Protein AF-A0A356CS24-F1 (afdb_monomer_lite)

Radius of gyration: 29.71 Å; chains: 1; bounding box: 96×59×77 Å

pLDDT: mean 89.14, std 9.79, range [39.75, 98.56]

Foldseek 3Di:
DPAQLQAHPPVVVNLVVVQVVLVPDDALCLQVLVVLLLQLLLCCCVVFVADPQLEWEEEEEDLSNLLRPCRNVVSVQVRHPAAEYEDQHPSSLVSNCVSCVVVVHDYHYDHDDLLDDPAAFQAGLEYEYAAPLQSHNCSLSSLLSVLRNHHAQRKYKHKFFAPQADQCPLVVQQVCLVVCVDVNHRTDHDHPVGVCCSNVLSQKDFLDKFASFADHVVLVVVSSVCVVPPVVVSVVSVVVSVVRSVVSVDRVRRNRHRMIITMIGHHNDTLVNLVVCCVVANPFEKEFELVLLLVLLVVLCVLQVPFPQAEAEEAACQFPLQLVSLLSCVVSPHAYEAADPVSVVSNVVSPDALLSYEYHYQDQDLVNLLVSVVSLHNEYEDWALVSLVSNLVSQVPPPAAHEYEFEEQQQPPDDPCVVVVNGSVSGTAYPVVCRSVVSVVVQLPRPHYAYAEYEYEQAAQDLAQVSLLSLLVVRLVVQLVCCVPPVRAHQEYESEEHHHDQQKDFDGVVLVVVVVVCLVVLHFDDDHGPSVRDSSVNSVVSSVSNCVSCVVSVHDRHYYYYHYHLSSFQQRMKTKWFFADWDDDPRFTETETADFCLQVVCCVVGVMDGDKAWSDSAPAWDFYWYAYPAPDPPRTPGHGHTYGDDDGGTMMMTGRHRTPRLSSRDDRVHWRHWYWYDDPPDIDTSGHTDDPCNVCVPDDD

Structure (mmCIF, N/CA/C/O backbone):
data_AF-A0A356CS24-F1
#
_entry.id   AF-A0A356CS24-F1
#
loop_
_atom_site.group_PDB
_atom_site.id
_atom_site.type_symbol
_atom_site.label_atom_id
_atom_site.label_alt_id
_atom_site.label_comp_id
_atom_site.label_asym_id
_atom_site.label_entity_id
_atom_site.label_seq_id
_atom_site.pdbx_PDB_ins_code
_atom_site.Cartn_x
_atom_site.Cartn_y
_atom_site.Cartn_z
_atom_site.occupancy
_atom_site.B_iso_or_equiv
_atom_site.auth_seq_id
_atom_site.auth_comp_id
_atom_site.auth_asym_id
_atom_site.auth_atom_id
_atom_site.pdbx_PDB_model_num
ATOM 1 N N . MET A 1 1 ? 41.169 0.346 -38.052 1.00 41.56 1 MET A N 1
ATOM 2 C CA . MET A 1 1 ? 40.228 0.398 -36.917 1.00 41.56 1 MET A CA 1
ATOM 3 C C . MET A 1 1 ? 39.740 -1.013 -36.689 1.00 41.56 1 MET A C 1
ATOM 5 O O . MET A 1 1 ? 39.103 -1.573 -37.572 1.00 41.56 1 MET A O 1
ATOM 9 N N . SER A 1 2 ? 40.169 -1.610 -35.580 1.00 64.12 2 SER A N 1
ATOM 10 C CA . SER A 1 2 ? 39.623 -2.860 -35.063 1.00 64.12 2 SER A CA 1
ATOM 11 C C . SER A 1 2 ? 38.129 -2.680 -34.798 1.00 64.12 2 SER A C 1
ATOM 13 O O . SER A 1 2 ? 37.687 -1.587 -34.451 1.00 64.12 2 SER A O 1
ATOM 15 N N . PHE A 1 3 ? 37.359 -3.740 -35.000 1.00 67.75 3 PHE A N 1
ATOM 16 C CA . PHE A 1 3 ? 35.972 -3.833 -34.558 1.00 67.75 3 PHE A CA 1
ATOM 17 C C . PHE A 1 3 ? 35.838 -3.371 -33.088 1.00 67.75 3 PHE A C 1
ATOM 19 O O . PHE A 1 3 ? 36.638 -3.790 -32.255 1.00 67.75 3 PHE A O 1
ATOM 26 N N . ASP A 1 4 ? 34.881 -2.482 -32.791 1.00 70.19 4 ASP A N 1
ATOM 27 C CA . ASP A 1 4 ? 34.559 -2.038 -31.424 1.00 70.19 4 ASP A CA 1
ATOM 28 C C . ASP A 1 4 ? 33.578 -3.056 -30.814 1.00 70.19 4 ASP A C 1
ATOM 30 O O . ASP A 1 4 ? 32.435 -3.115 -31.268 1.00 70.19 4 ASP A O 1
ATOM 34 N N . PRO A 1 5 ? 33.978 -3.873 -29.827 1.00 68.56 5 PRO A N 1
ATOM 35 C CA . PRO A 1 5 ? 33.124 -4.932 -29.293 1.00 68.56 5 PRO A CA 1
ATOM 36 C C . PRO A 1 5 ? 31.946 -4.416 -28.455 1.00 68.56 5 PRO A C 1
ATOM 38 O O . PRO A 1 5 ? 30.993 -5.164 -28.254 1.00 68.56 5 PRO A O 1
ATOM 41 N N . LEU A 1 6 ? 31.967 -3.153 -28.007 1.00 65.00 6 LEU A N 1
ATOM 42 C CA . LEU A 1 6 ? 30.877 -2.550 -27.227 1.00 65.00 6 LEU A CA 1
ATOM 43 C C . LEU A 1 6 ? 29.863 -1.808 -28.104 1.00 65.00 6 LEU A C 1
ATOM 45 O O . LEU A 1 6 ? 28.724 -1.607 -27.691 1.00 65.00 6 LEU A O 1
ATOM 49 N N . ARG A 1 7 ? 30.273 -1.341 -29.291 1.00 67.06 7 ARG A N 1
ATOM 50 C CA . ARG A 1 7 ? 29.435 -0.494 -30.170 1.00 67.06 7 ARG A CA 1
ATOM 51 C C . ARG A 1 7 ? 29.238 -1.046 -31.576 1.00 67.06 7 ARG A C 1
ATOM 53 O O . ARG A 1 7 ? 28.419 -0.526 -32.329 1.00 67.06 7 ARG A O 1
ATOM 60 N N . GLY A 1 8 ? 30.012 -2.054 -31.955 1.00 69.00 8 GLY A N 1
ATOM 61 C CA . GLY A 1 8 ? 29.934 -2.709 -33.248 1.00 69.00 8 GLY A CA 1
ATOM 62 C C . GLY A 1 8 ? 28.673 -3.558 -33.371 1.00 69.00 8 GLY A C 1
ATOM 63 O O . GLY A 1 8 ? 28.285 -4.275 -32.450 1.00 69.00 8 GLY A O 1
ATOM 64 N N . THR A 1 9 ? 28.047 -3.502 -34.544 1.00 69.75 9 THR A N 1
ATOM 65 C CA . THR A 1 9 ? 26.798 -4.219 -34.843 1.00 69.75 9 THR A CA 1
ATOM 66 C C . THR A 1 9 ? 27.017 -5.652 -35.338 1.00 69.75 9 THR A C 1
ATOM 68 O O . THR A 1 9 ? 26.055 -6.400 -35.470 1.00 69.75 9 THR A O 1
ATOM 71 N N . ASN A 1 10 ? 28.263 -6.061 -35.614 1.00 79.81 10 ASN A N 1
ATOM 72 C CA . ASN A 1 10 ? 28.583 -7.428 -36.035 1.00 79.81 10 ASN A CA 1
ATOM 73 C C . ASN A 1 10 ? 28.641 -8.365 -34.816 1.00 79.81 10 ASN A C 1
ATOM 75 O O . ASN A 1 10 ? 29.612 -8.353 -34.062 1.00 79.81 10 ASN A O 1
ATOM 79 N N . GLU A 1 11 ? 27.589 -9.160 -34.635 1.00 74.75 11 GLU A N 1
ATOM 80 C CA . GLU A 1 11 ? 27.419 -10.033 -33.468 1.00 74.75 11 GLU A CA 1
ATOM 81 C C . GLU A 1 11 ? 28.446 -11.168 -33.430 1.00 74.75 11 GLU A C 1
ATOM 83 O O . GLU A 1 11 ? 29.061 -11.401 -32.397 1.00 74.75 11 GLU A O 1
ATOM 88 N N . GLU A 1 12 ? 28.742 -11.785 -34.576 1.00 77.69 12 GLU A N 1
ATOM 89 C CA . GLU A 1 12 ? 29.703 -12.890 -34.663 1.00 77.69 12 GLU A CA 1
ATOM 90 C C . GLU A 1 12 ? 31.120 -12.459 -34.245 1.00 77.69 12 GLU A C 1
ATOM 92 O O . GLU A 1 12 ? 31.837 -13.193 -33.563 1.00 77.69 12 GLU A O 1
ATOM 97 N N . LEU A 1 13 ? 31.542 -11.250 -34.634 1.00 79.31 13 LEU A N 1
ATOM 98 C CA . LEU A 1 13 ? 32.833 -10.695 -34.218 1.00 79.31 13 LEU A CA 1
ATOM 99 C C . LEU A 1 13 ? 32.864 -10.337 -32.728 1.00 79.31 13 LEU A C 1
ATOM 101 O O . LEU A 1 13 ? 33.928 -10.422 -32.111 1.00 79.31 13 LEU A O 1
ATOM 105 N N . ARG A 1 14 ? 31.723 -9.950 -32.150 1.00 78.12 14 ARG A N 1
ATOM 106 C CA . ARG A 1 14 ? 31.590 -9.640 -30.722 1.00 78.12 14 ARG A CA 1
ATOM 107 C C . ARG A 1 14 ? 31.681 -10.892 -29.870 1.00 78.12 14 ARG A C 1
ATOM 109 O O . ARG A 1 14 ? 32.455 -10.907 -28.917 1.00 78.12 14 ARG A O 1
ATOM 116 N N . ASP A 1 15 ? 30.965 -11.939 -30.249 1.00 74.25 15 ASP A N 1
ATOM 117 C CA . ASP A 1 15 ? 30.982 -13.215 -29.534 1.00 74.25 15 ASP A CA 1
ATOM 118 C C . ASP A 1 15 ? 32.402 -13.798 -29.546 1.00 74.25 15 ASP A C 1
ATOM 120 O O . ASP A 1 15 ? 32.976 -14.095 -28.498 1.00 74.25 15 ASP A O 1
ATOM 124 N N . LYS A 1 16 ? 33.047 -13.797 -30.724 1.00 79.62 16 LYS A N 1
ATOM 125 C CA . LYS A 1 16 ? 34.459 -14.188 -30.876 1.00 79.62 16 LYS A CA 1
ATOM 126 C C . LYS A 1 16 ? 35.419 -13.331 -30.046 1.00 79.62 16 LYS A C 1
ATOM 128 O O . LYS A 1 16 ? 36.440 -13.840 -29.582 1.00 79.62 16 LYS A O 1
ATOM 133 N N . PHE A 1 17 ? 35.146 -12.034 -29.884 1.00 82.25 17 PHE A N 1
ATOM 134 C CA . PHE A 1 17 ? 35.960 -11.158 -29.040 1.00 82.25 17 PHE A CA 1
ATOM 135 C C . PHE A 1 17 ? 35.857 -11.560 -27.566 1.00 82.25 17 PHE A C 1
ATOM 137 O O . PHE A 1 17 ? 36.895 -11.727 -26.926 1.00 82.25 17 PHE A O 1
ATOM 144 N N . TRP A 1 18 ? 34.642 -11.749 -27.043 1.00 77.19 18 TRP A N 1
ATOM 145 C CA . TRP A 1 18 ? 34.430 -12.099 -25.636 1.00 77.19 18 TRP A CA 1
ATOM 146 C C . TRP A 1 18 ? 34.968 -13.487 -25.288 1.00 77.19 18 TRP A C 1
ATOM 148 O O . TRP A 1 18 ? 35.606 -13.635 -24.244 1.00 77.19 18 TRP A O 1
ATOM 158 N N . ASP A 1 19 ? 34.829 -14.461 -26.191 1.00 78.06 19 ASP A N 1
ATOM 159 C CA . ASP A 1 19 ? 35.455 -15.779 -26.043 1.00 78.06 19 ASP A CA 1
ATOM 160 C C . ASP A 1 19 ? 36.986 -15.670 -25.965 1.00 78.06 19 ASP A C 1
ATOM 162 O O . ASP A 1 19 ? 37.618 -16.215 -25.064 1.00 78.06 19 ASP A O 1
ATOM 166 N N . LYS A 1 20 ? 37.610 -14.886 -26.851 1.00 81.06 20 LYS A N 1
ATOM 167 C CA . LYS A 1 20 ? 39.065 -14.669 -26.819 1.00 81.06 20 LYS A CA 1
ATOM 168 C C . LYS A 1 20 ? 39.523 -13.898 -25.576 1.00 81.06 20 LYS A C 1
ATOM 170 O O . LYS A 1 20 ? 40.627 -14.123 -25.075 1.00 81.06 20 LYS A O 1
ATOM 175 N N . TYR A 1 21 ? 38.720 -12.944 -25.112 1.00 77.38 21 TYR A N 1
ATOM 176 C CA . TYR A 1 21 ? 39.032 -12.134 -23.938 1.00 77.38 21 TYR A CA 1
ATOM 177 C C . TYR A 1 21 ? 38.981 -12.982 -22.655 1.00 77.38 21 TYR A C 1
ATOM 179 O O . TYR A 1 21 ? 39.869 -12.868 -21.807 1.00 77.38 21 TYR A O 1
ATOM 187 N N . SER A 1 22 ? 38.011 -13.897 -22.546 1.00 74.88 22 SER A N 1
ATOM 188 C CA . SER A 1 22 ? 37.846 -14.803 -21.397 1.00 74.88 22 SER A CA 1
ATOM 189 C C . SER A 1 22 ? 38.979 -15.826 -21.245 1.00 74.88 22 SER A C 1
ATOM 191 O O . SER A 1 22 ? 39.294 -16.250 -20.130 1.00 74.88 22 SER A O 1
ATOM 193 N N . GLU A 1 23 ? 39.646 -16.206 -22.337 1.00 75.00 23 GLU A N 1
ATOM 194 C CA . GLU A 1 23 ? 40.820 -17.087 -22.301 1.00 75.00 23 GLU A CA 1
ATOM 195 C C . GLU A 1 23 ? 42.050 -16.428 -21.665 1.00 75.00 23 GLU A C 1
ATOM 197 O O . GLU A 1 23 ? 42.857 -17.108 -21.030 1.00 75.00 23 GLU A O 1
ATOM 202 N N . LYS A 1 24 ? 42.206 -15.110 -21.828 1.00 72.62 24 LYS A N 1
ATOM 203 C CA . LYS A 1 24 ? 43.410 -14.372 -21.410 1.00 72.62 24 LYS A CA 1
ATOM 204 C C . LYS A 1 24 ? 43.295 -13.718 -20.036 1.00 72.62 24 LYS A C 1
ATOM 206 O O . LYS A 1 24 ? 44.290 -13.196 -19.531 1.00 72.62 24 LYS A O 1
ATOM 211 N N . PHE A 1 25 ? 42.104 -13.697 -19.445 1.00 69.75 25 PHE A N 1
ATOM 212 C CA . PHE A 1 25 ? 41.864 -12.947 -18.221 1.00 69.75 25 PHE A CA 1
ATOM 213 C C . PHE A 1 25 ? 42.467 -13.629 -16.984 1.00 69.75 25 PHE A C 1
ATOM 215 O O . PHE A 1 25 ? 42.289 -14.823 -16.744 1.00 69.75 25 PHE A O 1
ATOM 222 N N . ILE A 1 26 ? 43.169 -12.847 -16.159 1.00 69.00 26 ILE A N 1
ATOM 223 C CA . ILE A 1 26 ? 43.765 -13.310 -14.901 1.00 69.00 26 ILE A CA 1
ATOM 224 C C . ILE A 1 26 ? 42.815 -12.972 -13.751 1.00 69.00 26 ILE A C 1
ATOM 226 O O . ILE A 1 26 ? 42.497 -11.807 -13.514 1.00 69.00 26 ILE A O 1
ATOM 230 N N . SER A 1 27 ? 42.402 -13.995 -12.995 1.00 69.19 27 SER A N 1
ATOM 231 C CA . SER A 1 27 ? 41.484 -13.838 -11.861 1.00 69.19 27 SER A CA 1
ATOM 232 C C . SER A 1 27 ? 41.991 -12.826 -10.827 1.00 69.19 27 SER A C 1
ATOM 234 O O . SER A 1 27 ? 43.083 -12.955 -10.275 1.00 69.19 27 SER A O 1
ATOM 236 N N . ILE A 1 28 ? 41.133 -11.862 -10.501 1.00 70.94 28 ILE A N 1
ATOM 237 C CA . ILE A 1 28 ? 41.323 -10.834 -9.463 1.00 70.94 28 ILE A CA 1
ATOM 238 C C . ILE A 1 28 ? 40.589 -11.177 -8.156 1.00 70.94 28 ILE A C 1
ATOM 240 O O . ILE A 1 28 ? 40.417 -10.323 -7.284 1.00 70.94 28 ILE A O 1
ATOM 244 N N . ALA A 1 29 ? 40.157 -12.433 -8.000 1.00 68.88 29 ALA A N 1
ATOM 245 C CA . ALA A 1 29 ? 39.369 -12.907 -6.857 1.00 68.88 29 ALA A CA 1
ATOM 246 C C . ALA A 1 29 ? 40.059 -12.696 -5.498 1.00 68.88 29 ALA A C 1
ATOM 248 O O . ALA A 1 29 ? 39.401 -12.539 -4.468 1.00 68.88 29 ALA A O 1
ATOM 249 N N . ARG A 1 30 ? 41.396 -12.718 -5.494 1.00 75.38 30 ARG A N 1
ATOM 250 C CA . ARG A 1 30 ? 42.227 -12.615 -4.286 1.00 75.38 30 ARG A CA 1
ATOM 251 C C . ARG A 1 30 ? 42.482 -11.175 -3.836 1.00 75.38 30 ARG A C 1
ATOM 253 O O . ARG A 1 30 ? 43.016 -10.989 -2.749 1.00 75.38 30 ARG A O 1
ATOM 260 N N . ALA A 1 31 ? 42.104 -10.181 -4.638 1.00 85.88 31 ALA A N 1
ATOM 261 C CA . ALA A 1 31 ? 42.263 -8.778 -4.282 1.00 85.88 31 ALA A CA 1
ATOM 262 C C . ALA A 1 31 ? 41.260 -8.397 -3.164 1.00 85.88 31 ALA A C 1
ATOM 264 O O . ALA A 1 31 ? 40.052 -8.599 -3.344 1.00 85.88 31 ALA A O 1
ATOM 265 N N . PRO A 1 32 ? 41.701 -7.847 -2.017 1.00 87.75 32 PRO A N 1
ATOM 266 C CA . PRO A 1 32 ? 40.823 -7.374 -0.947 1.00 87.75 32 PRO A CA 1
ATOM 267 C C . PRO A 1 32 ? 39.733 -6.407 -1.428 1.00 87.75 32 PRO A C 1
ATOM 269 O O . PRO A 1 32 ? 38.589 -6.496 -0.991 1.00 87.75 32 PRO A O 1
ATOM 272 N N . SER A 1 33 ? 40.038 -5.537 -2.391 1.00 89.06 33 SER A N 1
ATOM 273 C CA . SER A 1 33 ? 39.061 -4.625 -2.996 1.00 89.06 33 SER A CA 1
ATOM 274 C C . SER A 1 33 ? 37.951 -5.345 -3.777 1.00 89.06 33 SER A C 1
ATOM 276 O O . SER A 1 33 ? 36.816 -4.859 -3.843 1.00 89.06 33 SER A O 1
ATOM 278 N N . SER A 1 34 ? 38.233 -6.516 -4.359 1.00 87.06 34 SER A N 1
ATOM 279 C CA . SER A 1 34 ? 37.221 -7.371 -4.994 1.00 87.06 34 SER A CA 1
ATOM 280 C C . SER A 1 34 ? 36.271 -7.965 -3.948 1.00 87.06 34 SER A C 1
ATOM 282 O O . SER A 1 34 ? 35.067 -8.039 -4.193 1.00 87.06 34 SER A O 1
ATOM 284 N N . GLN A 1 35 ? 36.771 -8.274 -2.746 1.00 86.88 35 GLN A N 1
ATOM 285 C CA . GLN A 1 35 ? 35.944 -8.733 -1.624 1.00 86.88 35 GLN A CA 1
ATOM 286 C C . GLN A 1 35 ? 34.980 -7.644 -1.128 1.00 86.88 35 GLN A C 1
ATOM 288 O O . GLN A 1 35 ? 33.847 -7.955 -0.762 1.00 86.88 35 GLN A O 1
ATOM 293 N N . SER A 1 36 ? 35.374 -6.366 -1.159 1.00 89.12 36 SER A N 1
ATOM 294 C CA . SER A 1 36 ? 34.472 -5.243 -0.849 1.00 89.12 36 SER A CA 1
ATOM 295 C C . SER A 1 36 ? 33.296 -5.142 -1.828 1.00 89.12 36 SER A C 1
ATOM 297 O O . SER A 1 36 ? 32.151 -5.003 -1.395 1.00 89.12 36 SER A O 1
ATOM 299 N N . LEU A 1 37 ? 33.545 -5.278 -3.140 1.00 88.25 37 LEU A N 1
ATOM 300 C CA . LEU A 1 37 ? 32.476 -5.322 -4.152 1.00 88.25 37 LEU A CA 1
ATOM 301 C C . LEU A 1 37 ? 31.535 -6.506 -3.905 1.00 88.25 37 LEU A C 1
ATOM 303 O O . LEU A 1 37 ? 30.319 -6.330 -3.887 1.00 88.25 37 LEU A O 1
ATOM 307 N N . LEU A 1 38 ? 32.090 -7.692 -3.652 1.00 86.62 38 LEU A N 1
ATOM 308 C CA . LEU A 1 38 ? 31.307 -8.886 -3.352 1.00 86.62 38 LEU A CA 1
ATOM 309 C C . LEU A 1 38 ? 30.394 -8.684 -2.133 1.00 86.62 38 LEU A C 1
ATOM 311 O O . LEU A 1 38 ? 29.199 -8.961 -2.217 1.00 86.62 38 LEU A O 1
ATOM 315 N N . LYS A 1 39 ? 30.923 -8.164 -1.016 1.00 88.44 39 LYS A N 1
ATOM 316 C CA . LYS A 1 39 ? 30.118 -7.831 0.175 1.00 88.44 39 LYS A CA 1
ATOM 317 C C . LYS A 1 39 ? 28.981 -6.869 -0.174 1.00 88.44 39 LYS A C 1
ATOM 319 O O . LYS A 1 39 ? 27.864 -7.036 0.311 1.00 88.44 39 LYS A O 1
ATOM 324 N N . GLY A 1 40 ? 29.260 -5.896 -1.038 1.00 90.12 40 GLY A N 1
ATOM 325 C CA . GLY A 1 40 ? 28.281 -4.966 -1.588 1.00 90.12 40 GLY A CA 1
ATOM 326 C C . GLY A 1 40 ? 27.160 -5.640 -2.375 1.00 90.12 40 GLY A C 1
ATOM 327 O O . GLY A 1 40 ? 25.983 -5.408 -2.102 1.00 90.12 40 GLY A O 1
ATOM 328 N N . ASN A 1 41 ? 27.513 -6.519 -3.312 1.00 90.94 41 ASN A N 1
ATOM 329 C CA . ASN A 1 41 ? 26.558 -7.284 -4.117 1.00 90.94 41 ASN A CA 1
ATOM 330 C C . ASN A 1 41 ? 25.691 -8.199 -3.243 1.00 90.94 41 ASN A C 1
ATOM 332 O O . ASN A 1 41 ? 24.469 -8.243 -3.397 1.00 90.94 41 ASN A O 1
ATOM 336 N N . VAL A 1 42 ? 26.310 -8.871 -2.269 1.00 88.94 42 VAL A N 1
ATOM 337 C CA . VAL A 1 42 ? 25.623 -9.704 -1.275 1.00 88.94 42 VAL A CA 1
ATOM 338 C C . VAL A 1 42 ? 24.662 -8.871 -0.425 1.00 88.94 42 VAL A C 1
ATOM 340 O O . VAL A 1 42 ? 23.529 -9.298 -0.198 1.00 88.94 42 VAL A O 1
ATOM 343 N N . ARG A 1 43 ? 25.060 -7.665 0.005 1.00 90.62 43 ARG A N 1
ATOM 344 C CA . ARG A 1 43 ? 24.170 -6.727 0.707 1.00 90.62 43 ARG A CA 1
ATOM 345 C C . ARG A 1 43 ? 22.956 -6.384 -0.149 1.00 90.62 43 ARG A C 1
ATOM 347 O O . ARG A 1 43 ? 21.842 -6.527 0.338 1.00 90.62 43 ARG A O 1
ATOM 354 N N . LEU A 1 44 ? 23.157 -5.984 -1.406 1.00 90.44 44 LEU A N 1
ATOM 355 C CA . LEU A 1 44 ? 22.059 -5.636 -2.313 1.00 90.44 44 LEU A CA 1
ATOM 356 C C . LEU A 1 44 ? 21.086 -6.809 -2.496 1.00 90.44 44 LEU A C 1
ATOM 358 O O . LEU A 1 44 ? 19.874 -6.620 -2.418 1.00 90.44 44 LEU A O 1
ATOM 362 N N . CYS A 1 45 ? 21.601 -8.030 -2.663 1.00 88.75 45 CYS A N 1
ATOM 363 C CA . CYS A 1 45 ? 20.763 -9.225 -2.747 1.00 88.75 45 CYS A CA 1
ATOM 364 C C . CYS A 1 45 ? 19.978 -9.465 -1.449 1.00 88.75 45 CYS A C 1
ATOM 366 O O . CYS A 1 45 ? 18.772 -9.685 -1.497 1.00 88.75 45 CYS A O 1
ATOM 368 N N . ASN A 1 46 ? 20.635 -9.385 -0.288 1.00 86.44 46 ASN A N 1
ATOM 369 C CA . ASN A 1 46 ? 19.996 -9.602 1.013 1.00 86.44 46 ASN A CA 1
ATOM 370 C C . ASN A 1 46 ? 18.932 -8.558 1.348 1.00 86.44 46 ASN A C 1
ATOM 372 O O . ASN A 1 46 ? 17.917 -8.890 1.952 1.00 86.44 46 ASN A O 1
ATOM 376 N N . GLU A 1 47 ? 19.195 -7.304 0.997 1.00 85.94 47 GLU A N 1
ATOM 377 C CA . GLU A 1 47 ? 18.337 -6.175 1.333 1.00 85.94 47 GLU A CA 1
ATOM 378 C C . GLU A 1 47 ? 17.135 -6.085 0.384 1.00 85.94 47 GLU A C 1
ATOM 380 O O . GLU A 1 47 ? 16.029 -5.770 0.823 1.00 85.94 47 GLU A O 1
ATOM 385 N N . PHE A 1 48 ? 17.325 -6.393 -0.907 1.00 88.25 48 PHE A N 1
ATOM 386 C CA . PHE A 1 48 ? 16.323 -6.087 -1.932 1.00 88.25 48 PHE A CA 1
ATOM 387 C C . PHE A 1 48 ? 15.760 -7.283 -2.692 1.00 88.25 48 PHE A C 1
ATOM 389 O O . PHE A 1 48 ? 14.629 -7.188 -3.174 1.00 88.25 48 PHE A O 1
ATOM 396 N N . LEU A 1 49 ? 16.509 -8.380 -2.808 1.00 87.50 49 LEU A N 1
ATOM 397 C CA . LEU A 1 49 ? 16.108 -9.548 -3.601 1.00 87.50 49 LEU A CA 1
ATOM 398 C C . LEU A 1 49 ? 15.796 -10.781 -2.744 1.00 87.50 49 LEU A C 1
ATOM 400 O O . LEU A 1 49 ? 15.307 -11.774 -3.261 1.00 87.50 49 LEU A O 1
ATOM 404 N N . LYS A 1 50 ? 16.026 -10.730 -1.429 1.00 82.12 50 LYS A N 1
ATOM 405 C CA . LYS A 1 50 ? 15.809 -11.876 -0.548 1.00 82.12 50 LYS A CA 1
ATOM 406 C C . LYS A 1 50 ? 14.314 -12.209 -0.415 1.00 82.12 50 LYS A C 1
ATOM 408 O O . LYS A 1 50 ? 13.545 -11.349 0.029 1.00 82.12 50 LYS A O 1
ATOM 413 N N . PRO A 1 51 ? 13.891 -13.445 -0.727 1.00 76.62 51 PRO A N 1
ATOM 414 C CA . PRO A 1 51 ? 12.514 -13.851 -0.527 1.00 76.62 51 PRO A CA 1
ATOM 415 C C . PRO A 1 51 ? 12.247 -14.087 0.975 1.00 76.62 51 PRO A C 1
ATOM 417 O O . PRO A 1 51 ? 13.156 -14.469 1.720 1.00 76.62 51 PRO A O 1
ATOM 420 N N . PRO A 1 52 ? 11.018 -13.829 1.461 1.00 61.53 52 PRO A N 1
ATOM 421 C CA . PRO A 1 52 ? 10.671 -13.966 2.881 1.00 61.53 52 PRO A CA 1
ATOM 422 C C . PRO A 1 52 ? 10.729 -15.421 3.377 1.00 61.53 52 PRO A C 1
ATOM 424 O O . PRO A 1 52 ? 11.063 -15.678 4.531 1.00 61.53 52 PRO A O 1
ATOM 427 N N . HIS A 1 53 ? 10.460 -16.368 2.484 1.00 61.41 53 HIS A N 1
ATOM 428 C CA . HIS A 1 53 ? 10.700 -17.800 2.648 1.00 61.41 53 HIS A CA 1
ATOM 429 C C . HIS A 1 53 ? 11.635 -18.227 1.514 1.00 61.41 53 HIS A C 1
ATOM 431 O O . HIS A 1 53 ? 11.697 -17.513 0.520 1.00 61.41 53 HIS A O 1
ATOM 437 N N . LYS A 1 54 ? 12.354 -19.355 1.609 1.00 62.44 54 LYS A N 1
ATOM 438 C CA . LYS A 1 54 ? 13.345 -19.787 0.592 1.00 62.44 54 LYS A CA 1
ATOM 439 C C . LYS A 1 54 ? 12.744 -20.095 -0.803 1.00 62.44 54 LYS A C 1
ATOM 441 O O . LYS A 1 54 ? 13.399 -20.668 -1.650 1.00 62.44 54 LYS A O 1
ATOM 446 N N . THR A 1 55 ? 11.513 -19.679 -1.062 1.00 71.50 55 THR A N 1
ATOM 447 C CA . THR A 1 55 ? 10.762 -19.902 -2.287 1.00 71.50 55 THR A CA 1
ATOM 448 C C . THR A 1 55 ? 10.945 -18.767 -3.284 1.00 71.50 55 THR A C 1
ATOM 450 O O . THR A 1 55 ? 10.594 -17.622 -2.988 1.00 71.50 55 THR A O 1
ATOM 453 N N . GLY A 1 56 ? 11.445 -19.078 -4.480 1.00 83.25 56 GLY A N 1
ATOM 454 C CA . GLY A 1 56 ? 11.518 -18.127 -5.590 1.00 83.25 56 GLY A CA 1
ATOM 455 C C . GLY A 1 56 ? 12.563 -18.492 -6.640 1.00 83.25 56 GLY A C 1
ATOM 456 O O . GLY A 1 56 ? 13.504 -19.235 -6.359 1.00 83.25 56 GLY A O 1
ATOM 457 N N . ARG A 1 57 ? 12.395 -17.936 -7.843 1.00 92.69 57 ARG A N 1
ATOM 458 C CA . ARG A 1 57 ? 13.335 -18.055 -8.963 1.00 92.69 57 ARG A CA 1
ATOM 459 C C . ARG A 1 57 ? 14.123 -16.769 -9.137 1.00 92.69 57 ARG A C 1
ATOM 461 O O . ARG A 1 57 ? 13.529 -15.695 -9.268 1.00 92.69 57 ARG A O 1
ATOM 468 N N . ILE A 1 58 ? 15.443 -16.882 -9.218 1.00 94.56 58 ILE A N 1
ATOM 469 C CA . ILE A 1 58 ? 16.325 -15.748 -9.503 1.00 94.56 58 ILE A CA 1
ATOM 470 C C . ILE A 1 58 ? 17.145 -15.982 -10.766 1.00 94.56 58 ILE A C 1
ATOM 472 O O . ILE A 1 58 ? 17.674 -17.072 -10.981 1.00 94.56 58 ILE A O 1
ATOM 476 N N . LEU A 1 59 ? 17.273 -14.934 -11.578 1.00 95.62 59 LEU A N 1
ATOM 477 C CA . LEU A 1 59 ? 18.167 -14.897 -12.729 1.00 95.62 59 LEU A CA 1
ATOM 478 C C . LEU A 1 59 ? 19.369 -13.994 -12.443 1.00 95.62 59 LEU A C 1
ATOM 480 O O . LEU A 1 59 ? 19.199 -12.803 -12.177 1.00 95.62 59 LEU A O 1
ATOM 484 N N . LYS A 1 60 ? 20.581 -14.536 -12.553 1.00 94.50 60 LYS A N 1
ATOM 485 C CA . LYS A 1 60 ? 21.809 -13.740 -12.622 1.00 94.50 60 LYS A CA 1
ATOM 486 C C . LYS A 1 60 ? 22.196 -13.507 -14.079 1.00 94.50 60 LYS A C 1
ATOM 488 O O . LYS A 1 60 ? 22.289 -14.458 -14.853 1.00 94.50 60 LYS A O 1
ATOM 493 N N . LEU A 1 61 ? 22.429 -12.251 -14.441 1.00 93.38 61 LEU A N 1
ATOM 494 C CA . LEU A 1 61 ? 23.024 -11.902 -15.729 1.00 93.38 61 LEU A CA 1
ATOM 495 C C . LEU A 1 61 ? 24.535 -11.800 -15.571 1.00 93.38 61 LEU A C 1
ATOM 497 O O . LEU A 1 61 ? 24.984 -11.269 -14.553 1.00 93.38 61 LEU A O 1
ATOM 501 N N . ASP A 1 62 ? 25.257 -12.270 -16.590 1.00 89.38 62 ASP A N 1
ATOM 502 C CA . ASP A 1 62 ? 26.720 -12.287 -16.664 1.00 89.38 62 ASP A CA 1
ATOM 503 C C . ASP A 1 62 ? 27.364 -13.211 -15.617 1.00 89.38 62 ASP A C 1
ATOM 505 O O . ASP A 1 62 ? 27.148 -13.111 -14.404 1.00 89.38 62 ASP A O 1
ATOM 509 N N . LEU A 1 63 ? 28.119 -14.184 -16.116 1.00 88.12 63 LEU A N 1
ATOM 510 C CA . LEU A 1 63 ? 28.794 -15.230 -15.353 1.00 88.12 63 LEU A CA 1
ATOM 511 C C . LEU A 1 63 ? 30.308 -15.003 -15.288 1.00 88.12 63 LEU A C 1
ATOM 513 O O . LEU A 1 63 ? 31.035 -15.894 -14.836 1.00 88.12 63 LEU A O 1
ATOM 517 N N . TRP A 1 64 ? 30.795 -13.831 -15.706 1.00 85.88 64 TRP A N 1
ATOM 518 C CA . TRP A 1 64 ? 32.217 -13.508 -15.707 1.00 85.88 64 TRP A CA 1
ATOM 519 C C . TRP A 1 64 ? 32.868 -13.701 -14.337 1.00 85.88 64 TRP A C 1
ATOM 521 O O . TRP A 1 64 ? 33.904 -14.364 -14.223 1.00 85.88 64 TRP A O 1
ATOM 531 N N . ASP A 1 65 ? 32.246 -13.181 -13.278 1.00 82.62 65 ASP A N 1
ATOM 532 C CA . ASP A 1 65 ? 32.744 -13.335 -11.911 1.00 82.62 65 ASP A CA 1
ATOM 533 C C . ASP A 1 65 ? 32.795 -14.817 -11.510 1.00 82.62 65 ASP A C 1
ATOM 535 O O . ASP A 1 65 ? 33.799 -15.267 -10.962 1.00 82.62 65 ASP A O 1
ATOM 539 N N . GLU A 1 66 ? 31.776 -15.619 -11.831 1.00 86.69 66 GLU A N 1
ATOM 540 C CA . GLU A 1 66 ? 31.702 -17.039 -11.451 1.00 86.69 66 GLU A CA 1
ATOM 541 C C . GLU A 1 66 ? 32.537 -17.989 -12.299 1.00 86.69 66 GLU A C 1
ATOM 543 O O . GLU A 1 66 ? 32.941 -19.042 -11.795 1.00 86.69 66 GLU A O 1
ATOM 548 N N . ALA A 1 67 ? 32.958 -17.572 -13.492 1.00 83.50 67 ALA A N 1
ATOM 549 C CA . ALA A 1 67 ? 34.057 -18.221 -14.200 1.00 83.50 67 ALA A CA 1
ATOM 550 C C . ALA A 1 67 ? 35.395 -18.106 -13.442 1.00 83.50 67 ALA A C 1
ATOM 552 O O . ALA A 1 67 ? 36.307 -18.905 -13.685 1.00 83.50 67 ALA A O 1
ATOM 553 N N . HIS A 1 68 ? 35.507 -17.186 -12.475 1.00 78.81 68 HIS A N 1
ATOM 554 C CA . HIS A 1 68 ? 36.719 -16.937 -11.693 1.00 78.81 68 HIS A CA 1
ATOM 555 C C . HIS A 1 68 ? 36.565 -17.231 -10.184 1.00 78.81 68 HIS A C 1
ATOM 557 O O . HIS A 1 68 ? 37.525 -17.711 -9.573 1.00 78.81 68 HIS A O 1
ATOM 563 N N . HIS A 1 69 ? 35.390 -17.000 -9.584 1.00 78.06 69 HIS A N 1
ATOM 564 C CA . HIS A 1 69 ? 35.045 -17.287 -8.184 1.00 78.06 69 HIS A CA 1
ATOM 565 C C . HIS A 1 69 ? 33.528 -17.450 -7.948 1.00 78.06 69 HIS A C 1
ATOM 567 O O . HIS A 1 69 ? 32.713 -16.683 -8.435 1.00 78.06 69 HIS A O 1
ATOM 573 N N . THR A 1 70 ? 33.092 -18.370 -7.090 1.00 76.88 70 THR A N 1
ATOM 574 C CA . THR A 1 70 ? 31.653 -18.691 -6.959 1.00 76.88 70 THR A CA 1
ATOM 575 C C . THR A 1 70 ? 30.889 -17.851 -5.929 1.00 76.88 70 THR A C 1
ATOM 577 O O . THR A 1 70 ? 29.772 -18.202 -5.564 1.00 76.88 70 THR A O 1
ATOM 580 N N . ALA A 1 71 ? 31.468 -16.773 -5.400 1.00 75.25 71 ALA A N 1
ATOM 581 C CA . ALA A 1 71 ? 30.987 -16.181 -4.152 1.00 75.25 71 ALA A CA 1
ATOM 582 C C . ALA A 1 71 ? 29.600 -15.508 -4.239 1.00 75.25 71 ALA A C 1
ATOM 584 O O . ALA A 1 71 ? 28.781 -15.697 -3.339 1.00 75.25 71 ALA A O 1
ATOM 585 N N . THR A 1 72 ? 29.301 -14.777 -5.319 1.00 78.88 72 THR A N 1
ATOM 586 C CA . THR A 1 72 ? 27.992 -14.121 -5.499 1.00 78.88 72 THR A CA 1
ATOM 587 C C . THR A 1 72 ? 26.882 -15.159 -5.672 1.00 78.88 72 THR A C 1
ATOM 589 O O . THR A 1 72 ? 25.916 -15.156 -4.908 1.00 78.88 72 THR A O 1
ATOM 592 N N . LEU A 1 73 ? 27.038 -16.098 -6.616 1.00 84.19 73 LEU A N 1
ATOM 593 C CA . LEU A 1 73 ? 26.060 -17.172 -6.810 1.00 84.19 73 LEU A CA 1
ATOM 594 C C . LEU A 1 73 ? 25.949 -18.122 -5.618 1.00 84.19 73 LEU A C 1
ATOM 596 O O . LEU A 1 73 ? 24.850 -18.581 -5.335 1.00 84.19 73 LEU A O 1
ATOM 600 N N . SER A 1 74 ? 27.030 -18.377 -4.877 1.00 82.19 74 SER A N 1
ATOM 601 C CA . SER A 1 74 ? 26.965 -19.173 -3.645 1.00 82.19 74 SER A CA 1
ATOM 602 C C . SER A 1 74 ? 26.042 -18.541 -2.611 1.00 82.19 74 SER A C 1
ATOM 604 O O . SER A 1 74 ? 25.310 -19.257 -1.932 1.00 82.19 74 SER A O 1
ATOM 606 N N . HIS A 1 75 ? 26.078 -17.213 -2.476 1.00 80.31 75 HIS A N 1
ATOM 607 C CA . HIS A 1 75 ? 25.193 -16.499 -1.561 1.00 80.31 75 HIS A CA 1
ATOM 608 C C . HIS A 1 75 ? 23.750 -16.490 -2.065 1.00 80.31 75 HIS A C 1
ATOM 610 O O . HIS A 1 75 ? 22.815 -16.706 -1.294 1.00 80.31 75 HIS A O 1
ATOM 616 N N . ILE A 1 76 ? 23.569 -16.263 -3.368 1.00 83.00 76 ILE A N 1
ATOM 617 C CA . ILE A 1 76 ? 22.259 -16.326 -4.016 1.00 83.00 76 ILE A CA 1
ATOM 618 C C . ILE A 1 76 ? 21.647 -17.714 -3.773 1.00 83.00 76 ILE A C 1
ATOM 620 O O . ILE A 1 76 ? 20.631 -17.803 -3.096 1.00 83.00 76 ILE A O 1
ATOM 624 N N . TYR A 1 77 ? 22.318 -18.796 -4.169 1.00 85.12 77 TYR A N 1
ATOM 625 C CA . TYR A 1 77 ? 21.869 -20.190 -4.036 1.00 85.12 77 TYR A CA 1
ATOM 626 C C . TYR A 1 77 ? 21.350 -20.586 -2.646 1.00 85.12 77 TYR A C 1
ATOM 628 O O . TYR A 1 77 ? 20.399 -21.354 -2.521 1.00 85.12 77 TYR A O 1
ATOM 636 N N . GLN A 1 78 ? 21.903 -20.024 -1.570 1.00 81.88 78 GLN A N 1
ATOM 637 C CA . GLN A 1 78 ? 21.437 -20.327 -0.214 1.00 81.88 78 GLN A CA 1
ATOM 638 C C . GLN A 1 78 ? 20.011 -19.838 0.083 1.00 81.88 78 GLN A C 1
ATOM 640 O O . GLN A 1 78 ? 19.385 -20.354 1.010 1.00 81.88 78 GLN A O 1
ATOM 645 N N . ASN A 1 79 ? 19.492 -18.878 -0.686 1.00 82.19 79 ASN A N 1
ATOM 646 C CA . ASN A 1 79 ? 18.249 -18.162 -0.396 1.00 82.19 79 ASN A CA 1
ATOM 647 C C . ASN A 1 79 ? 17.101 -18.439 -1.383 1.00 82.19 79 ASN A C 1
ATOM 649 O O . ASN A 1 79 ? 16.003 -17.945 -1.138 1.00 82.19 79 ASN A O 1
ATOM 653 N N . TYR A 1 80 ? 17.322 -19.212 -2.451 1.00 84.62 80 TYR A N 1
ATOM 654 C CA . TYR A 1 80 ? 16.309 -19.491 -3.482 1.00 84.62 80 TYR A CA 1
ATOM 655 C C . TYR A 1 80 ? 16.193 -20.990 -3.761 1.00 84.62 80 TYR A C 1
ATOM 657 O O . TYR A 1 80 ? 17.133 -21.743 -3.499 1.00 84.62 80 TYR A O 1
ATOM 665 N N . ASP A 1 81 ? 15.049 -21.393 -4.313 1.00 82.31 81 ASP A N 1
ATOM 666 C CA . ASP A 1 81 ? 14.785 -22.771 -4.739 1.00 82.31 81 ASP A CA 1
ATOM 667 C C . ASP A 1 81 ? 15.342 -23.043 -6.143 1.00 82.31 81 ASP A C 1
ATOM 669 O O . ASP A 1 81 ? 15.860 -24.123 -6.405 1.00 82.31 81 ASP A O 1
ATOM 673 N N . GLU A 1 82 ? 15.274 -22.055 -7.043 1.00 90.50 82 GLU A N 1
ATOM 674 C CA . GLU A 1 82 ? 15.789 -22.173 -8.409 1.00 90.50 82 GLU A CA 1
ATOM 675 C C . GLU A 1 82 ? 16.687 -20.978 -8.749 1.00 90.50 82 GLU A C 1
ATOM 677 O O . GLU A 1 82 ? 16.271 -19.813 -8.699 1.00 90.50 82 GLU A O 1
ATOM 682 N N . VAL A 1 83 ? 17.928 -21.269 -9.141 1.00 93.12 83 VAL A N 1
ATOM 683 C CA . VAL A 1 83 ? 18.901 -20.262 -9.573 1.00 93.12 83 VAL A CA 1
ATOM 684 C C . VAL A 1 83 ? 19.241 -20.486 -11.033 1.00 93.12 83 VAL A C 1
ATOM 686 O O . VAL A 1 83 ? 19.727 -21.547 -11.422 1.00 93.12 83 VAL A O 1
ATOM 689 N N . HIS A 1 84 ? 19.001 -19.462 -11.839 1.00 95.25 84 HIS A N 1
ATOM 690 C CA . HIS A 1 84 ? 19.342 -19.433 -13.250 1.00 95.25 84 HIS A CA 1
ATOM 691 C C . HIS A 1 84 ? 20.451 -18.424 -13.489 1.00 95.25 84 HIS A C 1
ATOM 693 O O . HIS A 1 84 ? 20.541 -17.398 -12.810 1.00 95.25 84 HIS A O 1
ATOM 699 N N . ALA A 1 85 ? 21.275 -18.696 -14.491 1.00 94.12 85 ALA A N 1
ATOM 700 C CA . ALA A 1 85 ? 22.271 -17.747 -14.937 1.00 94.12 85 ALA A CA 1
ATOM 701 C C . ALA A 1 85 ? 22.435 -17.788 -16.452 1.00 94.12 85 ALA A C 1
ATOM 703 O O . ALA A 1 85 ? 22.253 -18.834 -17.076 1.00 94.12 85 ALA A O 1
ATOM 704 N N . ILE A 1 86 ? 22.761 -16.642 -17.039 1.00 94.06 86 ILE A N 1
ATOM 705 C CA . ILE A 1 86 ? 22.933 -16.506 -18.483 1.00 94.06 86 ILE A CA 1
ATOM 706 C C . ILE A 1 86 ? 24.164 -15.667 -18.805 1.00 94.06 86 ILE A C 1
ATOM 708 O O . ILE A 1 86 ? 24.413 -14.646 -18.162 1.00 94.06 86 ILE A O 1
ATOM 712 N N . ASP A 1 87 ? 24.909 -16.108 -19.811 1.00 92.25 87 ASP A N 1
ATOM 713 C CA . ASP A 1 87 ? 26.045 -15.387 -20.377 1.00 92.25 87 ASP A CA 1
ATOM 714 C C . ASP A 1 87 ? 26.095 -15.604 -21.892 1.00 92.25 87 ASP A C 1
ATOM 716 O O . ASP A 1 87 ? 25.622 -16.627 -22.394 1.00 92.25 87 ASP A O 1
ATOM 720 N N . ILE A 1 88 ? 26.657 -14.644 -22.620 1.00 88.31 88 ILE A N 1
ATOM 721 C CA . ILE A 1 88 ? 26.790 -14.729 -24.073 1.00 88.31 88 ILE A CA 1
ATOM 722 C C . ILE A 1 88 ? 27.926 -15.677 -24.483 1.00 88.31 88 ILE A C 1
ATOM 724 O O . ILE A 1 88 ? 27.818 -16.329 -25.517 1.00 88.31 88 ILE A O 1
ATOM 728 N N . SER A 1 89 ? 28.986 -15.796 -23.671 1.00 87.00 89 SER A N 1
ATOM 729 C CA . SER A 1 89 ? 30.165 -16.606 -23.990 1.00 87.00 89 SER A CA 1
ATOM 730 C C . SER A 1 89 ? 29.982 -18.070 -23.565 1.00 87.00 89 SER A C 1
ATOM 732 O O . SER A 1 89 ? 29.882 -18.363 -22.365 1.00 87.00 89 SER A O 1
ATOM 734 N N . PRO A 1 90 ? 30.020 -19.034 -24.507 1.00 87.50 90 PRO A N 1
ATOM 735 C CA . PRO A 1 90 ? 29.979 -20.458 -24.180 1.00 87.50 90 PRO A CA 1
ATOM 736 C C . PRO A 1 90 ? 31.103 -20.899 -23.234 1.00 87.50 90 PRO A C 1
ATOM 738 O O . PRO A 1 90 ? 30.889 -21.757 -22.372 1.00 87.50 90 PRO A O 1
ATOM 741 N N . ASP A 1 91 ? 32.300 -20.322 -23.378 1.00 86.19 91 ASP A N 1
ATOM 742 C CA . ASP A 1 91 ? 33.453 -20.666 -22.545 1.00 86.19 91 ASP A CA 1
ATOM 743 C C . ASP A 1 91 ? 33.301 -20.147 -21.105 1.00 86.19 91 ASP A C 1
ATOM 745 O O . ASP A 1 91 ? 33.565 -20.889 -20.152 1.00 86.19 91 ASP A O 1
ATOM 749 N N . VAL A 1 92 ? 32.780 -18.925 -20.927 1.00 88.44 92 VAL A N 1
ATOM 750 C CA . VAL A 1 92 ? 32.465 -18.369 -19.598 1.00 88.44 92 VAL A CA 1
ATOM 751 C C . VAL A 1 92 ? 31.424 -19.235 -18.891 1.00 88.44 92 VAL A C 1
ATOM 753 O O . VAL A 1 92 ? 31.663 -19.651 -17.753 1.00 88.44 92 VAL A O 1
ATOM 756 N N . VAL A 1 93 ? 30.324 -19.599 -19.568 1.00 90.88 93 VAL A N 1
ATOM 757 C CA . VAL A 1 93 ? 29.305 -20.503 -19.000 1.00 90.88 93 VAL A CA 1
ATOM 758 C C . VAL A 1 93 ? 29.937 -21.829 -18.583 1.00 90.88 93 VAL A C 1
ATOM 760 O O . VAL A 1 93 ? 29.747 -22.279 -17.452 1.00 90.88 93 VAL A O 1
ATOM 763 N N . LYS A 1 94 ? 30.737 -22.449 -19.457 1.00 90.06 94 LYS A N 1
ATOM 764 C CA . LYS A 1 94 ? 31.395 -23.731 -19.174 1.00 90.06 94 LYS A CA 1
ATOM 765 C C . LYS A 1 94 ? 32.307 -23.653 -17.946 1.00 90.06 94 LYS A C 1
ATOM 767 O O . LYS A 1 94 ? 32.224 -24.518 -17.069 1.00 90.06 94 LYS A O 1
ATOM 772 N N . LYS A 1 95 ? 33.161 -22.626 -17.857 1.00 89.69 95 LYS A N 1
ATOM 773 C CA . LYS A 1 95 ? 34.071 -22.403 -16.720 1.00 89.69 95 LYS A CA 1
ATOM 774 C C . LYS A 1 95 ? 33.301 -22.138 -15.426 1.00 89.69 95 LYS A C 1
ATOM 776 O O . LYS A 1 95 ? 33.622 -22.740 -14.397 1.00 89.69 95 LYS A O 1
ATOM 781 N N . ALA A 1 96 ? 32.278 -21.285 -15.477 1.00 90.75 96 ALA A N 1
ATOM 782 C CA . ALA A 1 96 ? 31.442 -20.958 -14.327 1.00 90.75 96 ALA A CA 1
ATOM 783 C C . ALA A 1 96 ? 30.712 -22.197 -13.796 1.00 90.75 96 ALA A C 1
ATOM 785 O O . ALA A 1 96 ? 30.830 -22.522 -12.615 1.00 90.75 96 ALA A O 1
ATOM 786 N N . MET A 1 97 ? 30.039 -22.951 -14.672 1.00 92.31 97 MET A N 1
ATOM 787 C CA . MET A 1 97 ? 29.312 -24.165 -14.288 1.00 92.31 97 MET A CA 1
ATOM 788 C C . MET A 1 97 ? 30.240 -25.243 -13.723 1.00 92.31 97 MET A C 1
ATOM 790 O O . MET A 1 97 ? 29.899 -25.887 -12.730 1.00 92.31 97 MET A O 1
ATOM 794 N N . TYR A 1 98 ? 31.443 -25.410 -14.286 1.00 90.88 98 TYR A N 1
ATOM 795 C CA . TYR A 1 98 ? 32.442 -26.320 -13.723 1.00 90.88 98 TYR A CA 1
ATOM 796 C C . TYR A 1 98 ? 32.805 -25.938 -12.281 1.00 90.88 98 TYR A C 1
ATOM 798 O O . TYR A 1 98 ? 32.781 -26.793 -11.397 1.00 90.88 98 TYR A O 1
ATOM 806 N N . ARG A 1 99 ? 33.096 -24.658 -12.015 1.00 89.75 99 ARG A N 1
ATOM 807 C CA . ARG A 1 99 ? 33.450 -24.184 -10.666 1.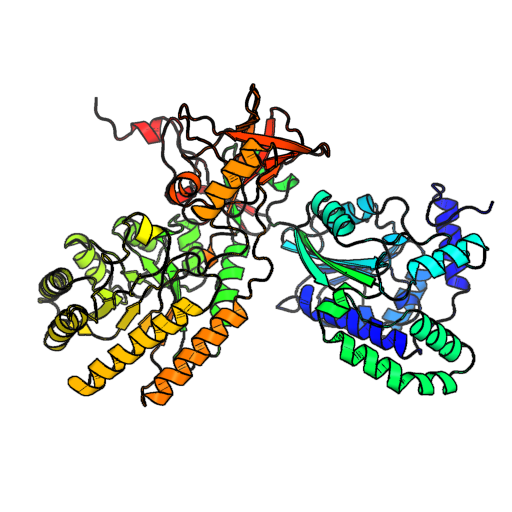00 89.75 99 ARG A CA 1
ATOM 808 C C . ARG A 1 99 ? 32.291 -24.287 -9.680 1.00 89.75 99 ARG A C 1
ATOM 810 O O . ARG A 1 99 ? 32.504 -24.728 -8.556 1.00 89.75 99 ARG A O 1
ATOM 817 N N . LEU A 1 100 ? 31.080 -23.912 -10.090 1.00 90.25 100 LEU A N 1
ATOM 818 C CA . LEU A 1 100 ? 29.881 -24.014 -9.251 1.00 90.25 100 LEU A CA 1
ATOM 819 C C . LEU A 1 100 ? 29.624 -25.467 -8.843 1.00 90.25 100 LEU A C 1
ATOM 821 O O . LEU A 1 100 ? 29.421 -25.737 -7.659 1.00 90.25 100 LEU A O 1
ATOM 825 N N . LYS A 1 101 ? 29.772 -26.409 -9.785 1.00 89.44 101 LYS A N 1
ATOM 826 C CA . LYS A 1 101 ? 29.663 -27.847 -9.516 1.00 89.44 101 LYS A CA 1
ATOM 827 C C . LYS A 1 101 ? 30.705 -28.338 -8.507 1.00 89.44 101 LYS A C 1
ATOM 829 O O . LYS A 1 101 ? 30.358 -29.108 -7.618 1.00 89.44 101 LYS A O 1
ATOM 834 N N . GLN A 1 102 ? 31.957 -27.879 -8.600 1.00 89.25 102 GLN A N 1
ATOM 835 C CA . GLN A 1 102 ? 33.002 -28.208 -7.612 1.00 89.25 102 GLN A CA 1
ATOM 836 C C . GLN A 1 102 ? 32.681 -27.663 -6.211 1.00 89.25 102 GLN A C 1
ATOM 838 O O . GLN A 1 102 ? 33.048 -28.274 -5.213 1.00 89.25 102 GLN A O 1
ATOM 843 N N . SER A 1 103 ? 31.963 -26.541 -6.136 1.00 86.38 103 SER A N 1
ATOM 844 C CA . SER A 1 103 ? 31.510 -25.925 -4.885 1.00 86.38 103 SER A CA 1
ATOM 845 C C . SER A 1 103 ? 30.163 -26.468 -4.374 1.00 86.38 103 SER A C 1
ATOM 847 O O . SER A 1 103 ? 29.640 -25.938 -3.396 1.00 86.38 103 SER A O 1
ATOM 849 N N . GLY A 1 104 ? 29.580 -27.489 -5.018 1.00 87.69 104 GLY A N 1
ATOM 850 C CA . GLY A 1 104 ? 28.286 -28.068 -4.627 1.00 87.69 104 GLY A CA 1
ATOM 851 C C . GLY A 1 104 ? 27.078 -27.153 -4.869 1.00 87.69 104 GLY A C 1
ATOM 852 O O . GLY A 1 104 ? 26.057 -27.296 -4.200 1.00 87.69 104 GLY A O 1
ATOM 853 N N . ILE A 1 105 ? 27.201 -26.191 -5.787 1.00 87.88 105 ILE A N 1
ATOM 854 C CA . ILE A 1 105 ? 26.161 -25.216 -6.122 1.00 87.88 105 ILE A CA 1
ATOM 855 C C . ILE A 1 105 ? 25.503 -25.633 -7.439 1.00 87.88 105 ILE A C 1
ATOM 857 O O . ILE A 1 105 ? 26.175 -25.720 -8.469 1.00 87.88 105 ILE A O 1
ATOM 861 N N . GLU A 1 106 ? 24.193 -25.868 -7.406 1.00 88.94 106 GLU A N 1
ATOM 862 C CA . GLU A 1 106 ? 23.403 -26.238 -8.580 1.00 88.94 106 GLU A CA 1
ATOM 863 C C . GLU A 1 106 ? 22.733 -24.998 -9.186 1.00 88.94 106 GLU A C 1
ATOM 865 O O . GLU A 1 106 ? 21.989 -24.280 -8.517 1.00 88.94 106 GLU A O 1
ATOM 870 N N . VAL A 1 107 ? 23.051 -24.711 -10.450 1.00 90.25 107 VAL A N 1
ATOM 871 C CA . VAL A 1 107 ? 22.571 -23.534 -11.185 1.00 90.25 107 VAL A CA 1
ATOM 872 C C . VAL A 1 107 ? 22.229 -23.943 -12.610 1.00 90.25 107 VAL A C 1
ATOM 874 O O . VAL A 1 107 ? 23.005 -24.631 -13.274 1.00 90.25 107 VAL A O 1
ATOM 877 N N . ASN A 1 108 ? 21.097 -23.450 -13.105 1.00 92.00 108 ASN A N 1
ATOM 878 C CA . ASN A 1 108 ? 20.689 -23.584 -14.497 1.00 92.00 108 ASN A CA 1
ATOM 879 C C . ASN A 1 108 ? 21.424 -22.538 -15.351 1.00 92.00 108 ASN A C 1
ATOM 881 O O . ASN A 1 108 ? 20.933 -21.423 -15.544 1.00 92.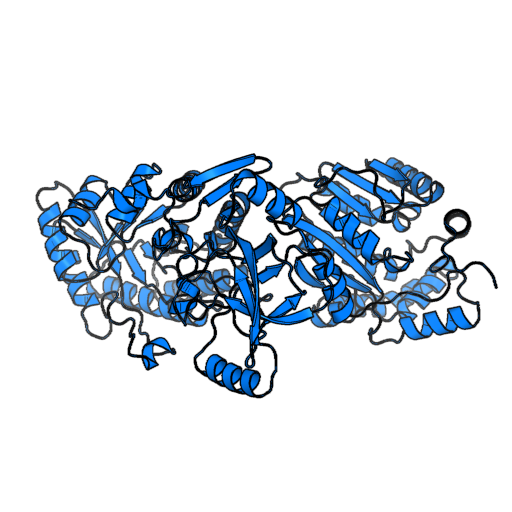00 108 ASN A O 1
ATOM 885 N N . GLY A 1 109 ? 22.632 -22.876 -15.809 1.00 91.81 109 GLY A N 1
ATOM 886 C CA . GLY A 1 109 ? 23.445 -22.031 -16.687 1.00 91.81 109 GLY A CA 1
ATOM 887 C C . GLY A 1 109 ? 23.058 -22.168 -18.159 1.00 91.81 109 GLY A C 1
ATOM 888 O O . GLY A 1 109 ? 23.027 -23.277 -18.689 1.00 91.81 109 GLY A O 1
ATOM 889 N N . VAL A 1 110 ? 22.802 -21.045 -18.827 1.00 93.75 110 VAL A N 1
ATOM 890 C CA . VAL A 1 110 ? 22.403 -20.992 -20.240 1.00 93.75 110 VAL A CA 1
ATOM 891 C C . VAL A 1 110 ? 23.334 -20.068 -21.019 1.00 93.75 110 VAL A C 1
ATOM 893 O O . VAL A 1 110 ? 23.699 -18.998 -20.539 1.00 93.75 110 VAL A O 1
ATOM 896 N N . VAL A 1 111 ? 23.700 -20.473 -22.235 1.00 91.75 111 VAL A N 1
ATOM 897 C CA . VAL A 1 111 ? 24.353 -19.582 -23.202 1.00 91.75 111 VAL A CA 1
ATOM 898 C C . VAL A 1 111 ? 23.269 -18.816 -23.950 1.00 91.75 111 VAL A C 1
ATOM 900 O O . VAL A 1 111 ? 22.384 -19.434 -24.546 1.00 91.75 111 VAL A O 1
ATOM 903 N N . GLY A 1 112 ? 23.315 -17.489 -23.926 1.00 89.25 112 GLY A N 1
ATOM 904 C CA . GLY A 1 112 ? 22.356 -16.678 -24.663 1.00 89.25 112 GLY A CA 1
ATOM 905 C C . GLY A 1 112 ? 22.536 -15.178 -24.480 1.00 89.25 112 GLY A C 1
ATOM 906 O O . GLY A 1 112 ? 23.209 -14.704 -23.568 1.00 89.25 112 GLY A O 1
ATOM 907 N N . ASP A 1 113 ? 21.889 -14.427 -25.363 1.00 88.50 113 ASP A N 1
ATOM 908 C CA . ASP A 1 113 ? 21.908 -12.972 -25.346 1.00 88.50 113 ASP A CA 1
ATOM 909 C C . ASP A 1 113 ? 20.863 -12.424 -24.367 1.00 88.50 113 ASP A C 1
ATOM 911 O O . ASP A 1 113 ? 19.682 -12.763 -24.438 1.00 88.50 113 ASP A O 1
ATOM 915 N N . MET A 1 114 ? 21.262 -11.525 -23.470 1.00 90.25 114 MET A N 1
ATOM 916 C CA . MET A 1 114 ? 20.326 -10.914 -22.525 1.00 90.25 114 MET A CA 1
ATOM 917 C C . MET A 1 114 ? 19.373 -9.888 -23.144 1.00 90.25 114 MET A C 1
ATOM 919 O O . MET A 1 114 ? 18.441 -9.464 -22.471 1.00 90.25 114 MET A O 1
ATOM 923 N N . ARG A 1 115 ? 19.567 -9.495 -24.408 1.00 90.31 115 ARG A N 1
ATOM 924 C CA . ARG A 1 115 ? 18.567 -8.756 -25.198 1.00 90.31 115 ARG A CA 1
ATOM 925 C C . ARG A 1 115 ? 17.418 -9.664 -25.656 1.00 90.31 115 ARG A C 1
ATOM 927 O O . ARG A 1 115 ? 16.368 -9.162 -26.041 1.00 90.31 115 ARG A O 1
ATOM 934 N N . LYS A 1 116 ? 17.618 -10.989 -25.635 1.00 92.38 116 LYS A N 1
ATOM 935 C CA . LYS A 1 116 ? 16.634 -12.004 -26.033 1.00 92.38 116 LYS A CA 1
ATOM 936 C C . LYS A 1 116 ? 16.873 -13.313 -25.277 1.00 92.38 116 LYS A C 1
ATOM 938 O O . LYS A 1 116 ? 17.464 -14.265 -25.789 1.00 92.38 116 LYS A O 1
ATOM 943 N N . MET A 1 117 ? 16.396 -13.355 -24.042 1.00 93.94 117 MET A N 1
ATOM 944 C CA . MET A 1 117 ? 16.584 -14.478 -23.141 1.00 93.94 117 MET A CA 1
ATOM 945 C C . MET A 1 117 ? 15.630 -15.636 -23.486 1.00 93.94 117 MET A C 1
ATOM 947 O O . MET A 1 117 ? 14.445 -15.407 -23.744 1.00 93.94 117 MET A O 1
ATOM 951 N N . PRO A 1 118 ? 16.083 -16.900 -23.408 1.00 94.12 118 PRO A N 1
ATOM 952 C CA . PRO A 1 118 ? 15.276 -18.081 -23.719 1.00 94.12 118 PRO A CA 1
ATOM 953 C C . PRO A 1 118 ? 14.350 -18.481 -22.554 1.00 94.12 118 PRO A C 1
ATOM 955 O O . PRO A 1 118 ? 14.238 -19.654 -22.204 1.00 94.12 118 PRO A O 1
ATOM 958 N N . TYR A 1 119 ? 13.691 -17.501 -21.935 1.00 95.19 119 TYR A N 1
ATOM 959 C CA . TYR A 1 119 ? 12.753 -17.701 -20.832 1.00 95.19 119 TYR A CA 1
ATOM 960 C C . TYR A 1 119 ? 11.368 -17.158 -21.196 1.00 95.19 119 TYR A C 1
ATOM 962 O O . TYR A 1 119 ? 11.287 -16.143 -21.895 1.00 95.19 119 TYR A O 1
ATOM 970 N N . PRO A 1 120 ? 10.275 -17.783 -20.727 1.00 93.12 120 PRO A N 1
ATOM 971 C CA . PRO A 1 120 ? 8.931 -17.235 -20.881 1.00 93.12 120 PRO A CA 1
ATOM 972 C C . PRO A 1 120 ? 8.772 -15.862 -20.218 1.00 93.12 120 PRO A C 1
ATOM 974 O O . PRO A 1 120 ? 9.570 -15.463 -19.366 1.00 93.12 120 PRO A O 1
ATOM 977 N N . ASP A 1 121 ? 7.718 -15.145 -20.600 1.00 90.69 121 ASP A N 1
ATOM 978 C CA . ASP A 1 121 ? 7.286 -13.941 -19.890 1.00 90.69 121 ASP A CA 1
ATOM 979 C C . ASP A 1 121 ? 6.945 -14.299 -18.438 1.00 90.69 121 ASP A C 1
ATOM 981 O O . ASP A 1 121 ? 6.428 -15.385 -18.167 1.00 90.69 121 ASP A O 1
ATOM 985 N N . ASN A 1 122 ? 7.197 -13.382 -17.500 1.00 90.81 122 ASN A N 1
ATOM 986 C CA . ASN A 1 122 ? 6.814 -13.545 -16.094 1.00 90.81 122 ASN A CA 1
ATOM 987 C C . ASN A 1 122 ? 7.354 -14.838 -15.443 1.00 90.81 122 ASN A C 1
ATOM 989 O O . ASN A 1 122 ? 6.656 -15.516 -14.690 1.00 90.81 122 ASN A O 1
ATOM 993 N N . TYR A 1 123 ? 8.604 -15.202 -15.725 1.00 92.75 123 TYR A N 1
ATOM 994 C CA . TYR A 1 123 ? 9.209 -16.434 -15.223 1.00 92.75 123 TYR A CA 1
ATOM 995 C C . TYR A 1 123 ? 9.939 -16.263 -13.879 1.00 92.75 123 TYR A C 1
ATOM 997 O O . TYR A 1 123 ? 9.832 -17.133 -13.009 1.00 92.75 123 TYR A O 1
ATOM 1005 N N . PHE A 1 124 ? 10.644 -15.146 -13.675 1.00 94.56 124 PHE A N 1
ATOM 1006 C CA . PHE A 1 124 ? 11.501 -14.909 -12.507 1.00 94.56 124 PHE A CA 1
ATOM 1007 C C . PHE A 1 124 ? 10.862 -13.997 -11.462 1.00 94.56 124 PHE A C 1
ATOM 1009 O O . PHE A 1 124 ? 10.207 -13.011 -11.792 1.00 94.56 124 PHE A O 1
ATOM 1016 N N . ASP A 1 125 ? 11.107 -14.292 -10.187 1.00 92.12 125 ASP A N 1
ATOM 1017 C CA . ASP A 1 125 ? 10.741 -13.416 -9.071 1.00 92.12 125 ASP A CA 1
ATOM 1018 C C . ASP A 1 125 ? 11.801 -12.320 -8.875 1.00 92.12 125 ASP A C 1
ATOM 1020 O O . ASP A 1 125 ? 11.478 -11.181 -8.524 1.00 92.12 125 ASP A O 1
ATOM 1024 N N . PHE A 1 126 ? 13.069 -12.652 -9.148 1.00 95.00 126 PHE A N 1
ATOM 1025 C CA . PHE A 1 126 ? 14.201 -11.750 -8.961 1.00 95.00 126 PHE A CA 1
ATOM 1026 C C . PHE A 1 126 ? 15.186 -11.781 -10.131 1.00 95.00 126 PHE A C 1
ATOM 1028 O O . PHE A 1 126 ? 15.398 -12.812 -10.768 1.00 95.00 126 PHE A O 1
ATOM 1035 N N . ASN A 1 127 ? 15.843 -10.651 -10.384 1.00 96.19 127 ASN A N 1
ATOM 1036 C CA . ASN A 1 127 ? 16.948 -10.549 -11.333 1.00 96.19 127 ASN A CA 1
ATOM 1037 C C . ASN A 1 127 ? 18.115 -9.764 -10.716 1.00 96.19 127 ASN A C 1
ATOM 1039 O O . ASN A 1 127 ? 17.919 -8.761 -10.028 1.00 96.19 127 ASN A O 1
ATOM 1043 N N . PHE A 1 128 ? 19.339 -10.218 -10.952 1.00 95.12 128 PHE A N 1
ATOM 1044 C CA . PHE A 1 128 ? 20.543 -9.519 -10.527 1.00 95.12 128 PHE A CA 1
ATOM 1045 C C . PHE A 1 128 ? 21.480 -9.322 -11.717 1.00 95.12 128 PHE A C 1
ATOM 1047 O O . PHE A 1 128 ? 21.947 -10.291 -12.314 1.00 95.12 128 PHE A O 1
ATOM 1054 N N . SER A 1 129 ? 21.781 -8.063 -12.023 1.00 94.00 129 SER A N 1
ATOM 1055 C CA . SER A 1 129 ? 22.743 -7.651 -13.041 1.00 94.00 129 SER A CA 1
ATOM 1056 C C . SER A 1 129 ? 23.645 -6.567 -12.469 1.00 94.00 129 SER A C 1
ATOM 1058 O O . SER A 1 129 ? 23.161 -5.593 -11.887 1.00 94.00 129 SER A O 1
ATOM 1060 N N . MET A 1 130 ? 24.958 -6.727 -12.604 1.00 91.56 130 MET A N 1
ATOM 1061 C CA . MET A 1 130 ? 25.926 -5.785 -12.055 1.00 91.56 130 MET A CA 1
ATOM 1062 C C . MET A 1 130 ? 27.113 -5.649 -12.995 1.00 91.56 130 MET A C 1
ATOM 1064 O O . MET A 1 130 ? 27.918 -6.565 -13.085 1.00 91.56 130 MET A O 1
ATOM 1068 N N . GLY A 1 131 ? 27.246 -4.483 -13.625 1.00 84.50 131 GLY A N 1
ATOM 1069 C CA . GLY A 1 131 ? 28.389 -4.191 -14.486 1.00 84.50 131 GLY A CA 1
ATOM 1070 C C . GLY A 1 131 ? 28.347 -4.934 -15.825 1.00 84.50 131 GLY A C 1
ATOM 1071 O O . GLY A 1 131 ? 29.370 -5.397 -16.312 1.00 84.50 131 GLY A O 1
ATOM 1072 N N . THR A 1 132 ? 27.145 -5.107 -16.376 1.00 85.19 132 THR A N 1
ATOM 1073 C CA . THR A 1 132 ? 26.905 -5.919 -17.573 1.00 85.19 132 THR A CA 1
ATOM 1074 C C . THR A 1 132 ? 26.282 -5.116 -18.714 1.00 85.19 132 THR A C 1
ATOM 1076 O O . THR A 1 132 ? 26.712 -5.204 -19.862 1.00 85.19 132 THR A O 1
ATOM 1079 N N . ILE A 1 133 ? 25.243 -4.330 -18.419 1.00 86.69 133 ILE A N 1
ATOM 1080 C CA . ILE A 1 133 ? 24.411 -3.668 -19.435 1.00 86.69 133 ILE A CA 1
ATOM 1081 C C . ILE A 1 133 ? 25.203 -2.609 -20.218 1.00 86.69 133 ILE A C 1
ATOM 1083 O O . ILE A 1 133 ? 24.900 -2.337 -21.377 1.00 86.69 133 ILE A O 1
ATOM 1087 N N . GLU A 1 134 ? 26.246 -2.033 -19.620 1.00 82.62 134 GLU A N 1
ATOM 1088 C CA . GLU A 1 134 ? 27.165 -1.104 -20.283 1.00 82.62 134 GLU A CA 1
ATOM 1089 C C . GLU A 1 134 ? 27.948 -1.722 -21.444 1.00 82.62 134 GLU A C 1
ATOM 1091 O O . GLU A 1 134 ? 28.475 -0.981 -22.277 1.00 82.62 134 GLU A O 1
ATOM 1096 N N . HIS A 1 135 ? 28.038 -3.054 -21.493 1.00 82.00 135 HIS A N 1
ATOM 1097 C CA . HIS A 1 135 ? 28.776 -3.776 -22.520 1.00 82.00 135 HIS A CA 1
ATOM 1098 C C . HIS A 1 135 ? 27.935 -4.096 -23.759 1.00 82.00 135 HIS A C 1
ATOM 1100 O O . HIS A 1 135 ? 28.430 -4.701 -24.709 1.00 82.00 135 HIS A O 1
ATOM 1106 N N . ILE A 1 136 ? 26.674 -3.659 -23.762 1.00 79.06 136 ILE A N 1
ATOM 1107 C CA . ILE A 1 136 ? 25.692 -3.957 -24.798 1.00 79.06 136 ILE A CA 1
ATOM 1108 C C . ILE A 1 136 ? 25.437 -2.695 -25.634 1.00 79.06 136 ILE A C 1
ATOM 1110 O O . ILE A 1 136 ? 25.208 -1.625 -25.057 1.00 79.06 136 ILE A O 1
ATOM 1114 N N . PRO A 1 137 ? 25.416 -2.793 -26.978 1.00 75.31 137 PRO A N 1
ATOM 1115 C CA . PRO A 1 137 ? 25.132 -1.640 -27.830 1.00 75.31 137 PRO A CA 1
ATOM 1116 C C . PRO A 1 137 ? 23.727 -1.052 -27.590 1.00 75.31 137 PRO A C 1
ATOM 1118 O O . PRO A 1 137 ? 23.563 0.171 -27.579 1.00 75.31 137 PRO A O 1
ATOM 1121 N N . GLU A 1 138 ? 22.727 -1.906 -27.331 1.00 85.19 138 GLU A N 1
ATOM 1122 C CA . GLU A 1 138 ? 21.327 -1.549 -27.056 1.00 85.19 138 GLU A CA 1
ATOM 1123 C C . GLU A 1 138 ? 20.920 -1.837 -25.591 1.00 85.19 138 GLU A C 1
ATOM 1125 O O . GLU A 1 138 ? 20.162 -2.771 -25.310 1.00 85.19 138 GLU A O 1
ATOM 1130 N N . PRO A 1 139 ? 21.361 -1.023 -24.613 1.00 87.94 139 PRO A N 1
ATOM 1131 C CA . PRO A 1 139 ? 21.104 -1.282 -23.193 1.00 87.94 139 PRO A CA 1
ATOM 1132 C C . PRO A 1 139 ? 19.611 -1.247 -22.827 1.00 87.94 139 PRO A C 1
ATOM 1134 O O . PRO A 1 139 ? 19.181 -1.930 -21.900 1.00 87.94 139 PRO A O 1
ATOM 1137 N N . ILE A 1 140 ? 18.805 -0.471 -23.561 1.00 89.38 140 ILE A N 1
ATOM 1138 C CA . ILE A 1 140 ? 17.354 -0.380 -23.344 1.00 89.38 140 ILE A CA 1
ATOM 1139 C C . ILE A 1 140 ? 16.671 -1.714 -23.668 1.00 89.38 140 ILE A C 1
ATOM 1141 O O . ILE A 1 140 ? 15.739 -2.098 -22.966 1.00 89.38 140 ILE A O 1
ATOM 1145 N N . ASP A 1 141 ? 17.134 -2.442 -24.684 1.00 89.56 141 ASP A N 1
ATOM 1146 C CA . ASP A 1 141 ? 16.526 -3.720 -25.061 1.00 89.56 141 ASP A CA 1
ATOM 1147 C C . ASP A 1 141 ? 16.831 -4.803 -24.023 1.00 89.56 141 ASP A C 1
ATOM 1149 O O . ASP A 1 141 ? 15.930 -5.542 -23.635 1.00 89.56 141 ASP A O 1
ATOM 1153 N N . ALA A 1 142 ? 18.038 -4.806 -23.448 1.00 92.25 142 ALA A N 1
ATOM 1154 C CA . ALA A 1 142 ? 18.349 -5.642 -22.288 1.00 92.25 142 ALA A CA 1
ATOM 1155 C C . ALA A 1 142 ? 17.467 -5.294 -21.071 1.00 92.25 142 ALA A C 1
ATOM 1157 O O . ALA A 1 142 ? 16.931 -6.186 -20.416 1.00 92.25 142 ALA A O 1
ATOM 1158 N N . MET A 1 143 ? 17.244 -4.004 -20.778 1.00 94.44 143 MET A N 1
ATOM 1159 C CA . MET A 1 143 ? 16.339 -3.589 -19.692 1.00 94.44 143 MET A CA 1
ATOM 1160 C C . MET A 1 143 ? 14.885 -4.029 -19.941 1.00 94.44 143 MET A C 1
ATOM 1162 O O . MET A 1 143 ? 14.215 -4.471 -19.005 1.00 94.44 143 MET A O 1
ATOM 1166 N N . ARG A 1 144 ? 14.391 -3.946 -21.184 1.00 92.31 144 ARG A N 1
ATOM 1167 C CA . ARG A 1 144 ? 13.063 -4.462 -21.570 1.00 92.31 144 ARG A CA 1
ATOM 1168 C C . ARG A 1 144 ? 12.971 -5.970 -21.407 1.00 92.31 144 ARG A C 1
ATOM 1170 O O . ARG A 1 144 ? 11.944 -6.465 -20.954 1.00 92.31 144 ARG A O 1
ATOM 1177 N N . GLU A 1 145 ? 14.035 -6.688 -21.728 1.00 94.94 145 GLU A N 1
ATOM 1178 C CA . GLU A 1 145 ? 14.054 -8.137 -21.594 1.00 94.94 145 GLU A CA 1
ATOM 1179 C C . GLU A 1 145 ? 14.062 -8.573 -20.122 1.00 94.94 145 GLU A C 1
ATOM 1181 O O . GLU A 1 145 ? 13.295 -9.458 -19.746 1.00 94.94 145 GLU A O 1
ATOM 1186 N N . ILE A 1 146 ? 14.804 -7.870 -19.251 1.00 95.56 146 ILE A N 1
ATOM 1187 C CA . ILE A 1 146 ? 14.707 -8.043 -17.789 1.00 95.56 146 ILE A CA 1
ATOM 1188 C C . ILE A 1 146 ? 13.263 -7.810 -17.317 1.00 95.56 146 ILE A C 1
ATOM 1190 O O . ILE A 1 146 ? 12.744 -8.574 -16.504 1.00 95.56 146 ILE A O 1
ATOM 1194 N N . TYR A 1 147 ? 12.592 -6.774 -17.831 1.00 94.06 147 TYR A N 1
ATOM 1195 C CA . TYR A 1 147 ? 11.192 -6.492 -17.501 1.00 94.06 147 TYR A CA 1
ATOM 1196 C C . TYR A 1 147 ? 10.242 -7.608 -17.950 1.00 94.06 147 TYR A C 1
ATOM 1198 O O . TYR A 1 147 ? 9.333 -7.990 -17.210 1.00 94.06 147 TYR A O 1
ATOM 1206 N N . ARG A 1 148 ? 10.442 -8.141 -19.158 1.00 93.06 148 ARG A N 1
ATOM 1207 C CA . ARG A 1 148 ? 9.614 -9.205 -19.734 1.00 93.06 148 ARG A CA 1
ATOM 1208 C C . ARG A 1 148 ? 9.676 -10.479 -18.893 1.00 93.06 148 ARG A C 1
ATOM 1210 O O . ARG A 1 148 ? 8.631 -11.027 -18.543 1.00 93.06 148 ARG A O 1
ATOM 1217 N N . VAL A 1 149 ? 10.882 -10.923 -18.538 1.00 95.19 149 VAL A N 1
ATOM 1218 C CA . VAL A 1 149 ? 11.079 -12.191 -17.818 1.00 95.19 149 VAL A CA 1
ATOM 1219 C C . VAL A 1 149 ? 10.736 -12.105 -16.332 1.00 95.19 149 VAL A C 1
ATOM 1221 O O . VAL A 1 149 ? 10.511 -13.140 -15.710 1.00 95.19 149 VAL A O 1
ATOM 1224 N N . LEU A 1 150 ? 10.686 -10.909 -15.739 1.00 94.06 150 LEU A N 1
ATOM 1225 C CA . LEU A 1 150 ? 10.221 -10.736 -14.363 1.00 94.06 150 LEU A CA 1
ATOM 1226 C C . LEU A 1 150 ? 8.704 -10.888 -14.265 1.00 94.06 150 LEU A C 1
ATOM 1228 O O . LEU A 1 150 ? 7.959 -10.352 -15.085 1.00 94.06 150 LEU A O 1
ATOM 1232 N N . LYS A 1 151 ? 8.242 -11.566 -13.215 1.00 90.00 151 LYS A N 1
ATOM 1233 C CA . LYS A 1 151 ? 6.832 -11.584 -12.812 1.00 90.00 151 LYS A CA 1
ATOM 1234 C C . LYS A 1 151 ? 6.373 -10.198 -12.365 1.00 90.00 151 LYS A C 1
ATOM 1236 O O . LYS A 1 151 ? 7.193 -9.418 -11.869 1.00 90.00 151 LYS A O 1
ATOM 1241 N N . PRO A 1 152 ? 5.070 -9.887 -12.451 1.00 85.50 152 PRO A N 1
ATOM 1242 C CA . PRO A 1 152 ? 4.519 -8.727 -11.767 1.00 85.50 152 PRO A CA 1
ATOM 1243 C C . PRO A 1 152 ? 4.853 -8.773 -10.265 1.00 85.50 152 PRO A C 1
ATOM 1245 O O . PRO A 1 152 ? 4.724 -9.810 -9.615 1.00 85.50 152 PRO A O 1
ATOM 1248 N N . GLY A 1 153 ? 5.363 -7.665 -9.725 1.00 83.50 153 GLY A N 1
ATOM 1249 C CA . GLY A 1 153 ? 5.906 -7.561 -8.364 1.00 83.50 153 GLY A CA 1
ATOM 1250 C C . GLY A 1 153 ? 7.326 -8.104 -8.183 1.00 83.50 153 GLY A C 1
ATOM 1251 O O . GLY A 1 153 ? 7.885 -7.983 -7.090 1.00 83.50 153 GLY A O 1
ATOM 1252 N N . GLY A 1 154 ? 7.912 -8.695 -9.227 1.00 90.19 154 GLY A N 1
ATOM 1253 C CA . GLY A 1 154 ? 9.295 -9.149 -9.243 1.00 90.19 154 GLY A CA 1
ATOM 1254 C C . GLY A 1 154 ? 10.275 -7.978 -9.229 1.00 90.19 154 GLY A C 1
ATOM 1255 O O . GLY A 1 154 ? 9.979 -6.891 -9.738 1.00 90.19 154 GLY A O 1
ATOM 1256 N N . LYS A 1 155 ? 11.451 -8.188 -8.632 1.00 94.12 155 LYS A N 1
ATOM 1257 C CA . LYS A 1 155 ? 12.454 -7.133 -8.418 1.00 94.12 155 LYS A CA 1
ATOM 1258 C C . LYS A 1 155 ? 13.744 -7.402 -9.176 1.00 94.12 155 LYS A C 1
ATOM 1260 O O . LYS A 1 155 ? 14.191 -8.540 -9.250 1.00 94.12 155 LYS A O 1
ATOM 1265 N N . ALA A 1 156 ? 14.389 -6.347 -9.662 1.00 96.62 156 ALA A N 1
ATOM 1266 C CA . ALA A 1 156 ? 15.748 -6.428 -10.182 1.00 96.62 156 ALA A CA 1
ATOM 1267 C C . ALA A 1 156 ? 16.697 -5.465 -9.479 1.00 96.62 156 ALA A C 1
ATOM 1269 O O . ALA A 1 156 ? 16.309 -4.367 -9.077 1.00 96.62 156 ALA A O 1
ATOM 1270 N N . VAL A 1 157 ? 17.962 -5.863 -9.403 1.00 96.50 157 VAL A N 1
ATOM 1271 C CA . VAL A 1 157 ? 19.083 -4.937 -9.231 1.00 96.50 157 VAL A CA 1
ATOM 1272 C C . VAL A 1 157 ? 19.746 -4.775 -10.590 1.00 96.50 157 VAL A C 1
ATOM 1274 O O . VAL A 1 157 ? 20.210 -5.755 -11.166 1.00 96.50 157 VAL A O 1
ATOM 1277 N N . VAL A 1 158 ? 19.784 -3.538 -11.082 1.00 96.00 158 VAL A N 1
ATOM 1278 C CA . VAL A 1 158 ? 20.435 -3.162 -12.338 1.00 96.00 158 VAL A CA 1
ATOM 1279 C C . VAL A 1 158 ? 21.621 -2.259 -12.025 1.00 96.00 158 VAL A C 1
ATOM 1281 O O . VAL A 1 158 ? 21.454 -1.093 -11.651 1.00 96.00 158 VAL A O 1
ATOM 1284 N N . GLY A 1 159 ? 22.821 -2.825 -12.130 1.00 94.56 159 GLY A N 1
ATOM 1285 C CA . GLY A 1 159 ? 24.078 -2.159 -11.834 1.00 94.56 159 GLY A CA 1
ATOM 1286 C C . GLY A 1 159 ? 24.815 -1.690 -13.083 1.00 94.56 159 GLY A C 1
ATOM 1287 O O . GLY A 1 159 ? 24.994 -2.476 -14.008 1.00 94.56 159 GLY A O 1
ATOM 1288 N N . VAL A 1 160 ? 25.260 -0.430 -13.095 1.00 93.25 160 VAL A N 1
ATOM 1289 C CA . VAL A 1 160 ? 25.957 0.195 -14.236 1.00 93.25 160 VAL A CA 1
ATOM 1290 C C . VAL A 1 160 ? 27.057 1.171 -13.779 1.00 93.25 160 VAL A C 1
ATOM 1292 O O . VAL A 1 160 ? 26.972 1.705 -12.669 1.00 93.25 160 VAL A O 1
ATOM 1295 N N . PRO A 1 161 ? 28.069 1.491 -14.607 1.00 91.19 161 PRO A N 1
ATOM 1296 C CA . PRO A 1 161 ? 29.126 2.435 -14.262 1.00 91.19 161 PRO A CA 1
ATOM 1297 C C . PRO A 1 161 ? 28.591 3.848 -14.068 1.00 91.19 161 PRO A C 1
ATOM 1299 O O . PRO A 1 161 ? 27.784 4.348 -14.856 1.00 91.19 161 PRO A O 1
ATOM 1302 N N . ASN A 1 162 ? 29.068 4.524 -13.024 1.00 91.38 162 ASN A N 1
ATOM 1303 C CA . ASN A 1 162 ? 28.655 5.887 -12.721 1.00 91.38 162 ASN A CA 1
ATOM 1304 C C . ASN A 1 162 ? 29.475 6.910 -13.519 1.00 91.38 162 ASN A C 1
ATOM 1306 O O . ASN A 1 162 ? 30.677 7.083 -13.311 1.00 91.38 162 ASN A O 1
ATOM 1310 N N . LYS A 1 163 ? 28.796 7.662 -14.386 1.00 88.88 163 LYS A N 1
ATOM 1311 C CA . LYS A 1 163 ? 29.390 8.753 -15.169 1.00 88.88 163 LYS A CA 1
ATOM 1312 C C . LYS A 1 163 ? 29.895 9.911 -14.303 1.00 88.88 163 LYS A C 1
ATOM 1314 O O . LYS A 1 163 ? 30.829 10.602 -14.700 1.00 88.88 163 LYS A O 1
ATOM 1319 N N . TYR A 1 164 ? 29.253 10.142 -13.160 1.00 87.06 164 TYR A N 1
ATOM 1320 C CA . TYR A 1 164 ? 29.475 11.292 -12.281 1.00 87.06 164 TYR A CA 1
ATOM 1321 C C . TYR A 1 164 ? 30.070 10.888 -10.925 1.00 87.06 164 TYR A C 1
ATOM 1323 O O . TYR A 1 164 ? 29.831 11.560 -9.920 1.00 87.06 164 TYR A O 1
ATOM 1331 N N . GLU A 1 165 ? 30.800 9.773 -10.868 1.00 86.25 165 GLU A N 1
ATOM 1332 C CA . GLU A 1 165 ? 31.546 9.422 -9.659 1.00 86.25 165 GLU A CA 1
ATOM 1333 C C . GLU A 1 165 ? 32.681 10.426 -9.394 1.00 86.25 165 GLU A C 1
ATOM 1335 O O . GLU A 1 165 ? 33.117 11.161 -10.282 1.00 86.25 165 GLU A O 1
ATOM 1340 N N . TRP A 1 166 ? 33.119 10.512 -8.140 1.00 86.44 166 TRP A N 1
ATOM 1341 C CA . TRP A 1 166 ? 33.951 11.624 -7.671 1.00 86.44 166 TRP A CA 1
ATOM 1342 C C . TRP A 1 166 ? 35.432 11.544 -8.058 1.00 86.44 166 TRP A C 1
ATOM 1344 O O . TRP A 1 166 ? 36.145 12.530 -7.890 1.00 86.44 166 TRP A O 1
ATOM 1354 N N . PHE A 1 167 ? 35.914 10.406 -8.560 1.00 86.38 167 PHE A N 1
ATOM 1355 C CA . PHE A 1 167 ? 37.343 10.143 -8.753 1.00 86.38 167 PHE A CA 1
ATOM 1356 C C . PHE A 1 167 ? 37.780 10.100 -10.228 1.00 86.38 167 PHE A C 1
ATOM 1358 O O . PHE A 1 167 ? 38.920 9.742 -10.524 1.00 86.38 167 PHE A O 1
ATOM 1365 N N . GLY A 1 168 ? 36.911 10.474 -11.166 1.00 82.88 168 GLY A N 1
ATOM 1366 C CA . GLY A 1 168 ? 37.208 10.564 -12.597 1.00 82.88 168 GLY A CA 1
ATOM 1367 C C . GLY A 1 168 ? 37.450 9.234 -13.335 1.00 82.88 168 GLY A C 1
ATOM 1368 O O . GLY A 1 168 ? 38.022 9.266 -14.421 1.00 82.88 168 GLY A O 1
ATOM 1369 N N . LYS A 1 169 ? 37.017 8.079 -12.811 1.00 83.38 169 LYS A N 1
ATOM 1370 C CA . LYS A 1 169 ? 37.088 6.736 -13.421 1.00 83.38 169 LYS A CA 1
ATOM 1371 C C . LYS A 1 169 ? 36.630 6.749 -14.876 1.00 83.38 169 LYS A C 1
ATOM 1373 O O . LYS A 1 169 ? 37.381 6.339 -15.756 1.00 83.38 169 LYS A O 1
ATOM 1378 N N . SER A 1 170 ? 35.420 7.246 -15.134 1.00 79.81 170 SER A N 1
ATOM 1379 C CA . SER A 1 170 ? 34.837 7.254 -16.483 1.00 79.81 170 SER A CA 1
ATOM 1380 C C . SER A 1 170 ? 35.684 8.084 -17.458 1.00 79.81 170 SER A C 1
ATOM 1382 O O . SER A 1 170 ? 35.821 7.741 -18.630 1.00 79.81 170 SER A O 1
ATOM 1384 N N . ILE A 1 171 ? 36.300 9.172 -16.984 1.00 82.81 171 ILE A N 1
ATOM 1385 C CA . ILE A 1 171 ? 37.198 10.008 -17.794 1.00 82.81 171 ILE A CA 1
ATOM 1386 C C . ILE A 1 171 ? 38.506 9.255 -18.062 1.00 82.81 171 ILE A C 1
ATOM 1388 O O . ILE A 1 171 ? 38.918 9.147 -19.215 1.00 82.81 171 ILE A O 1
ATOM 1392 N N . ALA A 1 172 ? 39.116 8.680 -17.024 1.00 81.50 172 ALA A N 1
ATOM 1393 C CA . ALA A 1 172 ? 40.356 7.917 -17.130 1.00 81.50 172 ALA A CA 1
ATOM 1394 C C . ALA A 1 172 ? 40.225 6.724 -18.095 1.00 81.50 172 ALA A C 1
ATOM 1396 O O . ALA A 1 172 ? 41.070 6.549 -18.972 1.00 81.50 172 ALA A O 1
ATOM 1397 N N . LEU A 1 173 ? 39.138 5.950 -18.000 1.00 80.69 173 LEU A N 1
ATOM 1398 C CA . LEU A 1 173 ? 38.859 4.827 -18.905 1.00 80.69 173 LEU A CA 1
ATOM 1399 C C . LEU A 1 173 ? 38.669 5.277 -20.356 1.00 80.69 173 LEU A C 1
ATOM 1401 O O . LEU A 1 173 ? 39.182 4.634 -21.270 1.00 80.69 173 LEU A O 1
ATOM 1405 N N . ASN A 1 174 ? 37.987 6.400 -20.580 1.00 79.94 174 ASN A N 1
ATOM 1406 C CA . ASN A 1 174 ? 37.806 6.946 -21.924 1.00 79.94 174 ASN A CA 1
ATOM 1407 C C . ASN A 1 174 ? 39.117 7.451 -22.544 1.00 79.94 174 ASN A C 1
ATOM 1409 O O . ASN A 1 174 ? 39.303 7.314 -23.754 1.00 79.94 174 ASN A O 1
ATOM 1413 N N . ILE A 1 175 ? 40.025 8.004 -21.734 1.00 82.00 175 ILE A N 1
ATOM 1414 C CA . ILE A 1 175 ? 41.371 8.397 -22.171 1.00 82.00 175 ILE A CA 1
ATOM 1415 C C . ILE A 1 175 ? 42.190 7.152 -22.536 1.00 82.00 175 ILE A C 1
ATOM 1417 O O . ILE A 1 175 ? 42.770 7.103 -23.618 1.00 82.00 175 ILE A O 1
ATOM 1421 N N . MET A 1 176 ? 42.188 6.116 -21.691 1.00 81.06 176 MET A N 1
ATOM 1422 C CA . MET A 1 176 ? 42.881 4.854 -21.984 1.00 81.06 176 MET A CA 1
ATOM 1423 C C . MET A 1 176 ? 42.369 4.190 -23.269 1.00 81.06 176 MET A C 1
ATOM 1425 O O . MET A 1 176 ? 43.169 3.720 -24.076 1.00 81.06 176 MET A O 1
ATOM 1429 N N . ALA A 1 177 ? 41.053 4.204 -23.500 1.00 78.88 177 ALA A N 1
ATOM 1430 C CA . ALA A 1 177 ? 40.457 3.716 -24.743 1.00 78.88 177 ALA A CA 1
ATOM 1431 C C . ALA A 1 177 ? 40.886 4.543 -25.965 1.00 78.88 177 ALA A C 1
ATOM 1433 O O . ALA A 1 177 ? 41.163 3.978 -27.018 1.00 78.88 177 ALA A O 1
ATOM 1434 N N . TYR A 1 178 ? 40.986 5.871 -25.835 1.00 79.75 178 TYR A N 1
ATOM 1435 C CA . TYR A 1 178 ? 41.453 6.742 -26.921 1.00 79.75 178 TYR A CA 1
ATOM 1436 C C . TYR A 1 178 ? 42.890 6.421 -27.356 1.00 79.75 178 TYR A C 1
ATOM 1438 O O . TYR A 1 178 ? 43.182 6.426 -28.548 1.00 79.75 178 TYR A O 1
ATOM 1446 N N . PHE A 1 179 ? 43.765 6.091 -26.405 1.00 81.06 179 PHE A N 1
ATOM 1447 C CA . PHE A 1 179 ? 45.148 5.691 -26.682 1.00 81.06 179 PHE A CA 1
ATOM 1448 C C . PHE A 1 179 ? 45.312 4.200 -27.022 1.00 81.06 179 PHE A C 1
ATOM 1450 O O . PHE A 1 179 ? 46.439 3.735 -27.166 1.00 81.06 179 PHE A O 1
ATOM 1457 N N . GLY A 1 180 ? 44.218 3.439 -27.146 1.00 72.12 180 GLY A N 1
ATOM 1458 C CA . GLY A 1 180 ? 44.260 2.013 -27.488 1.00 72.12 180 GLY A CA 1
ATOM 1459 C C . GLY A 1 180 ? 44.816 1.104 -26.386 1.00 72.12 180 GLY A C 1
ATOM 1460 O O . GLY A 1 180 ? 45.100 -0.057 -26.651 1.00 72.12 180 GLY A O 1
ATOM 1461 N N . ILE A 1 181 ? 44.959 1.610 -25.155 1.00 77.50 181 ILE A N 1
ATOM 1462 C CA . ILE A 1 181 ? 45.395 0.829 -23.981 1.00 77.50 181 ILE A CA 1
ATOM 1463 C C . ILE A 1 181 ? 44.269 -0.111 -23.517 1.00 77.50 181 ILE A C 1
ATOM 1465 O O . ILE A 1 181 ? 44.524 -1.180 -22.970 1.00 77.50 181 ILE A O 1
ATOM 1469 N N . LYS A 1 182 ? 43.012 0.292 -23.736 1.00 72.38 182 LYS A N 1
ATOM 1470 C CA . LYS A 1 182 ? 41.806 -0.471 -23.397 1.00 72.38 182 LYS A CA 1
ATOM 1471 C C . LYS A 1 182 ? 41.214 -1.096 -24.667 1.00 72.38 182 LYS A C 1
ATOM 1473 O O . LYS A 1 182 ? 40.713 -0.371 -25.526 1.00 72.38 182 LYS A O 1
ATOM 1478 N N . GLU A 1 183 ? 41.290 -2.425 -24.772 1.00 66.69 183 GLU A N 1
ATOM 1479 C CA . GLU A 1 183 ? 40.941 -3.199 -25.981 1.00 66.69 183 GLU A CA 1
ATOM 1480 C C . GLU A 1 183 ? 39.435 -3.250 -26.279 1.00 66.69 183 GLU A C 1
ATOM 1482 O O . GLU A 1 183 ? 39.042 -3.333 -27.439 1.00 66.69 183 GLU A O 1
ATOM 1487 N N . ASP A 1 184 ? 38.588 -3.162 -25.251 1.00 66.38 184 ASP A N 1
ATOM 1488 C CA . ASP A 1 184 ? 37.130 -3.197 -25.378 1.00 66.38 184 ASP A CA 1
ATOM 1489 C C . ASP A 1 184 ? 36.525 -1.816 -25.695 1.00 66.38 184 ASP A C 1
ATOM 1491 O O . ASP A 1 184 ? 35.332 -1.710 -25.898 1.00 66.38 184 ASP A O 1
ATOM 1495 N N . GLY A 1 185 ? 37.303 -0.733 -25.800 1.00 68.38 185 GLY A N 1
ATOM 1496 C CA . GLY A 1 185 ? 36.789 0.577 -26.234 1.00 68.38 185 GLY A CA 1
ATOM 1497 C C . GLY A 1 185 ? 36.190 1.451 -25.118 1.00 68.38 185 GLY A C 1
ATOM 1498 O O . GLY A 1 185 ? 36.517 1.315 -23.935 1.00 68.38 185 GLY A O 1
ATOM 1499 N N . LYS A 1 186 ? 35.368 2.447 -25.485 1.00 71.81 186 LYS A N 1
ATOM 1500 C CA . LYS A 1 186 ? 34.855 3.475 -24.550 1.00 71.81 186 LYS A CA 1
ATOM 1501 C C . LYS A 1 186 ? 33.688 2.955 -23.700 1.00 71.81 186 LYS A C 1
ATOM 1503 O O . LYS A 1 186 ? 32.648 2.610 -24.256 1.00 71.81 186 LYS A O 1
ATOM 1508 N N . GLU A 1 187 ? 33.835 3.009 -22.372 1.00 73.44 187 GLU A N 1
ATOM 1509 C CA . GLU A 1 187 ? 32.820 2.575 -21.390 1.00 73.44 187 GLU A CA 1
ATOM 1510 C C . GLU A 1 187 ? 31.506 3.366 -21.555 1.00 73.44 187 GLU A C 1
ATOM 1512 O O . GLU A 1 187 ? 31.511 4.599 -21.676 1.00 73.44 187 GLU A O 1
ATOM 1517 N N . HIS A 1 188 ? 30.370 2.663 -21.561 1.00 82.12 188 HIS A N 1
ATOM 1518 C CA . HIS A 1 188 ? 29.048 3.281 -21.517 1.00 82.12 188 HIS A CA 1
ATOM 1519 C C . HIS A 1 188 ? 28.634 3.512 -20.056 1.00 82.12 188 HIS A C 1
ATOM 1521 O O . HIS A 1 188 ? 28.120 2.624 -19.387 1.00 82.12 188 HIS A O 1
ATOM 1527 N N . SER A 1 189 ? 28.845 4.725 -19.547 1.00 87.94 189 SER A N 1
ATOM 1528 C CA . SER A 1 189 ? 28.508 5.080 -18.160 1.00 87.94 189 SER A CA 1
ATOM 1529 C C . SER A 1 189 ? 27.199 5.881 -18.071 1.00 87.94 189 SER A C 1
ATOM 1531 O O . SER A 1 189 ? 26.864 6.663 -18.967 1.00 87.94 189 SER A O 1
ATOM 1533 N N . PHE A 1 190 ? 26.487 5.762 -16.948 1.00 90.50 190 PHE A N 1
ATOM 1534 C CA . PHE A 1 190 ? 25.156 6.338 -16.730 1.00 90.50 190 PHE A CA 1
ATOM 1535 C C . PHE A 1 190 ? 25.149 7.361 -15.589 1.00 90.50 190 PHE A C 1
ATOM 1537 O O . PHE A 1 190 ? 25.976 7.328 -14.680 1.00 90.50 190 PHE A O 1
ATOM 1544 N N . GLY A 1 191 ? 24.175 8.272 -15.613 1.00 91.62 191 GLY A N 1
ATOM 1545 C CA . GLY A 1 191 ? 23.805 9.083 -14.449 1.00 91.62 191 GLY A CA 1
ATOM 1546 C C . GLY A 1 191 ? 22.393 8.754 -13.973 1.00 91.62 191 GLY A C 1
ATOM 1547 O O . GLY A 1 191 ? 21.560 8.343 -14.778 1.00 91.62 191 GLY A O 1
ATOM 1548 N N . TRP A 1 192 ? 22.083 9.014 -12.697 1.00 91.12 192 TRP A N 1
ATOM 1549 C CA . TRP A 1 192 ? 20.782 8.669 -12.095 1.00 91.12 192 TRP A CA 1
ATOM 1550 C C . TRP A 1 192 ? 19.564 9.140 -12.895 1.00 91.12 192 TRP A C 1
ATOM 1552 O O . TRP A 1 192 ? 18.627 8.375 -13.089 1.00 91.12 192 TRP A O 1
ATOM 1562 N N . LYS A 1 193 ? 19.581 10.375 -13.416 1.00 88.25 193 LYS A N 1
ATOM 1563 C CA . LYS A 1 193 ? 18.466 10.904 -14.224 1.00 88.25 193 LYS A CA 1
ATOM 1564 C C . LYS A 1 193 ? 18.233 10.099 -15.505 1.00 88.25 193 LYS A C 1
ATOM 1566 O O . LYS A 1 193 ? 17.085 9.902 -15.884 1.00 88.25 193 LYS A O 1
ATOM 1571 N N . GLN A 1 194 ? 19.311 9.682 -16.167 1.00 89.62 194 GLN A N 1
ATOM 1572 C CA . GLN A 1 194 ? 19.242 8.884 -17.388 1.00 89.62 194 GLN A CA 1
ATOM 1573 C C . GLN A 1 194 ? 18.789 7.462 -17.061 1.00 89.62 194 GLN A C 1
ATOM 1575 O O . GLN A 1 194 ? 17.782 7.022 -17.597 1.00 89.62 194 GLN A O 1
ATOM 1580 N N . LEU A 1 195 ? 19.464 6.798 -16.117 1.00 92.19 195 LEU A N 1
ATOM 1581 C CA . LEU A 1 195 ? 19.153 5.424 -15.720 1.00 92.19 195 LEU A CA 1
ATOM 1582 C C . LEU A 1 195 ? 17.699 5.279 -15.250 1.00 92.19 195 LEU A C 1
ATOM 1584 O O . LEU A 1 195 ? 16.996 4.380 -15.695 1.00 92.19 195 LEU A O 1
ATOM 1588 N N . ARG A 1 196 ? 17.220 6.205 -14.407 1.00 90.81 196 ARG A N 1
ATOM 1589 C CA . ARG A 1 196 ? 15.824 6.232 -13.951 1.00 90.81 196 ARG A CA 1
ATOM 1590 C C . ARG A 1 196 ? 14.857 6.367 -15.125 1.00 90.81 196 ARG A C 1
ATOM 1592 O O . ARG A 1 196 ? 13.921 5.587 -15.215 1.00 90.81 196 ARG A O 1
ATOM 1599 N N . ARG A 1 197 ? 15.092 7.327 -16.026 1.00 86.06 197 ARG A N 1
ATOM 1600 C CA . ARG A 1 197 ? 14.235 7.546 -17.200 1.00 86.06 197 ARG A CA 1
ATOM 1601 C C . ARG A 1 197 ? 14.175 6.304 -18.088 1.00 86.06 197 ARG A C 1
ATOM 1603 O O . ARG A 1 197 ? 13.095 5.956 -18.549 1.00 86.06 197 ARG A O 1
ATOM 1610 N N . ASP A 1 198 ? 15.313 5.666 -18.335 1.00 89.00 198 ASP A N 1
ATOM 1611 C CA . ASP A 1 198 ? 15.398 4.528 -19.247 1.00 89.00 198 ASP A CA 1
ATOM 1612 C C . ASP A 1 198 ? 14.712 3.285 -18.626 1.00 89.00 198 ASP A C 1
ATOM 1614 O O . ASP A 1 198 ? 13.904 2.638 -19.292 1.00 89.00 198 ASP A O 1
ATOM 1618 N N . LEU A 1 199 ? 14.900 3.030 -17.321 1.00 91.62 199 LEU A N 1
ATOM 1619 C CA . LEU A 1 199 ? 14.200 1.966 -16.577 1.00 91.62 199 LEU A CA 1
ATOM 1620 C C . LEU A 1 199 ? 12.684 2.209 -16.479 1.00 91.62 199 LEU A C 1
ATOM 1622 O O . LEU A 1 199 ? 11.893 1.312 -16.773 1.00 91.62 199 LEU A O 1
ATOM 1626 N N . GLU A 1 200 ? 12.257 3.418 -16.102 1.00 85.31 200 GLU A N 1
ATOM 1627 C CA . GLU A 1 200 ? 10.832 3.784 -16.040 1.00 85.31 200 GLU A CA 1
ATOM 1628 C C . GLU A 1 200 ? 10.183 3.754 -17.433 1.00 85.31 200 GLU A C 1
ATOM 1630 O O . GLU A 1 200 ? 9.028 3.351 -17.576 1.00 85.31 200 GLU A O 1
ATOM 1635 N N . GLY A 1 201 ? 10.937 4.104 -18.480 1.00 79.00 201 GLY A N 1
ATOM 1636 C CA . GLY A 1 201 ? 10.520 3.977 -19.876 1.00 79.00 201 GLY A CA 1
ATOM 1637 C C . GLY A 1 201 ? 10.262 2.529 -20.304 1.00 79.00 201 GLY A C 1
ATOM 1638 O O . GLY A 1 201 ? 9.368 2.293 -21.116 1.00 79.00 201 GLY A O 1
ATOM 1639 N N . CYS A 1 202 ? 10.979 1.564 -19.717 1.00 86.06 202 CYS A N 1
ATOM 1640 C CA . CYS A 1 202 ? 10.735 0.128 -19.898 1.00 86.06 202 CYS A CA 1
ATOM 1641 C C . CYS A 1 202 ? 9.541 -0.396 -19.080 1.00 86.06 202 CYS A C 1
ATOM 1643 O O . CYS A 1 202 ? 9.128 -1.533 -19.276 1.00 86.06 202 CYS A O 1
ATOM 1645 N N . GLY A 1 203 ? 8.967 0.420 -18.188 1.00 81.81 203 GLY A N 1
ATOM 1646 C CA . GLY A 1 203 ? 7.810 0.066 -17.362 1.00 81.81 203 GLY A CA 1
ATOM 1647 C C . GLY A 1 203 ? 8.134 -0.258 -15.902 1.00 81.81 203 GLY A C 1
ATOM 1648 O O . GLY A 1 203 ? 7.218 -0.578 -15.144 1.00 81.81 203 GLY A O 1
ATOM 1649 N N . PHE A 1 204 ? 9.399 -0.172 -15.479 1.00 89.12 204 PHE A N 1
ATOM 1650 C CA . PHE A 1 204 ? 9.782 -0.397 -14.084 1.00 89.12 204 PHE A CA 1
ATOM 1651 C C . PHE A 1 204 ? 9.358 0.745 -13.155 1.00 89.12 204 PHE A C 1
ATOM 1653 O O . PHE A 1 204 ? 9.358 1.918 -13.526 1.00 89.12 204 PHE A O 1
ATOM 1660 N N . LYS A 1 205 ? 9.118 0.411 -11.884 1.00 86.06 205 LYS A N 1
ATOM 1661 C CA . LYS A 1 205 ? 9.139 1.369 -10.774 1.00 86.06 205 LYS A CA 1
ATOM 1662 C C . LYS A 1 205 ? 10.520 1.332 -10.122 1.00 86.06 205 LYS A C 1
ATOM 1664 O O . LYS A 1 205 ? 10.920 0.297 -9.596 1.00 86.06 205 LYS A O 1
ATOM 1669 N N . VAL A 1 206 ? 11.238 2.456 -10.111 1.00 89.31 206 VAL A N 1
ATOM 1670 C CA . VAL A 1 206 ? 12.490 2.573 -9.344 1.00 89.31 206 VAL A CA 1
ATOM 1671 C C . VAL A 1 206 ? 12.152 2.714 -7.860 1.00 89.31 206 VAL A C 1
ATOM 1673 O O . VAL A 1 206 ? 11.480 3.662 -7.462 1.00 89.31 206 VAL A O 1
ATOM 1676 N N . ILE A 1 207 ? 12.604 1.762 -7.043 1.00 85.88 207 ILE A N 1
ATOM 1677 C CA . ILE A 1 207 ? 12.361 1.736 -5.592 1.00 85.88 207 ILE A CA 1
ATOM 1678 C C . ILE A 1 207 ? 13.511 2.399 -4.844 1.00 85.88 207 ILE A C 1
ATOM 1680 O O . ILE A 1 207 ? 13.299 3.126 -3.873 1.00 85.88 207 ILE A O 1
ATOM 1684 N N . ARG A 1 208 ? 14.746 2.121 -5.270 1.00 88.06 208 ARG A N 1
ATOM 1685 C CA . ARG A 1 208 ? 15.951 2.576 -4.580 1.00 88.06 208 ARG A CA 1
ATOM 1686 C C . ARG A 1 208 ? 17.051 2.894 -5.580 1.00 88.06 208 ARG A C 1
ATOM 1688 O O . ARG A 1 208 ? 17.270 2.170 -6.542 1.00 88.06 208 ARG A O 1
ATOM 1695 N N . GLU A 1 209 ? 17.761 3.977 -5.299 1.00 92.75 209 GLU A N 1
ATOM 1696 C CA . GLU A 1 209 ? 19.028 4.313 -5.945 1.00 92.75 209 GLU A CA 1
ATOM 1697 C C . GLU A 1 209 ? 20.129 4.071 -4.913 1.00 92.75 209 GLU A C 1
ATOM 1699 O O . GLU A 1 209 ? 20.132 4.733 -3.867 1.00 92.75 209 GLU A O 1
ATOM 1704 N N . ASP A 1 210 ? 21.009 3.116 -5.188 1.00 92.25 210 ASP A N 1
ATOM 1705 C CA . ASP A 1 210 ? 22.036 2.616 -4.276 1.00 92.25 210 ASP A CA 1
ATOM 1706 C C . ASP A 1 210 ? 23.371 2.390 -5.023 1.00 92.25 210 ASP A C 1
ATOM 1708 O O . ASP A 1 210 ? 23.532 2.815 -6.168 1.00 92.25 210 ASP A O 1
ATOM 1712 N N . GLY A 1 211 ? 24.339 1.735 -4.385 1.00 91.94 211 GLY A N 1
ATOM 1713 C CA . GLY A 1 211 ? 25.587 1.283 -5.002 1.00 91.94 211 GLY A CA 1
ATOM 1714 C C . GLY A 1 211 ? 26.188 0.106 -4.227 1.00 91.94 211 GLY A C 1
ATOM 1715 O O . GLY A 1 211 ? 25.872 -0.078 -3.053 1.00 91.94 211 GLY A O 1
ATOM 1716 N N . PRO A 1 212 ? 27.044 -0.729 -4.834 1.00 90.94 212 PRO A N 1
ATOM 1717 C CA . PRO A 1 212 ? 27.586 -1.892 -4.140 1.00 90.94 212 PRO A CA 1
ATOM 1718 C C . PRO A 1 212 ? 28.626 -1.501 -3.077 1.00 90.94 212 PRO A C 1
ATOM 1720 O O . PRO A 1 212 ? 28.593 -2.024 -1.967 1.00 90.94 212 PRO A O 1
ATOM 1723 N N . TYR A 1 213 ? 29.521 -0.560 -3.376 1.00 90.75 213 TYR A N 1
ATOM 1724 C CA . TYR A 1 213 ? 30.593 -0.120 -2.476 1.00 90.75 213 TYR A CA 1
ATOM 1725 C C . TYR A 1 213 ? 31.040 1.297 -2.840 1.00 90.75 213 TYR A C 1
ATOM 1727 O O . TYR A 1 213 ? 30.892 1.692 -3.988 1.00 90.75 213 TYR A O 1
ATOM 1735 N N . PHE A 1 214 ? 31.646 2.046 -1.919 1.00 92.50 214 PHE A N 1
ATOM 1736 C CA . PHE A 1 214 ? 32.245 3.358 -2.181 1.00 92.50 214 PHE A CA 1
ATOM 1737 C C . PHE A 1 214 ? 33.766 3.304 -2.004 1.00 92.50 214 PHE A C 1
ATOM 1739 O O . PHE A 1 214 ? 34.265 3.270 -0.883 1.00 92.50 214 PHE A O 1
ATOM 1746 N N . MET A 1 215 ? 34.514 3.299 -3.110 1.00 92.12 215 MET A N 1
ATOM 1747 C CA . MET A 1 215 ? 35.980 3.339 -3.088 1.00 92.12 215 MET A CA 1
ATOM 1748 C C . MET A 1 215 ? 36.529 3.964 -4.382 1.00 92.12 215 MET A C 1
ATOM 1750 O O . MET A 1 215 ? 36.035 3.631 -5.466 1.00 92.12 215 MET A O 1
ATOM 1754 N N . PRO A 1 216 ? 37.554 4.834 -4.290 1.00 91.19 216 PRO A N 1
ATOM 1755 C CA . PRO A 1 216 ? 38.233 5.393 -5.452 1.00 91.19 216 PRO A CA 1
ATOM 1756 C C . PRO A 1 216 ? 38.768 4.323 -6.407 1.00 91.19 216 PRO A C 1
ATOM 1758 O O . PRO A 1 216 ? 39.380 3.339 -5.986 1.00 91.19 216 PRO A O 1
ATOM 1761 N N . TRP A 1 217 ? 38.583 4.531 -7.713 1.00 88.31 217 TRP A N 1
ATOM 1762 C CA . TRP A 1 217 ? 38.951 3.532 -8.722 1.00 88.31 217 TRP A CA 1
ATOM 1763 C C . TRP A 1 217 ? 40.455 3.235 -8.754 1.00 88.31 217 TRP A C 1
ATOM 1765 O O . TRP A 1 217 ? 40.833 2.093 -8.993 1.00 88.31 217 TRP A O 1
ATOM 1775 N N . PHE A 1 218 ? 41.309 4.225 -8.474 1.00 90.00 218 PHE A N 1
ATOM 1776 C CA . PHE A 1 218 ? 42.760 4.039 -8.468 1.00 90.00 218 PHE A CA 1
ATOM 1777 C C . PHE A 1 218 ? 43.219 3.151 -7.307 1.00 90.00 218 PHE A C 1
ATOM 1779 O O . PHE A 1 218 ? 44.161 2.391 -7.473 1.00 90.00 218 PHE A O 1
ATOM 1786 N N . ILE A 1 219 ? 42.525 3.161 -6.163 1.00 91.50 219 ILE A N 1
ATOM 1787 C CA . ILE A 1 219 ? 42.812 2.229 -5.059 1.00 91.50 219 ILE A CA 1
ATOM 1788 C C . ILE A 1 219 ? 42.512 0.800 -5.508 1.00 91.50 219 ILE A C 1
ATOM 1790 O O . ILE A 1 219 ? 43.333 -0.090 -5.308 1.00 91.50 219 ILE A O 1
ATOM 1794 N N . ARG A 1 220 ? 41.369 0.597 -6.177 1.00 89.62 220 ARG A N 1
ATOM 1795 C CA . ARG A 1 220 ? 40.997 -0.703 -6.750 1.00 89.62 220 ARG A CA 1
ATOM 1796 C C . ARG A 1 220 ? 41.997 -1.168 -7.810 1.00 89.62 220 ARG A C 1
ATOM 1798 O O . ARG A 1 220 ? 42.410 -2.318 -7.781 1.00 89.62 220 ARG A O 1
ATOM 1805 N N . ALA A 1 221 ? 42.396 -0.284 -8.722 1.00 88.31 221 ALA A N 1
ATOM 1806 C CA . ALA A 1 221 ? 43.353 -0.603 -9.778 1.00 88.31 221 ALA A CA 1
ATOM 1807 C C . ALA A 1 221 ? 44.733 -0.977 -9.208 1.00 88.31 221 ALA A C 1
ATOM 1809 O O . ALA A 1 221 ? 45.317 -1.972 -9.632 1.00 88.31 221 ALA A O 1
ATOM 1810 N N . THR A 1 222 ? 45.224 -0.232 -8.211 1.00 90.88 222 THR A N 1
ATOM 1811 C CA . THR A 1 222 ? 46.480 -0.548 -7.514 1.00 90.88 222 THR A CA 1
ATOM 1812 C C . THR A 1 222 ? 46.387 -1.880 -6.778 1.00 90.88 222 THR A C 1
ATOM 1814 O O . THR A 1 222 ? 47.313 -2.684 -6.849 1.00 90.88 222 THR A O 1
ATOM 1817 N N . ASP A 1 223 ? 45.262 -2.153 -6.115 1.00 91.25 223 ASP A N 1
ATOM 1818 C CA . ASP A 1 223 ? 45.051 -3.426 -5.429 1.00 91.25 223 ASP A CA 1
ATOM 1819 C C . ASP A 1 223 ? 45.010 -4.609 -6.399 1.00 91.25 223 ASP A C 1
ATOM 1821 O O . ASP A 1 223 ? 45.630 -5.636 -6.145 1.00 91.25 223 ASP A O 1
ATOM 1825 N N . TRP A 1 224 ? 44.352 -4.456 -7.550 1.00 88.50 224 TRP A N 1
ATOM 1826 C CA . TRP A 1 224 ? 44.370 -5.459 -8.615 1.00 88.50 224 TRP A CA 1
ATOM 1827 C C . TRP A 1 224 ? 45.781 -5.708 -9.142 1.00 88.50 224 TRP A C 1
ATOM 1829 O O . TRP A 1 224 ? 46.196 -6.862 -9.261 1.00 88.50 224 TRP A O 1
ATOM 1839 N N . PHE A 1 225 ? 46.536 -4.639 -9.400 1.00 88.31 225 PHE A N 1
ATOM 1840 C CA . PHE A 1 225 ? 47.921 -4.739 -9.846 1.00 88.31 225 PHE A CA 1
ATOM 1841 C C . PHE A 1 225 ? 48.791 -5.479 -8.821 1.00 88.31 225 PHE A C 1
ATOM 1843 O O . PHE A 1 225 ? 49.521 -6.402 -9.191 1.00 88.31 225 PHE A O 1
ATOM 1850 N N . PHE A 1 226 ? 48.683 -5.136 -7.533 1.00 90.44 226 PHE A N 1
ATOM 1851 C CA . PHE A 1 226 ? 49.402 -5.834 -6.468 1.00 90.44 226 PHE A CA 1
ATOM 1852 C C . PHE A 1 226 ? 48.941 -7.281 -6.315 1.00 90.44 226 PHE A C 1
ATOM 1854 O O . PHE A 1 226 ? 49.780 -8.169 -6.246 1.00 90.44 226 PHE A O 1
ATOM 1861 N N . ALA A 1 227 ? 47.642 -7.564 -6.334 1.00 86.12 227 ALA A N 1
ATOM 1862 C CA . ALA A 1 227 ? 47.136 -8.928 -6.203 1.00 86.12 227 ALA A CA 1
ATOM 1863 C C . ALA A 1 227 ? 47.644 -9.865 -7.314 1.00 86.12 227 ALA A C 1
ATOM 1865 O O . ALA A 1 227 ? 47.835 -11.054 -7.062 1.00 86.12 227 ALA A O 1
ATOM 1866 N N . GLN A 1 228 ? 47.878 -9.339 -8.521 1.00 83.94 228 GLN A N 1
ATOM 1867 C CA . GLN A 1 228 ? 48.391 -10.113 -9.654 1.00 83.94 228 GLN A CA 1
ATOM 1868 C C . GLN A 1 228 ? 49.921 -10.230 -9.665 1.00 83.94 228 GLN A C 1
ATOM 1870 O O . GLN A 1 228 ? 50.442 -11.305 -9.947 1.00 83.94 228 GLN A O 1
ATOM 1875 N N . ASN A 1 229 ? 50.642 -9.146 -9.357 1.00 86.25 229 ASN A N 1
ATOM 1876 C CA . ASN A 1 229 ? 52.095 -9.076 -9.558 1.00 86.25 229 ASN A CA 1
ATOM 1877 C C . ASN A 1 229 ? 52.901 -9.181 -8.255 1.00 86.25 229 ASN A C 1
ATOM 1879 O O . ASN A 1 229 ? 54.017 -9.692 -8.250 1.00 86.25 229 ASN A O 1
ATOM 1883 N N . MET A 1 230 ? 52.359 -8.683 -7.141 1.00 88.44 230 MET A N 1
ATOM 1884 C CA . MET A 1 230 ? 53.032 -8.589 -5.840 1.00 88.44 230 MET A CA 1
ATOM 1885 C C . MET A 1 230 ? 52.041 -8.847 -4.687 1.00 88.44 230 MET A C 1
ATOM 1887 O O . MET A 1 230 ? 51.703 -7.912 -3.956 1.00 88.44 230 MET A O 1
ATOM 1891 N N . PRO A 1 231 ? 51.550 -10.088 -4.488 1.00 84.69 231 PRO A N 1
ATOM 1892 C CA . PRO A 1 231 ? 50.415 -10.345 -3.593 1.00 84.69 231 PRO A CA 1
ATOM 1893 C C . PRO A 1 231 ? 50.609 -9.851 -2.154 1.00 84.69 231 PRO A C 1
ATOM 1895 O O . PRO A 1 231 ? 49.658 -9.406 -1.518 1.00 84.69 231 PRO A O 1
ATOM 1898 N N . TRP A 1 232 ? 51.845 -9.867 -1.644 1.00 88.19 232 TRP A N 1
ATOM 1899 C CA . TRP A 1 232 ? 52.163 -9.340 -0.315 1.00 88.19 232 TRP A CA 1
ATOM 1900 C C . TRP A 1 232 ? 51.889 -7.830 -0.203 1.00 88.19 232 TRP A C 1
ATOM 1902 O O . TRP A 1 232 ? 51.441 -7.373 0.844 1.00 88.19 232 TRP A O 1
ATOM 1912 N N . ALA A 1 233 ? 52.084 -7.056 -1.275 1.00 88.69 233 ALA A N 1
ATOM 1913 C CA . ALA A 1 233 ? 51.894 -5.606 -1.284 1.00 88.69 233 ALA A CA 1
ATOM 1914 C C . ALA A 1 233 ? 50.412 -5.203 -1.216 1.00 88.69 233 ALA A C 1
ATOM 1916 O O . ALA A 1 233 ? 50.088 -4.128 -0.718 1.00 88.69 233 ALA A O 1
ATOM 1917 N N . SER A 1 234 ? 49.495 -6.084 -1.630 1.00 86.38 234 SER A N 1
ATOM 1918 C CA . SER A 1 234 ? 48.047 -5.873 -1.485 1.00 86.38 234 SER A CA 1
ATOM 1919 C C . SER A 1 234 ? 47.629 -5.739 -0.008 1.00 86.38 234 SER A C 1
ATOM 1921 O O . SER A 1 234 ? 46.717 -4.979 0.321 1.00 86.38 234 SER A O 1
ATOM 1923 N N . THR A 1 235 ? 48.376 -6.354 0.923 1.00 87.94 235 THR A N 1
ATOM 1924 C CA . THR A 1 235 ? 48.131 -6.201 2.371 1.00 87.94 235 THR A CA 1
ATOM 1925 C C . THR A 1 235 ? 48.338 -4.771 2.876 1.00 87.94 235 THR A C 1
ATOM 1927 O O . THR A 1 235 ? 47.669 -4.354 3.821 1.00 87.94 235 THR A O 1
ATOM 1930 N N . LEU A 1 236 ? 49.185 -3.980 2.207 1.00 91.25 236 LEU A N 1
ATOM 1931 C CA . LEU A 1 236 ? 49.430 -2.575 2.551 1.00 91.25 236 LEU A CA 1
ATOM 1932 C C . LEU A 1 236 ? 48.202 -1.692 2.294 1.00 91.25 236 LEU A C 1
ATOM 1934 O O . LEU A 1 236 ? 48.050 -0.648 2.925 1.00 91.25 236 LEU A O 1
ATOM 1938 N N . LEU A 1 237 ? 47.309 -2.111 1.391 1.00 93.19 237 LEU A N 1
ATOM 1939 C CA . LEU A 1 237 ? 46.084 -1.381 1.065 1.00 93.19 237 LEU A CA 1
ATOM 1940 C C . LEU A 1 237 ? 44.925 -1.708 2.014 1.00 93.19 237 LEU A C 1
ATOM 1942 O O . LEU A 1 237 ? 43.934 -0.978 2.017 1.00 93.19 237 LEU A O 1
ATOM 1946 N N . LEU A 1 238 ? 45.041 -2.745 2.854 1.00 92.75 238 LEU A N 1
ATOM 1947 C CA . LEU A 1 238 ? 43.971 -3.173 3.762 1.00 92.75 238 LEU A CA 1
ATOM 1948 C C . LEU A 1 238 ? 43.433 -2.051 4.666 1.00 92.75 238 LEU A C 1
ATOM 1950 O O . LEU A 1 238 ? 42.211 -1.935 4.747 1.00 92.75 238 LEU A O 1
ATOM 1954 N N . PRO A 1 239 ? 44.258 -1.192 5.305 1.00 94.88 239 PRO A N 1
ATOM 1955 C CA . PRO A 1 239 ? 43.735 -0.105 6.135 1.00 94.88 239 PRO A CA 1
ATOM 1956 C C . PRO A 1 239 ? 42.893 0.895 5.332 1.00 94.88 239 PRO A C 1
ATOM 1958 O O . PRO A 1 239 ? 41.848 1.354 5.793 1.00 94.88 239 PRO A O 1
ATOM 1961 N N . VAL A 1 240 ? 43.318 1.201 4.104 1.00 94.50 240 VAL A N 1
ATOM 1962 C CA . VAL A 1 240 ? 42.627 2.150 3.222 1.00 94.50 240 VAL A CA 1
ATOM 1963 C C . VAL A 1 240 ? 41.328 1.547 2.683 1.00 94.50 240 VAL A C 1
ATOM 1965 O O . VAL A 1 240 ? 40.296 2.220 2.656 1.00 94.50 240 VAL A O 1
ATOM 1968 N N . ILE A 1 241 ? 41.349 0.266 2.308 1.00 93.81 241 ILE A N 1
ATOM 1969 C CA . ILE A 1 241 ? 40.161 -0.477 1.871 1.00 93.81 241 ILE A CA 1
ATOM 1970 C C . ILE A 1 241 ? 39.157 -0.595 3.025 1.00 93.81 241 ILE A C 1
ATOM 1972 O O . ILE A 1 241 ? 37.979 -0.315 2.829 1.00 93.81 241 ILE A O 1
ATOM 1976 N N . ALA A 1 242 ? 39.610 -0.897 4.245 1.00 93.88 242 ALA A N 1
ATOM 1977 C CA . ALA A 1 242 ? 38.753 -0.951 5.430 1.00 93.88 242 ALA A CA 1
ATOM 1978 C C . ALA A 1 242 ? 38.095 0.405 5.743 1.00 93.88 242 ALA A C 1
ATOM 1980 O O . ALA A 1 242 ? 36.923 0.458 6.124 1.00 93.88 242 ALA A O 1
ATOM 1981 N N . PHE A 1 243 ? 38.814 1.514 5.543 1.00 95.19 243 PHE A N 1
ATOM 1982 C CA . PHE A 1 243 ? 38.238 2.852 5.664 1.00 95.19 243 PHE A CA 1
ATOM 1983 C C . PHE A 1 243 ? 37.165 3.116 4.594 1.00 95.19 243 PHE A C 1
ATOM 1985 O O . PHE A 1 243 ? 36.089 3.621 4.912 1.00 95.19 243 PHE A O 1
ATOM 1992 N N . CYS A 1 244 ? 37.400 2.710 3.343 1.00 94.00 244 CYS A N 1
ATOM 1993 C CA . CYS A 1 244 ? 36.396 2.799 2.277 1.00 94.00 244 CYS A CA 1
ATOM 1994 C C . CYS A 1 244 ? 35.158 1.921 2.561 1.00 94.00 244 CYS A C 1
ATOM 1996 O O . CYS A 1 244 ? 34.020 2.357 2.362 1.00 94.00 244 CYS A O 1
ATOM 1998 N N . ASP A 1 245 ? 35.351 0.716 3.103 1.00 92.69 245 ASP A N 1
ATOM 1999 C CA . ASP A 1 245 ? 34.268 -0.165 3.558 1.00 92.69 245 ASP A CA 1
ATOM 2000 C C . ASP A 1 245 ? 33.443 0.494 4.678 1.00 92.69 245 ASP A C 1
ATOM 2002 O O . ASP A 1 245 ? 32.213 0.413 4.683 1.00 92.69 245 ASP A O 1
ATOM 2006 N N . TYR A 1 246 ? 34.092 1.196 5.613 1.00 93.06 246 TYR A N 1
ATOM 2007 C CA . TYR A 1 246 ? 33.397 1.967 6.646 1.00 93.06 246 TYR A CA 1
ATOM 2008 C C . TYR A 1 246 ? 32.555 3.101 6.042 1.00 93.06 246 TYR A C 1
ATOM 2010 O O . TYR A 1 246 ? 31.380 3.249 6.389 1.00 93.06 246 TYR A O 1
ATOM 2018 N N . LEU A 1 247 ? 33.115 3.859 5.094 1.00 92.44 247 LEU A N 1
ATOM 2019 C CA . LEU A 1 247 ? 32.393 4.912 4.371 1.00 92.44 247 LEU A CA 1
ATOM 2020 C C . LEU A 1 247 ? 31.197 4.366 3.579 1.00 92.44 247 LEU A C 1
ATOM 2022 O O . LEU A 1 247 ? 30.158 5.023 3.488 1.00 92.44 247 LEU A O 1
ATOM 2026 N N . SER A 1 248 ? 31.297 3.133 3.083 1.00 90.88 248 SER A N 1
ATOM 2027 C CA . SER A 1 248 ? 30.223 2.437 2.363 1.00 90.88 248 SER A CA 1
ATOM 2028 C C . SER A 1 248 ? 28.980 2.158 3.224 1.00 90.88 248 SER A C 1
ATOM 2030 O O . SER A 1 248 ? 27.959 1.741 2.693 1.00 90.88 248 SER A O 1
ATOM 2032 N N . ARG A 1 249 ? 29.000 2.436 4.537 1.00 87.75 249 ARG A N 1
ATOM 2033 C CA . ARG A 1 249 ? 27.794 2.425 5.391 1.00 87.75 249 ARG A CA 1
ATOM 2034 C C . ARG A 1 249 ? 26.876 3.629 5.156 1.00 87.75 249 ARG A C 1
ATOM 2036 O O . ARG A 1 249 ? 25.717 3.608 5.561 1.00 87.75 249 ARG A O 1
ATOM 2043 N N . SER A 1 250 ? 27.379 4.687 4.522 1.00 90.25 250 SER A N 1
ATOM 2044 C CA . SER A 1 250 ? 26.590 5.870 4.189 1.00 90.25 250 SER A CA 1
ATOM 2045 C C . SER A 1 250 ? 25.854 5.679 2.864 1.00 90.25 250 SER A C 1
ATOM 2047 O O . SER A 1 250 ? 26.468 5.625 1.798 1.00 90.25 250 SER A O 1
ATOM 2049 N N . SER A 1 251 ? 24.520 5.673 2.914 1.00 85.69 251 SER A N 1
ATOM 2050 C CA . SER A 1 251 ? 23.667 5.630 1.715 1.00 85.69 251 SER A CA 1
ATOM 2051 C C . SER A 1 251 ? 23.929 6.798 0.756 1.00 85.69 251 SER A C 1
ATOM 2053 O O . SER A 1 251 ? 23.827 6.643 -0.461 1.00 85.69 251 SER A O 1
ATOM 2055 N N . PHE A 1 252 ? 24.320 7.962 1.286 1.00 88.25 252 PHE A N 1
ATOM 2056 C CA . PHE A 1 252 ? 24.711 9.113 0.477 1.00 88.25 252 PHE A CA 1
ATOM 2057 C C . PHE A 1 252 ? 25.977 8.833 -0.340 1.00 88.25 252 PHE A C 1
ATOM 2059 O O . PHE A 1 252 ? 26.018 9.169 -1.522 1.00 88.25 252 PHE A O 1
ATOM 2066 N N . LEU A 1 253 ? 26.990 8.199 0.260 1.00 91.19 253 LEU A N 1
ATOM 2067 C CA . LEU A 1 253 ? 28.245 7.886 -0.428 1.00 91.19 253 LEU A CA 1
ATOM 2068 C C . LEU A 1 253 ? 28.057 6.768 -1.456 1.00 91.19 253 LEU A C 1
ATOM 2070 O O . LEU A 1 253 ? 28.529 6.893 -2.583 1.00 91.19 253 LEU A O 1
ATOM 2074 N N . LEU A 1 254 ? 27.289 5.728 -1.123 1.00 89.94 254 LEU A N 1
ATOM 2075 C CA . LEU A 1 254 ? 26.992 4.627 -2.047 1.00 89.94 254 LEU A CA 1
ATOM 2076 C C . LEU A 1 254 ? 26.352 5.106 -3.358 1.00 89.94 254 LEU A C 1
ATOM 2078 O O . LEU A 1 254 ? 26.753 4.668 -4.435 1.00 89.94 254 LEU A O 1
ATOM 2082 N N . ARG A 1 255 ? 25.442 6.084 -3.285 1.00 88.69 255 ARG A N 1
ATOM 2083 C CA . ARG A 1 255 ? 24.807 6.716 -4.457 1.00 88.69 255 ARG A CA 1
ATOM 2084 C C . ARG A 1 255 ? 25.768 7.456 -5.391 1.00 88.69 255 ARG A C 1
ATOM 2086 O O . ARG A 1 255 ? 25.383 7.761 -6.518 1.00 88.69 255 ARG A O 1
ATOM 2093 N N . HIS A 1 256 ? 26.973 7.769 -4.923 1.00 87.62 256 HIS A N 1
ATOM 2094 C CA . HIS A 1 256 ? 28.018 8.463 -5.680 1.00 87.62 256 HIS A CA 1
ATOM 2095 C C . HIS A 1 256 ? 29.242 7.579 -5.938 1.00 87.62 256 HIS A C 1
ATOM 2097 O O . HIS A 1 256 ? 30.282 8.067 -6.379 1.00 87.62 256 HIS A O 1
ATOM 2103 N N . SER A 1 257 ? 29.128 6.281 -5.668 1.00 86.12 257 SER A N 1
ATOM 2104 C CA . SER A 1 257 ? 30.193 5.330 -5.947 1.00 86.12 257 SER A CA 1
ATOM 2105 C C . SER A 1 257 ? 30.442 5.136 -7.444 1.00 86.12 257 SER A C 1
ATOM 2107 O O . SER A 1 257 ? 29.676 5.608 -8.284 1.00 86.12 257 SER A O 1
ATOM 2109 N N . GLY A 1 258 ? 31.523 4.428 -7.786 1.00 86.31 258 GLY A N 1
ATOM 2110 C CA . GLY A 1 258 ? 31.886 4.139 -9.176 1.00 86.31 258 GLY A CA 1
ATOM 2111 C C . GLY A 1 258 ? 30.907 3.227 -9.926 1.00 86.31 258 GLY A C 1
ATOM 2112 O O . GLY A 1 258 ? 30.971 3.169 -11.153 1.00 86.31 258 GLY A O 1
ATOM 2113 N N . LEU A 1 259 ? 30.000 2.551 -9.214 1.00 90.56 259 LEU A N 1
ATOM 2114 C CA . LEU A 1 259 ? 28.939 1.714 -9.772 1.00 90.56 259 LEU A CA 1
ATOM 2115 C C . LEU A 1 259 ? 27.597 2.139 -9.172 1.00 90.56 259 LEU A C 1
ATOM 2117 O O . LEU A 1 259 ? 27.407 2.112 -7.960 1.00 90.56 259 LEU A O 1
ATOM 2121 N N . LEU A 1 260 ? 26.650 2.512 -10.020 1.00 94.19 260 LEU A N 1
ATOM 2122 C CA . LEU A 1 260 ? 25.267 2.722 -9.611 1.00 94.19 260 LEU A CA 1
ATOM 2123 C C . LEU A 1 260 ? 24.574 1.367 -9.486 1.00 94.19 260 LEU A C 1
ATOM 2125 O O . LEU A 1 260 ? 24.838 0.485 -10.293 1.00 94.19 260 LEU A O 1
ATOM 2129 N N . ALA A 1 261 ? 23.657 1.222 -8.530 1.00 94.88 261 ALA A N 1
ATOM 2130 C CA . ALA A 1 261 ? 22.759 0.075 -8.422 1.00 94.88 261 ALA A CA 1
ATOM 2131 C C . ALA A 1 261 ? 21.311 0.564 -8.287 1.00 94.88 261 ALA A C 1
ATOM 2133 O O . ALA A 1 261 ? 20.891 1.032 -7.225 1.00 94.88 261 ALA A O 1
ATOM 2134 N N . ALA A 1 262 ? 20.547 0.490 -9.376 1.00 95.50 262 ALA A N 1
ATOM 2135 C CA . ALA A 1 262 ? 19.120 0.779 -9.351 1.00 95.50 262 ALA A CA 1
ATOM 2136 C C . ALA A 1 262 ? 18.353 -0.473 -8.916 1.00 95.50 262 ALA A C 1
ATOM 2138 O O . ALA A 1 262 ? 18.429 -1.509 -9.573 1.00 95.50 262 ALA A O 1
ATOM 2139 N N . VAL A 1 263 ? 17.594 -0.372 -7.826 1.00 94.50 263 VAL A N 1
ATOM 2140 C CA . VAL A 1 263 ? 16.637 -1.408 -7.427 1.00 94.50 263 VAL A CA 1
ATOM 2141 C C . VAL A 1 263 ? 15.291 -1.053 -8.033 1.00 94.50 263 VAL A C 1
ATOM 2143 O O . VAL A 1 263 ? 14.733 0.014 -7.748 1.00 94.50 263 VAL A O 1
ATOM 2146 N N . VAL A 1 264 ? 14.769 -1.951 -8.854 1.00 94.44 264 VAL A N 1
ATOM 2147 C CA . VAL A 1 264 ? 13.518 -1.765 -9.584 1.00 94.44 264 VAL A CA 1
ATOM 2148 C C . VAL A 1 264 ? 12.532 -2.884 -9.299 1.00 94.44 264 VAL A C 1
ATOM 2150 O O . VAL A 1 264 ? 12.924 -3.991 -8.945 1.00 94.44 264 VAL A O 1
ATOM 2153 N N . GLU A 1 265 ? 11.249 -2.595 -9.472 1.00 91.62 265 GLU A N 1
ATOM 2154 C CA . GLU A 1 265 ? 10.164 -3.571 -9.387 1.00 91.62 265 GLU A CA 1
ATOM 2155 C C . GLU A 1 265 ? 9.257 -3.450 -10.603 1.00 91.62 265 GLU A C 1
ATOM 2157 O O . GLU A 1 265 ? 8.930 -2.341 -11.046 1.00 91.62 265 GLU A O 1
ATOM 2162 N N . LYS A 1 266 ? 8.862 -4.598 -11.152 1.00 90.31 266 LYS A N 1
ATOM 2163 C CA . LYS A 1 266 ? 7.819 -4.665 -12.168 1.00 90.31 266 LYS A CA 1
ATOM 2164 C C . LYS A 1 266 ? 6.469 -4.406 -11.489 1.00 90.31 266 LYS A C 1
ATOM 2166 O O . LYS A 1 266 ? 6.134 -5.136 -10.560 1.00 90.31 266 LYS A O 1
ATOM 2171 N N . PRO A 1 267 ? 5.686 -3.394 -11.903 1.00 83.81 267 PRO A N 1
ATOM 2172 C CA . PRO A 1 267 ? 4.370 -3.144 -11.317 1.00 83.81 267 PRO A CA 1
ATOM 2173 C C . PRO A 1 267 ? 3.466 -4.381 -11.396 1.00 83.81 267 PRO A C 1
ATOM 2175 O O . PRO A 1 267 ? 3.518 -5.105 -12.386 1.00 83.81 267 PRO A O 1
ATOM 2178 N N . MET A 1 268 ? 2.613 -4.597 -10.387 1.00 82.19 268 MET A N 1
ATOM 2179 C CA . MET A 1 268 ? 1.656 -5.717 -10.396 1.00 82.19 268 MET A CA 1
ATOM 2180 C C . MET A 1 268 ? 0.695 -5.657 -11.593 1.00 82.19 268 MET A C 1
ATOM 2182 O O . MET A 1 268 ? 0.416 -6.672 -12.218 1.00 82.19 268 MET A O 1
ATOM 2186 N N . LEU A 1 269 ? 0.224 -4.454 -11.933 1.00 87.44 269 LEU A N 1
ATOM 2187 C CA . LEU A 1 269 ? -0.501 -4.190 -13.171 1.00 87.44 269 LEU A CA 1
ATOM 2188 C C . LEU A 1 269 ? 0.448 -3.528 -14.174 1.00 87.44 269 LEU A C 1
ATOM 2190 O O . LEU A 1 269 ? 0.692 -2.315 -14.102 1.00 87.44 269 LEU A O 1
ATOM 2194 N N . ASP A 1 270 ? 1.003 -4.321 -15.086 1.00 86.38 270 ASP A N 1
ATOM 2195 C CA . ASP A 1 270 ? 1.764 -3.811 -16.226 1.00 86.38 270 ASP A CA 1
ATOM 2196 C C . ASP A 1 270 ? 0.862 -3.445 -17.419 1.00 86.38 270 ASP A C 1
ATOM 2198 O O . ASP A 1 270 ? -0.357 -3.622 -17.396 1.00 86.38 270 ASP A O 1
ATOM 2202 N N . ARG A 1 271 ? 1.469 -2.883 -18.471 1.00 85.38 271 ARG A N 1
ATOM 2203 C CA . ARG A 1 271 ? 0.750 -2.427 -19.673 1.00 85.38 271 ARG A CA 1
ATOM 2204 C C . ARG A 1 271 ? 0.109 -3.578 -20.455 1.00 85.38 271 ARG A C 1
ATOM 2206 O O . ARG A 1 271 ? -0.961 -3.382 -21.032 1.00 85.38 271 ARG A O 1
ATOM 2213 N N . SER A 1 272 ? 0.750 -4.748 -20.490 1.00 84.00 272 SER A N 1
ATOM 2214 C CA . SER A 1 272 ? 0.233 -5.921 -21.207 1.00 84.00 272 SER A CA 1
ATOM 2215 C C . SER A 1 272 ? -0.998 -6.451 -20.491 1.00 84.00 272 SER A C 1
ATOM 2217 O O . SER A 1 272 ? -2.078 -6.519 -21.069 1.00 84.00 272 SER A O 1
ATOM 2219 N N . MET A 1 273 ? -0.863 -6.682 -19.186 1.00 88.31 273 MET A N 1
ATOM 2220 C CA . MET A 1 273 ? -1.950 -7.119 -18.328 1.00 88.31 273 MET A CA 1
ATOM 2221 C C . MET A 1 273 ? -3.116 -6.126 -18.347 1.00 88.31 273 MET A C 1
ATOM 2223 O O . MET A 1 273 ? -4.270 -6.535 -18.447 1.00 88.31 273 MET A O 1
ATOM 2227 N N . ALA A 1 274 ? -2.846 -4.818 -18.303 1.00 92.25 274 ALA A N 1
ATOM 2228 C CA . ALA A 1 274 ? -3.896 -3.810 -18.417 1.00 92.25 274 ALA A CA 1
ATOM 2229 C C . ALA A 1 274 ? -4.668 -3.922 -19.741 1.00 92.25 274 ALA A C 1
ATOM 2231 O O . ALA A 1 274 ? -5.892 -3.797 -19.747 1.00 92.25 274 ALA A O 1
ATOM 2232 N N . THR A 1 275 ? -3.972 -4.210 -20.843 1.00 92.62 275 THR A N 1
ATOM 2233 C CA . THR A 1 275 ? -4.583 -4.407 -22.165 1.00 92.62 275 THR A CA 1
ATOM 2234 C C . THR A 1 275 ? -5.446 -5.666 -22.207 1.00 92.62 275 THR A C 1
ATOM 2236 O O . THR A 1 275 ? -6.591 -5.605 -22.663 1.00 92.62 275 THR A O 1
ATOM 2239 N N . ASP A 1 276 ? -4.953 -6.779 -21.665 1.00 92.88 276 ASP A N 1
ATOM 2240 C CA . ASP A 1 276 ? -5.689 -8.047 -21.612 1.00 92.88 276 ASP A CA 1
ATOM 2241 C C . ASP A 1 276 ? -6.962 -7.920 -20.766 1.00 92.88 276 ASP A C 1
ATOM 2243 O O . ASP A 1 276 ? -8.054 -8.324 -21.178 1.00 92.88 276 ASP A O 1
ATOM 2247 N N . LEU A 1 277 ? -6.848 -7.295 -19.592 1.00 95.88 277 LEU A N 1
ATOM 2248 C CA . LEU A 1 277 ? -7.971 -7.086 -18.680 1.00 95.88 277 LEU A CA 1
ATOM 2249 C C . LEU A 1 277 ? -8.993 -6.099 -19.253 1.00 95.88 277 LEU A C 1
ATOM 2251 O O . LEU A 1 277 ? -10.193 -6.358 -19.170 1.00 95.88 277 LEU A O 1
ATOM 2255 N N . ALA A 1 278 ? -8.543 -5.007 -19.878 1.00 96.69 278 ALA A N 1
ATOM 2256 C CA . ALA A 1 278 ? -9.423 -4.057 -20.556 1.00 96.69 278 ALA A CA 1
ATOM 2257 C C . ALA A 1 278 ? -10.161 -4.700 -21.738 1.00 96.69 278 ALA A C 1
ATOM 2259 O O . ALA A 1 278 ? -11.344 -4.434 -21.936 1.00 96.69 278 ALA A O 1
ATOM 2260 N N . THR A 1 279 ? -9.493 -5.572 -22.496 1.00 96.38 279 THR A N 1
ATOM 2261 C CA . THR A 1 279 ? -10.112 -6.317 -23.602 1.00 96.38 279 THR A CA 1
ATOM 2262 C C . THR A 1 279 ? -11.159 -7.300 -23.082 1.00 96.38 279 THR A C 1
ATOM 2264 O O . THR A 1 279 ? -12.247 -7.401 -23.643 1.00 96.38 279 THR A O 1
ATOM 2267 N N . LYS A 1 280 ? -10.862 -7.993 -21.977 1.00 96.38 280 LYS A N 1
ATOM 2268 C CA . LYS A 1 280 ? -11.737 -9.017 -21.396 1.00 96.38 280 LYS A CA 1
ATOM 2269 C C . LYS A 1 280 ? -12.943 -8.451 -20.638 1.00 96.38 280 LYS A C 1
ATOM 2271 O O . LYS A 1 280 ? -14.022 -9.032 -20.708 1.00 96.38 280 LYS A O 1
ATOM 2276 N N . PHE A 1 281 ? -12.771 -7.363 -19.888 1.00 97.19 281 PHE A N 1
ATOM 2277 C CA . PHE A 1 281 ? -13.786 -6.841 -18.956 1.00 97.19 281 PHE A CA 1
ATOM 2278 C C . PHE A 1 281 ? -14.315 -5.439 -19.320 1.00 97.19 281 PHE A C 1
ATOM 2280 O O . PHE A 1 281 ? -15.269 -4.953 -18.700 1.00 97.19 281 PHE A O 1
ATOM 2287 N N . GLY A 1 282 ? -13.729 -4.794 -20.333 1.00 97.19 282 GLY A N 1
ATOM 2288 C CA . GLY A 1 282 ? -14.056 -3.431 -20.754 1.00 97.19 282 GLY A CA 1
ATOM 2289 C C . GLY A 1 282 ? -13.550 -2.360 -19.785 1.00 97.19 282 GLY A C 1
ATOM 2290 O O . GLY A 1 282 ? -13.210 -2.648 -18.641 1.00 97.19 282 GLY A O 1
ATOM 2291 N N . THR A 1 283 ? -13.545 -1.102 -20.223 1.00 98.12 283 THR A N 1
ATOM 2292 C CA . THR A 1 283 ? -13.173 0.079 -19.422 1.00 98.12 283 THR A CA 1
ATOM 2293 C C . THR A 1 283 ? -14.387 0.996 -19.178 1.00 98.12 283 THR A C 1
ATOM 2295 O O . THR A 1 283 ? -15.387 0.870 -19.890 1.00 98.12 283 THR A O 1
ATOM 2298 N N . PRO A 1 284 ? -14.378 1.866 -18.146 1.00 98.31 284 PRO A N 1
ATOM 2299 C CA . PRO A 1 284 ? -13.420 1.935 -17.033 1.00 98.31 284 PRO A CA 1
ATOM 2300 C C . PRO A 1 284 ? -13.388 0.651 -16.200 1.00 98.31 284 PRO A C 1
ATOM 2302 O O . PRO A 1 284 ? -14.417 -0.022 -16.095 1.00 98.31 284 PRO A O 1
ATOM 2305 N N . LEU A 1 285 ? -12.239 0.308 -15.613 1.00 98.56 285 LEU A N 1
ATOM 2306 C CA . LEU A 1 285 ? -12.054 -0.934 -14.851 1.00 98.56 285 LEU A CA 1
ATOM 2307 C C . LEU A 1 285 ? -11.159 -0.729 -13.630 1.00 98.56 285 LEU A C 1
ATOM 2309 O O . LEU A 1 285 ? -9.987 -0.388 -13.778 1.00 98.56 285 LEU A O 1
ATOM 2313 N N . PHE A 1 286 ? -11.681 -1.002 -12.436 1.00 98.44 286 PHE A N 1
ATOM 2314 C CA . PHE A 1 286 ? -10.845 -1.129 -11.245 1.00 98.44 286 PHE A CA 1
ATOM 2315 C C . PHE A 1 286 ? -10.204 -2.518 -11.208 1.00 98.44 286 PHE A C 1
ATOM 2317 O O . PHE A 1 286 ? -10.890 -3.533 -11.351 1.00 98.44 286 PHE A O 1
ATOM 2324 N N . VAL A 1 287 ? -8.892 -2.567 -10.994 1.00 98.00 287 VAL A N 1
ATOM 2325 C CA . VAL A 1 287 ? -8.116 -3.806 -10.907 1.00 98.00 287 VAL A CA 1
ATOM 2326 C C . VAL A 1 287 ? -7.440 -3.880 -9.552 1.00 98.00 287 VAL A C 1
ATOM 2328 O O . VAL A 1 287 ? -6.499 -3.135 -9.294 1.00 98.00 287 VAL A O 1
ATOM 2331 N N . THR A 1 288 ? -7.935 -4.764 -8.689 1.00 97.62 288 THR A N 1
ATOM 2332 C CA . THR A 1 288 ? -7.421 -4.992 -7.337 1.00 97.62 288 THR A CA 1
ATOM 2333 C C . THR A 1 288 ? -6.478 -6.189 -7.313 1.00 97.62 288 THR A C 1
ATOM 2335 O O . THR A 1 288 ? -6.861 -7.300 -7.661 1.00 97.62 288 THR A O 1
ATOM 2338 N N . ASP A 1 289 ? -5.262 -5.993 -6.827 1.00 94.25 289 ASP A N 1
ATOM 2339 C CA . ASP A 1 289 ? -4.299 -7.048 -6.561 1.00 94.25 289 ASP A CA 1
ATOM 2340 C C . ASP A 1 289 ? -4.439 -7.566 -5.125 1.00 94.25 289 ASP A C 1
ATOM 2342 O O . ASP A 1 289 ? -4.188 -6.852 -4.145 1.00 94.25 289 ASP A O 1
ATOM 2346 N N . LYS A 1 290 ? -4.824 -8.837 -4.988 1.00 95.31 290 LYS A N 1
ATOM 2347 C CA . LYS A 1 290 ? -4.991 -9.478 -3.682 1.00 95.31 290 LYS A CA 1
ATOM 2348 C C . LYS A 1 290 ? -3.664 -9.630 -2.938 1.00 95.31 290 LYS A C 1
ATOM 2350 O O . LYS A 1 290 ? -3.619 -9.429 -1.725 1.00 95.31 290 LYS A O 1
ATOM 2355 N N . SER A 1 291 ? -2.577 -9.949 -3.638 1.00 90.94 291 SER A N 1
ATOM 2356 C CA . SER A 1 291 ? -1.262 -10.159 -3.026 1.00 90.94 291 SER A CA 1
ATOM 2357 C C . SER A 1 291 ? -0.728 -8.881 -2.375 1.00 90.94 291 SER A C 1
ATOM 2359 O O . SER A 1 291 ? -0.113 -8.948 -1.312 1.00 90.94 291 SER A O 1
ATOM 2361 N N . VAL A 1 292 ? -1.008 -7.709 -2.959 1.00 92.81 292 VAL A N 1
ATOM 2362 C CA . VAL A 1 292 ? -0.628 -6.411 -2.381 1.00 92.81 292 VAL A CA 1
ATOM 2363 C C . VAL A 1 292 ? -1.357 -6.172 -1.060 1.00 92.81 292 VAL A C 1
ATOM 2365 O O . VAL A 1 292 ? -0.724 -5.754 -0.092 1.00 92.81 292 VAL A O 1
ATOM 2368 N N . ILE A 1 293 ? -2.651 -6.507 -0.978 1.00 96.81 293 ILE A N 1
ATOM 2369 C CA . ILE A 1 293 ? -3.418 -6.421 0.276 1.00 96.81 293 ILE A CA 1
ATOM 2370 C C . ILE A 1 293 ? -2.761 -7.288 1.357 1.00 96.81 293 ILE A C 1
ATOM 2372 O O . ILE A 1 293 ? -2.475 -6.797 2.449 1.00 96.81 293 ILE A O 1
ATOM 2376 N N . LEU A 1 294 ? -2.468 -8.554 1.041 1.00 96.25 294 LEU A N 1
ATOM 2377 C CA . LEU A 1 294 ? -1.853 -9.497 1.983 1.00 96.25 294 LEU A CA 1
ATOM 2378 C C . LEU A 1 294 ? -0.463 -9.025 2.444 1.00 96.25 294 LEU A C 1
ATOM 2380 O O . LEU A 1 294 ? -0.168 -9.036 3.639 1.00 96.25 294 LEU A O 1
ATOM 2384 N N . LYS A 1 295 ? 0.366 -8.530 1.514 1.00 93.06 295 LYS A N 1
ATOM 2385 C CA . LYS A 1 295 ? 1.682 -7.942 1.820 1.00 93.06 295 LYS A CA 1
ATOM 2386 C C . LYS A 1 295 ? 1.559 -6.734 2.751 1.00 93.06 295 LYS A C 1
ATOM 2388 O O . LYS A 1 295 ? 2.352 -6.601 3.680 1.00 93.06 295 LYS A O 1
ATOM 2393 N N . ASN A 1 296 ? 0.576 -5.861 2.533 1.00 96.69 296 ASN A N 1
ATOM 2394 C CA . ASN A 1 296 ? 0.363 -4.691 3.384 1.00 96.69 296 ASN A CA 1
ATOM 2395 C C . ASN A 1 296 ? -0.130 -5.072 4.785 1.00 96.69 296 ASN A C 1
ATOM 2397 O O . ASN A 1 296 ? 0.307 -4.461 5.760 1.00 96.69 296 ASN A O 1
ATOM 2401 N N . VAL A 1 297 ? -1.005 -6.078 4.894 1.00 98.12 297 VAL A N 1
ATOM 2402 C CA . VAL A 1 297 ? -1.461 -6.635 6.179 1.00 98.12 297 VAL A CA 1
ATOM 2403 C C . VAL A 1 297 ? -0.274 -7.146 6.988 1.00 98.12 297 VAL A C 1
ATOM 2405 O O . VAL A 1 297 ? -0.110 -6.752 8.145 1.00 98.12 297 VAL A O 1
ATOM 2408 N N . GLU A 1 298 ? 0.586 -7.957 6.371 1.00 96.19 298 GLU A N 1
ATOM 2409 C CA . GLU A 1 298 ? 1.762 -8.506 7.046 1.00 96.19 298 GLU A CA 1
ATOM 2410 C C . GLU A 1 298 ? 2.751 -7.408 7.440 1.00 96.19 298 GLU A C 1
ATOM 2412 O O . GLU A 1 298 ? 3.148 -7.310 8.600 1.00 96.19 298 GLU A O 1
ATOM 2417 N N . LYS A 1 299 ? 3.055 -6.494 6.509 1.00 94.88 299 LYS A N 1
ATOM 2418 C CA . LYS A 1 299 ? 3.920 -5.339 6.769 1.00 94.88 299 LYS A CA 1
ATOM 2419 C C . LYS A 1 299 ? 3.420 -4.501 7.944 1.00 94.88 299 LYS A C 1
ATOM 2421 O O . LYS A 1 299 ? 4.229 -4.010 8.728 1.00 94.88 299 LYS A O 1
ATOM 2426 N N . PHE A 1 300 ? 2.106 -4.307 8.067 1.00 97.44 300 PHE A N 1
ATOM 2427 C CA . PHE A 1 300 ? 1.548 -3.538 9.173 1.00 97.44 300 PHE A CA 1
ATOM 2428 C C . PHE A 1 300 ? 1.686 -4.283 10.502 1.00 97.44 300 PHE A C 1
ATOM 2430 O O . PHE A 1 300 ? 2.121 -3.688 11.486 1.00 97.44 300 PHE A O 1
ATOM 2437 N N . ARG A 1 301 ? 1.369 -5.585 10.530 1.00 96.44 301 ARG A N 1
ATOM 2438 C CA . ARG A 1 301 ? 1.520 -6.431 11.726 1.00 96.44 301 ARG A CA 1
ATOM 2439 C C . ARG A 1 301 ? 2.956 -6.476 12.222 1.00 96.44 301 ARG A C 1
ATOM 2441 O O . ARG A 1 301 ? 3.193 -6.237 13.406 1.00 96.44 301 ARG A O 1
ATOM 2448 N N . SER A 1 302 ? 3.909 -6.706 11.322 1.00 95.06 302 SER A N 1
ATOM 2449 C CA . SER A 1 302 ? 5.327 -6.783 11.673 1.00 95.06 302 SER A CA 1
ATOM 2450 C C . SER A 1 302 ? 5.853 -5.472 12.267 1.00 95.06 302 SER A C 1
ATOM 2452 O O . SER A 1 302 ? 6.755 -5.493 13.097 1.00 95.06 302 SER A O 1
ATOM 2454 N N . GLY A 1 303 ? 5.277 -4.320 11.900 1.00 95.31 303 GLY A N 1
ATOM 2455 C CA . GLY A 1 303 ? 5.654 -3.023 12.473 1.00 95.31 303 GLY A CA 1
ATOM 2456 C C . GLY A 1 303 ? 5.392 -2.902 13.979 1.00 95.31 303 GLY A C 1
ATOM 2457 O O . GLY A 1 303 ? 6.089 -2.153 14.661 1.00 95.31 303 GLY A O 1
ATOM 2458 N N . PHE A 1 304 ? 4.424 -3.656 14.509 1.00 96.88 304 PHE A N 1
ATOM 2459 C CA . PHE A 1 304 ? 4.002 -3.599 15.912 1.00 96.88 304 PHE A CA 1
ATOM 2460 C C . PHE A 1 304 ? 4.355 -4.864 16.713 1.00 96.88 304 PHE A C 1
ATOM 2462 O O . PHE A 1 304 ? 3.970 -4.971 17.876 1.00 96.88 304 PHE A O 1
ATOM 2469 N N . SER A 1 305 ? 5.136 -5.794 16.148 1.00 92.94 305 SER A N 1
ATOM 2470 C CA . SER A 1 305 ? 5.504 -7.065 16.800 1.00 92.94 305 SER A CA 1
ATOM 2471 C C . SER A 1 305 ? 6.257 -6.894 18.125 1.00 92.94 305 SER A C 1
ATOM 2473 O O . SER A 1 305 ? 6.198 -7.763 18.987 1.00 92.94 305 SER A O 1
ATOM 2475 N N . ASN A 1 306 ? 6.954 -5.768 18.301 1.00 94.19 306 ASN A N 1
ATOM 2476 C CA . ASN A 1 306 ? 7.742 -5.471 19.501 1.00 94.19 306 ASN A CA 1
ATOM 2477 C C . ASN A 1 306 ? 6.917 -4.826 20.630 1.00 94.19 306 ASN A C 1
ATOM 2479 O O . ASN A 1 306 ? 7.469 -4.450 21.668 1.00 94.19 306 ASN A O 1
ATOM 2483 N N . TYR A 1 307 ? 5.608 -4.641 20.447 1.00 98.00 307 TYR A N 1
ATOM 2484 C CA . TYR A 1 307 ? 4.758 -4.073 21.484 1.00 98.00 307 TYR A CA 1
ATOM 2485 C C . TYR A 1 307 ? 4.400 -5.110 22.563 1.00 98.00 307 TYR A C 1
ATOM 2487 O O . TYR A 1 307 ? 3.754 -6.117 22.291 1.00 98.00 307 TYR A O 1
ATOM 2495 N N . LYS A 1 308 ? 4.778 -4.825 23.816 1.00 96.75 308 LYS A N 1
ATOM 2496 C CA . LYS A 1 308 ? 4.616 -5.714 24.982 1.00 96.75 308 LYS A CA 1
ATOM 2497 C C . LYS A 1 308 ? 3.165 -6.085 25.344 1.00 96.75 308 LYS A C 1
ATOM 2499 O O . LYS A 1 308 ? 2.970 -7.109 25.985 1.00 96.75 308 LYS A O 1
ATOM 2504 N N . GLY A 1 309 ? 2.170 -5.267 24.984 1.00 95.31 309 GLY A N 1
ATOM 2505 C CA . GLY A 1 309 ? 0.767 -5.442 25.402 1.00 95.31 309 GLY A CA 1
ATOM 2506 C C . GLY A 1 309 ? -0.101 -6.303 24.477 1.00 95.31 309 GLY A C 1
ATOM 2507 O O . GLY A 1 309 ? -1.279 -6.484 24.758 1.00 95.31 309 GLY A O 1
ATOM 2508 N N . GLY A 1 310 ? 0.454 -6.827 23.379 1.00 96.94 310 GLY A N 1
ATOM 2509 C CA . GLY A 1 310 ? -0.320 -7.494 22.328 1.00 96.94 310 GLY A CA 1
ATOM 2510 C C . GLY A 1 310 ? -0.885 -6.511 21.298 1.00 96.94 310 GLY A C 1
ATOM 2511 O O . GLY A 1 310 ? -1.071 -5.324 21.573 1.00 96.94 310 GLY A O 1
ATOM 2512 N N . PHE A 1 311 ? -1.109 -6.997 20.076 1.00 98.12 3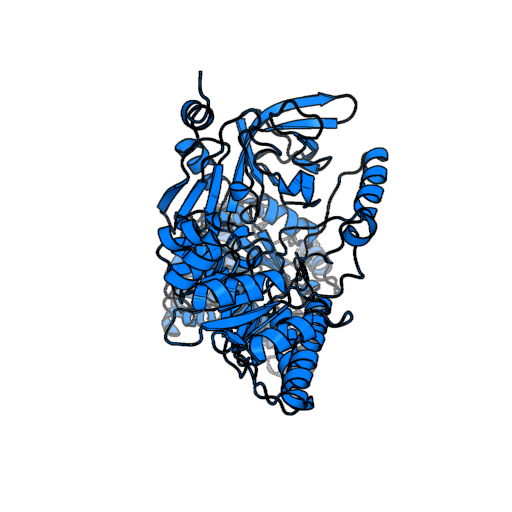11 PHE A N 1
ATOM 2513 C CA . PHE A 1 311 ? -1.500 -6.164 18.940 1.00 98.12 311 PHE A CA 1
ATOM 2514 C C . PHE A 1 311 ? -2.629 -6.799 18.124 1.00 98.12 311 PHE A C 1
ATOM 2516 O O . PHE A 1 311 ? -2.593 -7.988 17.805 1.00 98.12 311 PHE A O 1
ATOM 2523 N N . THR A 1 312 ? -3.617 -5.994 17.737 1.00 97.81 312 THR A N 1
ATOM 2524 C CA . THR A 1 312 ? -4.633 -6.361 16.747 1.00 97.81 312 THR A CA 1
ATOM 2525 C C . THR A 1 312 ? -4.692 -5.323 15.638 1.00 97.81 312 THR A C 1
ATOM 2527 O O . THR A 1 312 ? -4.815 -4.123 15.873 1.00 97.81 312 THR A O 1
ATOM 2530 N N . LEU A 1 313 ? -4.642 -5.820 14.406 1.00 98.50 313 LEU A N 1
ATOM 2531 C CA . LEU A 1 313 ? -4.858 -5.025 13.210 1.00 98.50 313 LEU A CA 1
ATOM 2532 C C . LEU A 1 313 ? -6.355 -4.966 12.893 1.00 98.50 313 LEU A C 1
ATOM 2534 O O . LEU A 1 313 ? -6.973 -6.011 12.674 1.00 98.50 313 LEU A O 1
ATOM 2538 N N . CYS A 1 314 ? -6.902 -3.755 12.824 1.00 98.31 314 CYS A N 1
ATOM 2539 C CA . CYS A 1 314 ? -8.283 -3.495 12.442 1.00 98.31 314 CYS A CA 1
ATOM 2540 C C . CYS A 1 314 ? -8.317 -2.855 11.042 1.00 98.31 314 CYS A C 1
ATOM 2542 O O . CYS A 1 314 ? -7.657 -1.851 10.791 1.00 98.31 314 CYS A O 1
ATOM 2544 N N . TYR A 1 315 ? -9.058 -3.421 10.095 1.00 98.50 315 TYR A N 1
ATOM 2545 C CA . TYR A 1 315 ? -9.229 -2.842 8.768 1.00 98.50 315 TYR A CA 1
ATOM 2546 C C . TYR A 1 315 ? -10.373 -1.832 8.760 1.00 98.50 315 TYR A C 1
ATOM 2548 O O . TYR A 1 315 ? -11.515 -2.182 9.049 1.00 98.50 315 TYR A O 1
ATOM 2556 N N . SER A 1 316 ? -10.073 -0.596 8.359 1.00 97.50 316 SER A N 1
ATOM 2557 C CA . SER A 1 316 ? -11.084 0.447 8.204 1.00 97.50 316 SER A CA 1
ATOM 2558 C C . SER A 1 316 ? -11.933 0.243 6.946 1.00 97.50 316 SER A C 1
ATOM 2560 O O . SER A 1 316 ? -11.529 0.609 5.834 1.00 97.50 316 SER A O 1
ATOM 2562 N N . THR A 1 317 ? -13.122 -0.339 7.120 1.00 96.56 317 THR A N 1
ATOM 2563 C CA . THR A 1 317 ? -13.991 -0.804 6.020 1.00 96.56 317 THR A CA 1
ATOM 2564 C C . THR A 1 317 ? -14.512 0.328 5.138 1.00 96.56 317 THR A C 1
ATOM 2566 O O . THR A 1 317 ? -14.612 0.151 3.925 1.00 96.56 317 THR A O 1
ATOM 2569 N N . LYS A 1 318 ? -14.689 1.535 5.694 1.00 93.25 318 LYS A N 1
ATOM 2570 C CA . LYS A 1 318 ? -15.030 2.762 4.945 1.00 93.25 318 LYS A CA 1
ATOM 2571 C C . LYS A 1 318 ? -14.069 3.090 3.798 1.00 93.25 318 LYS A C 1
ATOM 2573 O O . LYS A 1 318 ? -14.382 3.910 2.936 1.00 93.25 318 LYS A O 1
ATOM 2578 N N . THR A 1 319 ? -12.866 2.512 3.805 1.00 95.12 319 THR A N 1
ATOM 2579 C CA . THR A 1 319 ? -11.895 2.711 2.725 1.00 95.12 319 THR A CA 1
ATOM 2580 C C . THR A 1 319 ? -12.187 1.846 1.510 1.00 95.12 319 THR A C 1
ATOM 2582 O O . THR A 1 319 ? -12.022 2.340 0.396 1.00 95.12 319 THR A O 1
ATOM 2585 N N . ASN A 1 320 ? -12.635 0.604 1.707 1.00 96.25 320 ASN A N 1
ATOM 2586 C CA . ASN A 1 320 ? -13.155 -0.264 0.658 1.00 96.25 320 ASN A CA 1
ATOM 2587 C C . ASN A 1 320 ? -13.982 -1.435 1.241 1.00 96.25 320 ASN A C 1
ATOM 2589 O O . ASN A 1 320 ? -13.443 -2.442 1.692 1.00 96.25 320 ASN A O 1
ATOM 2593 N N . SER A 1 321 ? -15.307 -1.311 1.210 1.00 95.56 321 SER A N 1
ATOM 2594 C CA . SER A 1 321 ? -16.265 -2.278 1.749 1.00 95.56 321 SER A CA 1
ATOM 2595 C C . SER A 1 321 ? -16.763 -3.304 0.721 1.00 95.56 321 SER A C 1
ATOM 2597 O O . SER A 1 321 ? -17.738 -4.008 0.977 1.00 95.56 321 SER A O 1
ATOM 2599 N N . GLN A 1 322 ? -16.105 -3.441 -0.438 1.00 96.25 322 GLN A N 1
ATOM 2600 C CA . GLN A 1 322 ? -16.440 -4.502 -1.393 1.00 96.25 322 GLN A CA 1
ATOM 2601 C C . GLN A 1 322 ? -16.269 -5.889 -0.750 1.00 96.25 322 GLN A C 1
ATOM 2603 O O . GLN A 1 322 ? -15.232 -6.193 -0.155 1.00 96.25 322 GLN A O 1
ATOM 2608 N N . LEU A 1 323 ? -17.269 -6.762 -0.916 1.00 97.38 323 LEU A N 1
ATOM 2609 C CA . LEU A 1 323 ? -17.363 -8.037 -0.192 1.00 97.38 323 LEU A CA 1
ATOM 2610 C C . LEU A 1 323 ? -16.137 -8.943 -0.370 1.00 97.38 323 LEU A C 1
ATOM 2612 O O . LEU A 1 323 ? -15.679 -9.541 0.598 1.00 97.38 323 LEU A O 1
ATOM 2616 N N . SER A 1 324 ? -15.557 -9.023 -1.571 1.00 97.38 324 SER A N 1
ATOM 2617 C CA . SER A 1 324 ? -14.363 -9.851 -1.810 1.00 97.38 324 SER A CA 1
ATOM 2618 C C . SER A 1 324 ? -13.101 -9.302 -1.134 1.00 97.38 324 SER A C 1
ATOM 2620 O O . SER A 1 324 ? -12.231 -10.075 -0.727 1.00 97.38 324 SER A O 1
ATOM 2622 N N . ILE A 1 325 ? -12.998 -7.978 -0.968 1.00 97.88 325 ILE A N 1
ATOM 2623 C CA . ILE A 1 325 ? -11.906 -7.341 -0.217 1.00 97.88 325 ILE A CA 1
ATOM 2624 C C . ILE A 1 325 ? -12.109 -7.584 1.278 1.00 97.88 325 ILE A C 1
ATOM 2626 O O . ILE A 1 325 ? -11.178 -8.025 1.948 1.00 97.88 325 ILE A O 1
ATOM 2630 N N . LEU A 1 326 ? -13.333 -7.405 1.784 1.00 98.44 326 LEU A N 1
ATOM 2631 C CA . LEU A 1 326 ? -13.685 -7.746 3.165 1.00 98.44 326 LEU A CA 1
ATOM 2632 C C . LEU A 1 326 ? -13.406 -9.224 3.466 1.00 98.44 326 LEU A C 1
ATOM 2634 O O . LEU A 1 326 ? -12.780 -9.536 4.475 1.00 98.44 326 LEU A O 1
ATOM 2638 N N . LYS A 1 327 ? -13.770 -10.134 2.561 1.00 98.12 327 LYS A N 1
ATOM 2639 C CA . LYS A 1 327 ? -13.460 -11.559 2.693 1.00 98.12 327 LYS A CA 1
ATOM 2640 C C . LYS A 1 327 ? -11.952 -11.816 2.726 1.00 98.12 327 LYS A C 1
ATOM 2642 O O . LYS A 1 327 ? -11.489 -12.564 3.579 1.00 98.12 327 LYS A O 1
ATOM 2647 N N . THR A 1 328 ? -11.180 -11.167 1.854 1.00 98.12 328 THR A N 1
ATOM 2648 C CA . THR A 1 328 ? -9.708 -11.266 1.863 1.00 98.12 328 THR A CA 1
ATOM 2649 C C . THR A 1 328 ? -9.127 -10.803 3.203 1.00 98.12 328 THR A C 1
ATOM 2651 O O . THR A 1 328 ? -8.253 -11.463 3.763 1.00 98.12 328 THR A O 1
ATOM 2654 N N . MET A 1 329 ? -9.639 -9.700 3.750 1.00 98.19 329 MET A N 1
ATOM 2655 C CA . MET A 1 329 ? -9.254 -9.177 5.062 1.00 98.19 329 MET A CA 1
ATOM 2656 C C . MET A 1 329 ? -9.594 -10.163 6.185 1.00 98.19 329 MET A C 1
ATOM 2658 O O . MET A 1 329 ? -8.721 -10.503 6.987 1.00 98.19 329 MET A O 1
ATOM 2662 N N . LYS A 1 330 ? -10.826 -10.687 6.199 1.00 98.00 330 LYS A N 1
ATOM 2663 C CA . LYS A 1 330 ? -11.264 -11.708 7.156 1.00 98.00 330 LYS A CA 1
ATOM 2664 C C . LYS A 1 330 ? -10.357 -12.932 7.126 1.00 98.00 330 LYS A C 1
ATOM 2666 O O . LYS A 1 330 ? -9.883 -13.367 8.170 1.00 98.00 330 LYS A O 1
ATOM 2671 N N . ASP A 1 331 ? -10.116 -13.480 5.938 1.00 98.00 331 ASP A N 1
ATOM 2672 C CA . ASP A 1 331 ? -9.304 -14.686 5.760 1.00 98.00 331 ASP A CA 1
ATOM 2673 C C . ASP A 1 331 ? -7.835 -14.437 6.161 1.00 98.00 331 ASP A C 1
ATOM 2675 O O . ASP A 1 331 ? -7.129 -15.364 6.546 1.00 98.00 331 ASP A O 1
ATOM 2679 N N . SER A 1 332 ? -7.394 -13.173 6.162 1.00 97.19 332 SER A N 1
ATOM 2680 C CA . SER A 1 332 ? -6.087 -12.754 6.684 1.00 97.19 332 SER A CA 1
ATOM 2681 C C . SER A 1 332 ? -6.061 -12.582 8.208 1.00 97.19 332 SER A C 1
ATOM 2683 O O . SER A 1 332 ? -5.002 -12.294 8.766 1.00 97.19 332 SER A O 1
ATOM 2685 N N . GLY A 1 333 ? -7.196 -12.712 8.901 1.00 96.69 333 GLY A N 1
ATOM 2686 C CA . GLY A 1 333 ? -7.326 -12.604 10.357 1.00 96.69 333 GLY A CA 1
ATOM 2687 C C . GLY A 1 333 ? -7.303 -11.174 10.907 1.00 96.69 333 GLY A C 1
ATOM 2688 O O . GLY A 1 333 ? -6.865 -10.967 12.041 1.00 96.69 333 GLY A O 1
ATOM 2689 N N . VAL A 1 334 ? -7.654 -10.163 10.107 1.00 97.25 334 VAL A N 1
ATOM 2690 C CA . VAL A 1 334 ? -7.820 -8.789 10.624 1.00 97.25 334 VAL A CA 1
ATOM 2691 C C . VAL A 1 334 ? -9.217 -8.624 11.225 1.00 97.25 334 VAL A C 1
ATOM 2693 O O . VAL A 1 334 ? -10.145 -9.321 10.830 1.00 97.25 334 VAL A O 1
ATOM 2696 N N . VAL A 1 335 ? -9.373 -7.697 12.165 1.00 98.38 335 VAL A N 1
ATOM 2697 C CA . VAL A 1 335 ? -10.684 -7.282 12.695 1.00 98.38 335 VAL A CA 1
ATOM 2698 C C . VAL A 1 335 ? -11.276 -6.219 11.769 1.00 98.38 335 VAL A C 1
ATOM 2700 O O . VAL A 1 335 ? -10.527 -5.416 11.226 1.00 98.38 335 VAL A O 1
ATOM 2703 N N . ALA A 1 336 ? -12.589 -6.175 11.559 1.00 98.31 336 ALA A N 1
ATOM 2704 C CA . ALA A 1 336 ? -13.213 -5.102 10.782 1.00 98.31 336 ALA A CA 1
ATOM 2705 C C . ALA A 1 336 ? -13.570 -3.905 11.680 1.00 98.31 336 ALA A C 1
ATOM 2707 O O . ALA A 1 336 ? -14.281 -4.057 12.669 1.00 98.31 336 ALA A O 1
ATOM 2708 N N . GLU A 1 337 ? -13.109 -2.706 11.321 1.00 97.81 337 GLU A N 1
ATOM 2709 C CA . GLU A 1 337 ? -13.662 -1.450 11.837 1.00 97.81 337 GLU A CA 1
ATOM 2710 C C . GLU A 1 337 ? -14.820 -1.026 10.940 1.00 97.81 337 GLU A C 1
ATOM 2712 O O . GLU A 1 337 ? -14.623 -0.667 9.774 1.00 97.81 337 GLU A O 1
ATOM 2717 N N . VAL A 1 338 ? -16.035 -1.111 11.477 1.00 96.81 338 VAL A N 1
ATOM 2718 C CA . VAL A 1 338 ? -17.274 -0.728 10.792 1.00 96.81 338 VAL A CA 1
ATOM 2719 C C . VAL A 1 338 ? -17.725 0.640 11.291 1.00 96.81 338 VAL A C 1
ATOM 2721 O O . VAL A 1 338 ? -17.551 0.949 12.469 1.00 96.81 338 VAL A O 1
ATOM 2724 N N . CYS A 1 339 ? -18.270 1.475 10.400 1.00 93.19 339 CYS A N 1
ATOM 2725 C CA . CYS A 1 339 ? -18.648 2.856 10.727 1.00 93.19 339 CYS A CA 1
ATOM 2726 C C . CYS A 1 339 ? -20.153 3.140 10.606 1.00 93.19 339 CYS A C 1
ATOM 2728 O O . CYS A 1 339 ? -20.605 4.230 10.957 1.00 93.19 339 CYS A O 1
ATOM 2730 N N . SER A 1 340 ? -20.921 2.205 10.047 1.00 92.00 340 SER A N 1
ATOM 2731 C CA . SER A 1 340 ? -22.332 2.383 9.701 1.00 92.00 340 SER A CA 1
ATOM 2732 C C . SER A 1 340 ? -23.055 1.041 9.584 1.00 92.00 340 SER A C 1
ATOM 2734 O O . SER A 1 340 ? -22.423 -0.014 9.483 1.00 92.00 340 SER A O 1
ATOM 2736 N N . PHE A 1 341 ? -24.385 1.086 9.513 1.00 90.56 341 PHE A N 1
ATOM 2737 C CA . PHE A 1 341 ? -25.232 -0.072 9.245 1.00 90.56 341 PHE A CA 1
ATOM 2738 C C . PHE A 1 341 ? -24.822 -0.808 7.966 1.00 90.56 341 PHE A C 1
ATOM 2740 O O . PHE A 1 341 ? -24.755 -2.038 7.949 1.00 90.56 341 PHE A O 1
ATOM 2747 N N . LEU A 1 342 ? -24.532 -0.060 6.895 1.00 90.75 342 LEU A N 1
ATOM 2748 C CA . LEU A 1 342 ? -24.126 -0.632 5.613 1.00 90.75 342 LEU A CA 1
ATOM 2749 C C . LEU A 1 342 ? -22.763 -1.322 5.722 1.00 90.75 342 LEU A C 1
ATOM 2751 O O . LEU A 1 342 ? -22.600 -2.427 5.203 1.00 90.75 342 LEU A O 1
ATOM 2755 N N . ASP A 1 343 ? -21.812 -0.708 6.427 1.00 92.00 343 ASP A N 1
ATOM 2756 C CA . ASP A 1 343 ? -20.486 -1.295 6.637 1.00 92.00 343 ASP A CA 1
ATOM 2757 C C . ASP A 1 343 ? -20.577 -2.584 7.461 1.00 92.00 343 ASP A C 1
ATOM 2759 O O . ASP A 1 343 ? -20.016 -3.607 7.070 1.00 92.00 343 ASP A O 1
ATOM 2763 N N . MET A 1 344 ? -21.339 -2.565 8.562 1.00 93.94 344 MET A N 1
ATOM 2764 C CA . MET A 1 344 ? -21.546 -3.739 9.414 1.00 93.94 344 MET A CA 1
ATOM 2765 C C . MET A 1 344 ? -22.275 -4.859 8.668 1.00 93.94 344 MET A C 1
ATOM 2767 O O . MET A 1 344 ? -21.859 -6.013 8.737 1.00 93.94 344 MET A O 1
ATOM 2771 N N . SER A 1 345 ? -23.310 -4.527 7.895 1.00 93.50 345 SER A N 1
ATOM 2772 C CA . SER A 1 345 ? -24.027 -5.503 7.066 1.00 93.50 345 SER A CA 1
ATOM 2773 C C . SER A 1 345 ? -23.109 -6.125 6.010 1.00 93.50 345 SER A C 1
ATOM 2775 O O . SER A 1 345 ? -23.134 -7.337 5.807 1.00 93.50 345 SER A O 1
ATOM 2777 N N . SER A 1 346 ? -22.246 -5.318 5.385 1.00 95.38 346 SER A N 1
ATOM 2778 C CA . SER A 1 346 ? -21.266 -5.796 4.402 1.00 95.38 346 SER A CA 1
ATOM 2779 C C . SER A 1 346 ? -20.214 -6.706 5.044 1.00 95.38 346 SER A C 1
ATOM 2781 O O . SER A 1 346 ? -19.859 -7.736 4.472 1.00 95.38 346 SER A O 1
ATOM 2783 N N . ALA A 1 347 ? -19.741 -6.374 6.250 1.00 97.06 347 ALA A N 1
ATOM 2784 C CA . ALA A 1 347 ? -18.807 -7.210 7.003 1.00 97.06 347 ALA A CA 1
ATOM 2785 C C . ALA A 1 347 ? -19.435 -8.561 7.386 1.00 97.06 347 ALA A C 1
ATOM 2787 O O . ALA A 1 347 ? -18.842 -9.608 7.117 1.00 97.06 347 ALA A O 1
ATOM 2788 N N . LEU A 1 348 ? -20.660 -8.560 7.921 1.00 96.62 348 LEU A N 1
ATOM 2789 C CA . LEU A 1 348 ? -21.413 -9.785 8.214 1.00 96.62 348 LEU A CA 1
ATOM 2790 C C . LEU A 1 348 ? -21.602 -10.642 6.952 1.00 96.62 348 LEU A C 1
ATOM 2792 O O . LEU A 1 348 ? -21.348 -11.844 6.976 1.00 96.62 348 LEU A O 1
ATOM 2796 N N . GLN A 1 349 ? -21.968 -10.027 5.823 1.00 96.94 349 GLN A N 1
ATOM 2797 C CA . GLN A 1 349 ? -22.142 -10.730 4.548 1.00 96.94 349 GLN A CA 1
ATOM 2798 C C . GLN A 1 349 ? -20.826 -11.304 3.996 1.00 96.94 349 GLN A C 1
ATOM 2800 O O . GLN A 1 349 ? -20.824 -12.379 3.398 1.00 96.94 349 GLN A O 1
ATOM 2805 N N . ALA A 1 350 ? -19.695 -10.630 4.221 1.00 97.56 350 ALA A N 1
ATOM 2806 C CA . ALA A 1 350 ? -18.363 -11.149 3.903 1.00 97.56 350 ALA A CA 1
ATOM 2807 C C . ALA A 1 350 ? -17.905 -12.276 4.857 1.00 97.56 350 ALA A C 1
ATOM 2809 O O . ALA A 1 350 ? -16.864 -12.904 4.635 1.00 97.56 350 ALA A O 1
ATOM 2810 N N . GLY A 1 351 ? -18.694 -12.550 5.900 1.00 97.56 351 GLY A N 1
ATOM 2811 C CA . GLY A 1 351 ? -18.536 -13.659 6.829 1.00 97.56 351 GLY A CA 1
ATOM 2812 C C . GLY A 1 351 ? -17.919 -13.285 8.173 1.00 97.56 351 GLY A C 1
ATOM 2813 O O . GLY A 1 351 ? -17.624 -14.201 8.934 1.00 97.56 351 GLY A O 1
ATOM 2814 N N . PHE A 1 352 ? -17.675 -12.004 8.473 1.00 98.31 352 PHE A N 1
ATOM 2815 C CA . PHE A 1 352 ? -17.193 -11.600 9.801 1.00 98.31 352 PHE A CA 1
ATOM 2816 C C . PHE A 1 352 ? -18.232 -11.932 10.877 1.00 98.31 352 PHE A C 1
ATOM 2818 O O . PHE A 1 352 ? -19.433 -11.803 10.652 1.00 98.31 352 PHE A O 1
ATOM 2825 N N . THR A 1 353 ? -17.766 -12.316 12.061 1.00 97.69 353 THR A N 1
ATOM 2826 C CA . THR A 1 353 ? -18.592 -12.425 13.273 1.00 97.69 353 THR A CA 1
ATOM 2827 C C . THR A 1 353 ? -18.432 -11.172 14.136 1.00 97.69 353 THR A C 1
ATOM 2829 O O . THR A 1 353 ? -17.484 -10.409 13.953 1.00 97.69 353 THR A O 1
ATOM 2832 N N . GLY A 1 354 ? -19.348 -10.904 15.075 1.00 95.44 354 GLY A N 1
ATOM 2833 C CA . GLY A 1 354 ? -19.276 -9.676 15.883 1.00 95.44 354 GLY A CA 1
ATOM 2834 C C . GLY A 1 354 ? -17.999 -9.544 16.710 1.00 95.44 354 GLY A C 1
ATOM 2835 O O . GLY A 1 354 ? -17.420 -8.463 16.776 1.00 95.44 354 GLY A O 1
ATOM 2836 N N . ASP A 1 355 ? -17.474 -10.641 17.243 1.00 96.12 355 ASP A N 1
ATOM 2837 C CA . ASP A 1 355 ? -16.201 -10.664 17.971 1.00 96.12 355 ASP A CA 1
ATOM 2838 C C . ASP A 1 355 ? -14.981 -10.362 17.072 1.00 96.12 355 ASP A C 1
ATOM 2840 O O . ASP A 1 355 ? -13.890 -10.071 17.568 1.00 96.12 355 ASP A O 1
ATOM 2844 N N . GLN A 1 356 ? -15.175 -10.358 15.750 1.00 97.62 356 GLN A N 1
ATOM 2845 C CA . GLN A 1 356 ? -14.214 -9.924 14.736 1.00 97.62 356 GLN A CA 1
ATOM 2846 C C . GLN A 1 356 ? -14.491 -8.501 14.223 1.00 97.62 356 GLN A C 1
ATOM 2848 O O . GLN A 1 356 ? -13.914 -8.098 13.211 1.00 97.62 356 GLN A O 1
ATOM 2853 N N . MET A 1 357 ? -15.348 -7.730 14.899 1.00 97.88 357 MET A N 1
ATOM 2854 C CA . MET A 1 357 ? -15.697 -6.356 14.535 1.00 97.88 357 MET A CA 1
ATOM 2855 C C . MET A 1 357 ? -15.534 -5.387 15.709 1.00 97.88 357 MET A C 1
ATOM 2857 O O . MET A 1 357 ? -15.799 -5.728 16.861 1.00 97.88 357 MET A O 1
ATOM 2861 N N . ILE A 1 358 ? -15.150 -4.152 15.398 1.00 97.50 358 ILE A N 1
ATOM 2862 C CA . ILE A 1 358 ? -15.271 -2.992 16.287 1.00 97.50 358 ILE A CA 1
ATOM 2863 C C . ILE A 1 358 ? -16.142 -1.940 15.607 1.00 97.50 358 ILE A C 1
ATOM 2865 O O . ILE A 1 358 ? -16.072 -1.781 14.385 1.00 97.50 358 ILE A O 1
ATOM 2869 N N . TYR A 1 359 ? -16.966 -1.239 16.384 1.00 97.06 359 TYR A N 1
ATOM 2870 C CA . TYR A 1 359 ? -17.921 -0.279 15.840 1.00 97.06 359 TYR A CA 1
ATOM 2871 C C . TYR A 1 359 ? -17.574 1.157 16.241 1.00 97.06 359 TYR A C 1
ATOM 2873 O O . TYR A 1 359 ? -17.728 1.567 17.393 1.00 97.06 359 TYR A O 1
ATOM 2881 N N . GLU A 1 360 ? -17.140 1.917 15.242 1.00 93.50 360 GLU A N 1
ATOM 2882 C CA . GLU A 1 360 ? -16.934 3.363 15.263 1.00 93.50 360 GLU A CA 1
ATOM 2883 C C . GLU A 1 360 ? -18.122 4.110 14.635 1.00 93.50 360 GLU A C 1
ATOM 2885 O O . GLU A 1 360 ? -18.937 3.527 13.932 1.00 93.50 360 GLU A O 1
ATOM 2890 N N . GLY A 1 361 ? -18.222 5.427 14.821 1.00 86.62 361 GLY A N 1
ATOM 2891 C CA . GLY A 1 361 ? -19.118 6.252 14.002 1.00 86.62 361 GLY A CA 1
ATOM 2892 C C . GLY A 1 361 ? -19.983 7.222 14.791 1.00 86.62 361 GLY A C 1
ATOM 2893 O O . GLY A 1 361 ? -20.449 6.922 15.884 1.00 86.62 361 GLY A O 1
ATOM 2894 N N . LEU A 1 362 ? -20.220 8.386 14.185 1.00 85.00 362 LEU A N 1
ATOM 2895 C CA . LEU A 1 362 ? -20.860 9.543 14.817 1.00 85.00 362 LEU A CA 1
ATOM 2896 C C . LEU A 1 362 ? -22.341 9.357 15.150 1.00 85.00 362 LEU A C 1
ATOM 2898 O O . LEU A 1 362 ? -22.848 9.993 16.066 1.00 85.00 362 LEU A O 1
ATOM 2902 N N . THR A 1 363 ? -23.061 8.582 14.342 1.00 82.94 363 THR A N 1
ATOM 2903 C CA . THR A 1 363 ? -24.529 8.587 14.335 1.00 82.94 363 THR A CA 1
ATOM 2904 C C . THR A 1 363 ? -25.082 7.178 14.453 1.00 82.94 363 THR A C 1
ATOM 2906 O O . THR A 1 363 ? -25.915 6.787 13.642 1.00 82.94 363 THR A O 1
ATOM 2909 N N . LYS A 1 364 ? -24.627 6.414 15.454 1.00 94.19 364 LYS A N 1
ATOM 2910 C CA . LYS A 1 364 ? -25.191 5.087 15.722 1.00 94.19 364 LYS A CA 1
ATOM 2911 C C . LYS A 1 364 ? -26.657 5.247 16.142 1.00 94.19 364 LYS A C 1
ATOM 2913 O O . LYS A 1 364 ? -26.977 5.880 17.157 1.00 94.19 364 LYS A O 1
ATOM 2918 N N . THR A 1 365 ? -27.553 4.744 15.307 1.00 93.75 365 THR A N 1
ATOM 2919 C CA . THR A 1 365 ? -29.000 4.673 15.536 1.00 93.75 365 THR A CA 1
ATOM 2920 C C . THR A 1 365 ? -29.339 3.570 16.539 1.00 93.75 365 THR A C 1
ATOM 2922 O O . THR A 1 365 ? -28.497 2.738 16.881 1.00 93.75 365 THR A O 1
ATOM 2925 N N . ASN A 1 366 ? -30.576 3.546 17.039 1.00 94.56 366 ASN A N 1
ATOM 2926 C CA . ASN A 1 366 ? -30.996 2.500 17.976 1.00 94.56 366 ASN A CA 1
ATOM 2927 C C . ASN A 1 366 ? -30.992 1.124 17.301 1.00 94.56 366 ASN A C 1
ATOM 2929 O O . ASN A 1 366 ? -30.637 0.127 17.925 1.00 94.56 366 ASN A O 1
ATOM 2933 N N . GLU A 1 367 ? -31.352 1.079 16.022 1.00 92.75 367 GLU A N 1
ATOM 2934 C CA . GLU A 1 367 ? -31.349 -0.112 15.182 1.00 92.75 367 GLU A CA 1
ATOM 2935 C C . GLU A 1 367 ? -29.922 -0.641 14.999 1.00 92.75 367 GLU A C 1
ATOM 2937 O O . GLU A 1 367 ? -29.671 -1.832 15.194 1.00 92.75 367 GLU A O 1
ATOM 2942 N N . GLU A 1 368 ? -28.971 0.248 14.701 1.00 93.88 368 GLU A N 1
ATOM 2943 C CA . GLU A 1 368 ? -27.548 -0.083 14.585 1.00 93.88 368 GLU A CA 1
ATOM 2944 C C . GLU A 1 368 ? -26.955 -0.591 15.901 1.00 93.88 368 GLU A C 1
ATOM 2946 O O . GLU A 1 368 ? -26.296 -1.630 15.910 1.00 93.88 368 GLU A O 1
ATOM 2951 N N . LEU A 1 369 ? -27.214 0.099 17.017 1.00 95.12 369 LEU A N 1
ATOM 2952 C CA . LEU A 1 369 ? -26.758 -0.328 18.342 1.00 95.12 369 LEU A CA 1
ATOM 2953 C C . LEU A 1 369 ? -27.369 -1.681 18.727 1.00 95.12 369 LEU A C 1
ATOM 2955 O O . LEU A 1 369 ? -26.661 -2.568 19.199 1.00 95.12 369 LEU A O 1
ATOM 2959 N N . THR A 1 370 ? -28.662 -1.881 18.462 1.00 94.06 370 THR A N 1
ATOM 2960 C CA . THR A 1 370 ? -29.347 -3.158 18.712 1.00 94.06 370 THR A CA 1
ATOM 2961 C C . THR A 1 370 ? -28.727 -4.288 17.896 1.00 94.06 370 THR A C 1
ATOM 2963 O O . THR A 1 370 ? -28.504 -5.378 18.422 1.00 94.06 370 THR A O 1
ATOM 2966 N N . LEU A 1 371 ? -28.426 -4.049 16.617 1.00 92.62 371 LEU A N 1
ATOM 2967 C CA . LEU A 1 371 ? -27.774 -5.039 15.764 1.00 92.62 371 LEU A CA 1
ATOM 2968 C C . LEU A 1 371 ? -26.341 -5.331 16.227 1.00 92.62 371 LEU A C 1
ATOM 2970 O O . LEU A 1 371 ? -25.953 -6.498 16.263 1.00 92.62 371 LEU A O 1
ATOM 2974 N N . ALA A 1 372 ? -25.579 -4.315 16.631 1.00 94.88 372 ALA A N 1
ATOM 2975 C CA . ALA A 1 372 ? -24.221 -4.482 17.144 1.00 94.88 372 ALA A CA 1
ATOM 2976 C C . ALA A 1 372 ? -24.191 -5.335 18.420 1.00 94.88 372 ALA A C 1
ATOM 2978 O O . ALA A 1 372 ? -23.412 -6.285 18.525 1.00 94.88 372 ALA A O 1
ATOM 2979 N N . VAL A 1 373 ? -25.106 -5.055 19.349 1.00 94.56 373 VAL A N 1
ATOM 2980 C CA . VAL A 1 373 ? -25.294 -5.826 20.581 1.00 94.56 373 VAL A CA 1
ATOM 2981 C C . VAL A 1 373 ? -25.707 -7.267 20.269 1.00 94.56 373 VAL A C 1
ATOM 2983 O O . VAL A 1 373 ? -25.074 -8.205 20.750 1.00 94.56 373 VAL A O 1
ATOM 2986 N N . LYS A 1 374 ? -26.722 -7.472 19.417 1.00 92.81 374 LYS A N 1
ATOM 2987 C CA . LYS A 1 374 ? -27.177 -8.818 19.013 1.00 92.81 374 LYS A CA 1
ATOM 2988 C C . LYS A 1 374 ? -26.078 -9.624 18.323 1.00 92.81 374 LYS A C 1
ATOM 2990 O O . L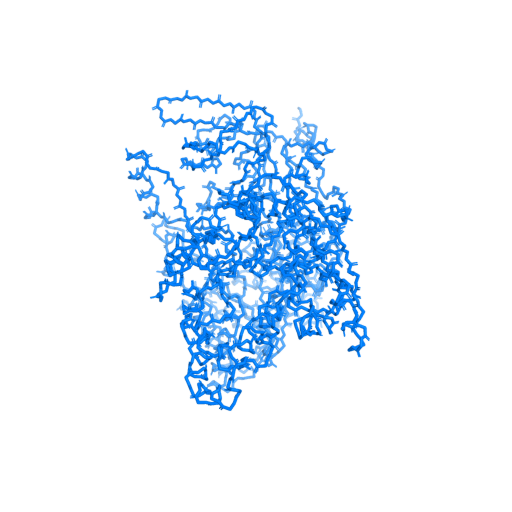YS A 1 374 ? -25.974 -10.828 18.542 1.00 92.81 374 LYS A O 1
ATOM 2995 N N . SER A 1 375 ? -25.254 -8.959 17.517 1.00 93.50 375 SER A N 1
ATOM 2996 C CA . SER A 1 375 ? -24.134 -9.581 16.807 1.00 93.50 375 SER A CA 1
ATOM 2997 C C . SER A 1 375 ? -22.945 -9.876 17.720 1.00 93.50 375 SER A C 1
ATOM 2999 O O . SER A 1 375 ? -22.039 -10.581 17.287 1.00 93.50 375 SER A O 1
ATOM 3001 N N . LYS A 1 376 ? -22.948 -9.375 18.967 1.00 94.69 376 LYS A N 1
ATOM 3002 C CA . LYS A 1 376 ? -21.834 -9.445 19.924 1.00 94.69 376 LYS A CA 1
ATOM 3003 C C . LYS A 1 376 ? -20.570 -8.774 19.387 1.00 94.69 376 LYS A C 1
ATOM 3005 O O . LYS A 1 376 ? -19.492 -9.362 19.402 1.00 94.69 376 LYS A O 1
ATOM 3010 N N . VAL A 1 377 ? -20.724 -7.554 18.863 1.00 95.56 377 VAL A N 1
ATOM 3011 C CA . VAL A 1 377 ? -19.592 -6.721 18.430 1.00 95.56 377 VAL A CA 1
ATOM 3012 C C . VAL A 1 377 ? -18.572 -6.599 19.564 1.00 95.56 377 VAL A C 1
ATOM 3014 O O . VAL A 1 377 ? -18.954 -6.287 20.690 1.00 95.56 377 VAL A O 1
ATOM 3017 N N . LYS A 1 378 ? -17.285 -6.829 19.269 1.00 95.00 378 LYS A N 1
ATOM 3018 C CA . LYS A 1 378 ? -16.215 -6.907 20.278 1.00 95.00 378 LYS A CA 1
ATOM 3019 C C . LYS A 1 378 ? -16.126 -5.658 21.152 1.00 95.00 378 LYS A C 1
ATOM 3021 O O . LYS A 1 378 ? -15.924 -5.769 22.354 1.00 95.00 378 LYS A O 1
ATOM 3026 N N . ILE A 1 379 ? -16.197 -4.482 20.527 1.00 96.06 379 ILE A N 1
ATOM 3027 C CA . ILE A 1 379 ? -16.167 -3.178 21.200 1.00 96.06 379 ILE A CA 1
ATOM 3028 C C . ILE A 1 379 ? -17.051 -2.211 20.422 1.00 96.06 379 ILE A C 1
ATOM 3030 O O . ILE A 1 379 ? -16.878 -2.040 19.211 1.00 96.06 379 ILE A O 1
ATOM 3034 N N . ILE A 1 380 ? -17.952 -1.537 21.131 1.00 97.44 380 ILE A N 1
ATOM 3035 C CA . ILE A 1 380 ? -18.681 -0.373 20.625 1.00 97.44 380 ILE A CA 1
ATOM 3036 C C . ILE A 1 380 ? -18.008 0.871 21.209 1.00 97.44 380 ILE A C 1
ATOM 3038 O O . ILE A 1 380 ? -17.987 1.053 22.428 1.00 97.44 380 ILE A O 1
ATOM 3042 N N . ASN A 1 381 ? -17.412 1.703 20.351 1.00 97.25 381 ASN A N 1
ATOM 3043 C CA . ASN A 1 381 ? -16.729 2.921 20.778 1.00 97.25 381 ASN A CA 1
ATOM 3044 C C . ASN A 1 381 ? -17.719 4.087 20.848 1.00 97.25 381 ASN A C 1
ATOM 3046 O O . ASN A 1 381 ? -18.204 4.578 19.824 1.00 97.25 381 ASN A O 1
ATOM 3050 N N . ILE A 1 382 ? -17.997 4.517 22.077 1.00 97.50 382 ILE A N 1
ATOM 3051 C CA . ILE A 1 382 ? -18.968 5.552 22.411 1.00 97.50 382 ILE A CA 1
ATOM 3052 C C . ILE A 1 382 ? -18.471 6.920 21.954 1.00 97.50 382 ILE A C 1
ATOM 3054 O O . ILE A 1 382 ? -17.379 7.366 22.324 1.00 97.50 382 ILE A O 1
ATOM 3058 N N . GLU A 1 383 ? -19.302 7.595 21.164 1.00 95.06 383 GLU A N 1
ATOM 3059 C CA . GLU A 1 383 ? -19.007 8.913 20.588 1.00 95.06 383 GLU A CA 1
ATOM 3060 C C . GLU A 1 383 ? -19.632 10.076 21.359 1.00 95.06 383 GLU A C 1
ATOM 3062 O O . GLU A 1 383 ? -19.118 11.187 21.281 1.00 95.06 383 GLU A O 1
ATOM 3067 N N . SER A 1 384 ? -20.692 9.837 22.136 1.00 94.94 384 SER A N 1
ATOM 3068 C CA . SER A 1 384 ? -21.371 10.882 22.906 1.00 94.94 384 SER A CA 1
ATOM 3069 C C . SER A 1 384 ? -22.102 10.338 24.134 1.00 94.94 384 SER A C 1
ATOM 3071 O O . SER A 1 384 ? -22.386 9.142 24.239 1.00 94.94 384 SER A O 1
ATOM 3073 N N . PHE A 1 385 ? -22.459 11.238 25.051 1.00 95.94 385 PHE A N 1
ATOM 3074 C CA . PHE A 1 385 ? -23.277 10.915 26.222 1.00 95.94 385 PHE A CA 1
ATOM 3075 C C . PHE A 1 385 ? -24.638 10.313 25.838 1.00 95.94 385 PHE A C 1
ATOM 3077 O O . PHE A 1 385 ? -25.045 9.297 26.396 1.00 95.94 385 PHE A O 1
ATOM 3084 N N . ASP A 1 386 ? -25.313 10.883 24.837 1.00 95.50 386 ASP A N 1
ATOM 3085 C CA . ASP A 1 386 ? -26.616 10.388 24.380 1.00 95.50 386 ASP A CA 1
ATOM 3086 C C . ASP A 1 386 ? -26.522 8.997 23.740 1.00 95.50 386 ASP A C 1
ATOM 3088 O O . ASP A 1 386 ? -27.450 8.194 23.842 1.00 95.50 386 ASP A O 1
ATOM 3092 N N . GLU A 1 387 ? -25.405 8.678 23.080 1.00 96.88 387 GLU A N 1
ATOM 3093 C CA . GLU A 1 387 ? -25.145 7.320 22.602 1.00 96.88 387 GLU A CA 1
ATOM 3094 C C . GLU A 1 387 ? -24.996 6.337 23.770 1.00 96.88 387 GLU A C 1
ATOM 3096 O O . GLU A 1 387 ? -25.624 5.280 23.738 1.00 96.88 387 GLU A O 1
ATOM 3101 N N . ALA A 1 388 ? -24.257 6.705 24.823 1.00 97.12 388 ALA A N 1
ATOM 3102 C CA . ALA A 1 388 ? -24.094 5.870 26.015 1.00 97.12 388 ALA A CA 1
ATOM 3103 C C . ALA A 1 388 ? -25.440 5.568 26.696 1.00 97.12 388 ALA A C 1
ATOM 3105 O O . ALA A 1 388 ? -25.741 4.413 26.989 1.00 97.12 388 ALA A O 1
ATOM 3106 N N . VAL A 1 389 ? -26.281 6.594 26.879 1.00 97.12 389 VAL A N 1
ATOM 3107 C CA . VAL A 1 389 ? -27.617 6.457 27.487 1.00 97.12 389 VAL A CA 1
ATOM 3108 C C . VAL A 1 389 ? -28.525 5.557 26.648 1.00 97.12 389 VAL A C 1
ATOM 3110 O O . VAL A 1 389 ? -29.267 4.735 27.189 1.00 97.12 389 VAL A O 1
ATOM 3113 N N . ARG A 1 390 ? -28.503 5.704 25.318 1.00 96.62 390 ARG A N 1
ATOM 3114 C CA . ARG A 1 390 ? -29.304 4.855 24.423 1.00 96.62 390 ARG A CA 1
ATOM 3115 C C . ARG A 1 390 ? -28.810 3.413 24.434 1.00 96.62 390 ARG A C 1
ATOM 3117 O O . ARG A 1 390 ? -29.638 2.509 24.501 1.00 96.62 390 ARG A O 1
ATOM 3124 N N . LEU A 1 391 ? -27.494 3.198 24.421 1.00 97.00 391 LEU A N 1
ATOM 3125 C CA . LEU A 1 391 ? -26.917 1.860 24.495 1.00 97.00 391 LEU A CA 1
ATOM 3126 C C . LEU A 1 391 ? -27.274 1.168 25.813 1.00 97.00 391 LEU A C 1
ATOM 3128 O O . LEU A 1 391 ? -27.735 0.033 25.769 1.00 97.00 391 LEU A O 1
ATOM 3132 N N . GLU A 1 392 ? -27.149 1.851 26.956 1.00 96.69 392 GLU A N 1
ATOM 3133 C CA . GLU A 1 392 ? -27.535 1.301 28.264 1.00 96.69 392 GLU A CA 1
ATOM 3134 C C . GLU A 1 392 ? -28.995 0.827 28.268 1.00 96.69 392 GLU A C 1
ATOM 3136 O O . GLU A 1 392 ? -29.283 -0.287 28.695 1.00 96.69 392 GLU A O 1
ATOM 3141 N N . LYS A 1 393 ? -29.919 1.625 27.713 1.00 96.06 393 LYS A N 1
ATOM 3142 C CA . LYS A 1 393 ? -31.332 1.230 27.586 1.00 96.06 393 LYS A CA 1
ATOM 3143 C C . LYS A 1 393 ? -31.521 -0.026 26.734 1.00 96.06 393 LYS A C 1
ATOM 3145 O O . LYS A 1 393 ? -32.366 -0.846 27.069 1.00 96.06 393 LYS A O 1
ATOM 3150 N N . ILE A 1 394 ? -30.753 -0.176 25.654 1.00 95.44 394 ILE A N 1
ATOM 3151 C CA . ILE A 1 394 ? -30.816 -1.341 24.756 1.00 95.44 394 ILE A CA 1
ATOM 3152 C C . ILE A 1 394 ? -30.296 -2.609 25.446 1.00 95.44 394 ILE A C 1
ATOM 3154 O O . ILE A 1 394 ? -30.787 -3.701 25.165 1.00 95.44 394 ILE A O 1
ATOM 3158 N N . VAL A 1 395 ? -29.312 -2.483 26.342 1.00 95.88 395 VAL A N 1
ATOM 3159 C CA . VAL A 1 395 ? -28.709 -3.632 27.038 1.00 95.88 395 VAL A CA 1
ATOM 3160 C C . VAL A 1 395 ? -29.283 -3.897 28.428 1.00 95.88 395 VAL A C 1
ATOM 3162 O O . VAL A 1 395 ? -28.901 -4.883 29.048 1.00 95.88 395 VAL A O 1
ATOM 3165 N N . LYS A 1 396 ? -30.215 -3.064 28.905 1.00 90.62 396 LYS A N 1
ATOM 3166 C CA . LYS A 1 396 ? -30.785 -3.141 30.258 1.00 90.62 396 LYS A CA 1
ATOM 3167 C C . LYS A 1 396 ? -31.389 -4.509 30.596 1.00 90.62 396 LYS A C 1
ATOM 3169 O O . LYS A 1 396 ? -31.310 -4.956 31.732 1.00 90.62 396 LYS A O 1
ATOM 3174 N N . ASP A 1 397 ? -31.947 -5.191 29.602 1.00 81.06 397 ASP A N 1
ATOM 3175 C CA . ASP A 1 397 ? -32.567 -6.508 29.783 1.00 81.06 397 ASP A CA 1
ATOM 3176 C C . ASP A 1 397 ? -31.562 -7.672 29.650 1.00 81.06 397 ASP A C 1
ATOM 3178 O O . ASP A 1 397 ? -31.955 -8.839 29.593 1.00 81.06 397 ASP A O 1
ATOM 3182 N N . GLN A 1 398 ? -30.255 -7.388 29.566 1.00 77.31 398 GLN A N 1
ATOM 3183 C CA . GLN A 1 398 ? -29.218 -8.416 29.501 1.00 77.31 398 GLN A CA 1
ATOM 3184 C C . GLN A 1 398 ? -28.683 -8.788 30.882 1.00 77.31 398 GLN A C 1
ATOM 3186 O O . GLN A 1 398 ? -28.373 -7.941 31.711 1.00 77.31 398 GLN A O 1
ATOM 3191 N N . ASN A 1 399 ? -28.462 -10.089 31.087 1.00 79.25 399 ASN A N 1
ATOM 3192 C CA . ASN A 1 399 ? -27.914 -10.637 32.334 1.00 79.25 399 ASN A CA 1
ATOM 3193 C C . ASN A 1 399 ? -26.406 -10.372 32.539 1.00 79.25 399 ASN A C 1
ATOM 3195 O O . ASN A 1 399 ? -25.814 -10.926 33.462 1.00 79.25 399 ASN A O 1
ATOM 3199 N N . HIS A 1 400 ? -25.748 -9.609 31.662 1.00 82.06 400 HIS A N 1
ATOM 3200 C CA . HIS A 1 400 ? -24.316 -9.325 31.754 1.00 82.06 400 HIS A CA 1
ATOM 3201 C C . HIS A 1 400 ? -23.992 -7.927 31.229 1.00 82.06 400 HIS A C 1
ATOM 3203 O O . HIS A 1 400 ? -24.696 -7.402 30.366 1.00 82.06 400 HIS A O 1
ATOM 3209 N N . LYS A 1 401 ? -22.896 -7.350 31.736 1.00 91.81 401 LYS A N 1
ATOM 3210 C CA . LYS A 1 401 ? -22.340 -6.108 31.199 1.00 91.81 401 LYS A CA 1
ATOM 3211 C C . LYS A 1 401 ? -21.743 -6.344 29.818 1.00 91.81 401 LYS A C 1
ATOM 3213 O O . LYS A 1 401 ? -21.092 -7.367 29.603 1.00 91.81 401 LYS A O 1
ATOM 3218 N N . ILE A 1 402 ? -21.899 -5.370 28.929 1.00 94.62 402 ILE A N 1
ATOM 3219 C CA . ILE A 1 402 ? -21.187 -5.350 27.652 1.00 94.62 402 ILE A CA 1
ATOM 3220 C C . ILE A 1 402 ? -19.946 -4.461 27.729 1.00 94.62 402 ILE A C 1
ATOM 3222 O O . ILE A 1 402 ? -19.935 -3.419 28.390 1.00 94.62 402 ILE A O 1
ATOM 3226 N N . ASP A 1 403 ? -18.907 -4.870 27.014 1.00 95.88 403 ASP A N 1
ATOM 3227 C CA . ASP A 1 403 ? -17.662 -4.126 26.910 1.00 95.88 403 ASP A CA 1
ATOM 3228 C C . ASP A 1 403 ? -17.796 -2.973 25.906 1.00 95.88 403 ASP A C 1
ATOM 3230 O O . ASP A 1 403 ? -18.193 -3.149 24.751 1.00 95.88 403 ASP A O 1
ATOM 3234 N N . VAL A 1 404 ? -17.438 -1.770 26.351 1.00 98.00 404 VAL A N 1
ATOM 3235 C CA . VAL A 1 404 ? -17.464 -0.550 25.541 1.00 98.00 404 VAL A CA 1
ATOM 3236 C C . VAL A 1 404 ? -16.122 0.165 25.593 1.00 98.00 404 VAL A C 1
ATOM 3238 O O . VAL A 1 404 ? -15.350 0.058 26.554 1.00 98.00 404 VAL A O 1
ATOM 3241 N N . GLY A 1 405 ? -15.840 0.916 24.535 1.00 98.06 405 GLY A N 1
ATOM 3242 C CA . GLY A 1 405 ? -14.735 1.860 24.510 1.00 98.06 405 GLY A CA 1
ATOM 3243 C C . GLY A 1 405 ? -15.242 3.294 24.488 1.00 98.06 405 GLY A C 1
ATOM 3244 O O . GLY A 1 405 ? -16.394 3.556 24.152 1.00 98.06 405 GLY A O 1
ATOM 3245 N N . LEU A 1 406 ? -14.379 4.238 24.840 1.00 98.06 406 LEU A N 1
ATOM 3246 C CA . LEU A 1 406 ? -14.667 5.664 24.757 1.00 98.06 406 LEU A CA 1
ATOM 3247 C C . LEU A 1 406 ? -13.768 6.307 23.707 1.00 98.06 406 LEU A C 1
ATOM 3249 O O . LEU A 1 406 ? -12.539 6.257 23.812 1.00 98.06 406 LEU A O 1
ATOM 3253 N N . ARG A 1 407 ? -14.374 6.961 22.715 1.00 97.06 407 ARG A N 1
ATOM 3254 C CA . ARG A 1 407 ? -13.622 7.738 21.732 1.00 97.06 407 ARG A CA 1
ATOM 3255 C C . ARG A 1 407 ? -13.299 9.119 22.287 1.00 97.06 407 ARG A C 1
ATOM 3257 O O . ARG A 1 407 ? -14.201 9.869 22.658 1.00 97.06 407 ARG A O 1
ATOM 3264 N N . LEU A 1 408 ? -12.019 9.474 22.300 1.00 95.44 408 LEU A N 1
ATOM 3265 C CA . LEU A 1 408 ? -11.510 10.781 22.706 1.00 95.44 408 LEU A CA 1
ATOM 3266 C C . LEU A 1 408 ? -11.354 11.702 21.491 1.00 95.44 408 LEU A C 1
ATOM 3268 O O . LEU A 1 408 ? -10.891 11.285 20.426 1.00 95.44 408 LEU A O 1
ATOM 3272 N N . ALA A 1 409 ? -11.703 12.977 21.662 1.00 91.94 409 ALA A N 1
ATOM 3273 C CA . ALA A 1 409 ? -11.491 13.991 20.637 1.00 91.94 409 ALA A CA 1
ATOM 3274 C C . ALA A 1 409 ? -10.006 14.373 20.567 1.00 91.94 409 ALA A C 1
ATOM 3276 O O . ALA A 1 409 ? -9.420 14.850 21.544 1.00 91.94 409 ALA A O 1
ATOM 3277 N N . PHE A 1 410 ? -9.396 14.209 19.394 1.00 86.88 410 PHE A N 1
ATOM 3278 C CA . PHE A 1 410 ? -8.026 14.651 19.166 1.00 86.88 410 PHE A CA 1
ATOM 3279 C C . PHE A 1 410 ? -8.001 16.158 18.848 1.00 86.88 410 PHE A C 1
ATOM 3281 O O . PHE A 1 410 ? -8.645 16.581 17.886 1.00 86.88 410 PHE A O 1
ATOM 3288 N N . PRO A 1 411 ? -7.249 16.991 19.592 1.00 70.56 411 PRO A N 1
ATOM 3289 C CA . PRO A 1 411 ? -7.263 18.441 19.409 1.00 70.56 411 PRO A CA 1
ATOM 3290 C C . PRO A 1 411 ? -6.690 18.843 18.041 1.00 70.56 411 PRO A C 1
ATOM 3292 O O . PRO A 1 411 ? -5.475 18.911 17.836 1.00 70.56 411 PRO A O 1
ATOM 3295 N N . SER A 1 412 ? -7.566 19.161 17.086 1.00 58.69 412 SER A N 1
ATOM 3296 C CA . SER A 1 412 ? -7.174 19.499 15.717 1.00 58.69 412 SER A CA 1
ATOM 3297 C C . SER A 1 412 ? -6.914 20.998 15.538 1.00 58.69 412 SER A C 1
ATOM 3299 O O . SER A 1 412 ? -7.610 21.670 14.786 1.00 58.69 412 SER A O 1
ATOM 3301 N N . LYS A 1 413 ? -5.892 21.555 16.196 1.00 51.81 413 LYS A N 1
ATOM 3302 C CA . LYS A 1 413 ? -5.492 22.963 15.966 1.00 51.81 413 LYS A CA 1
ATOM 3303 C C . LYS A 1 413 ? -4.539 23.173 14.781 1.00 51.81 413 LYS A C 1
ATOM 3305 O O . LYS A 1 413 ? -4.001 24.262 14.618 1.00 51.81 413 LYS A O 1
ATOM 3310 N N . THR A 1 414 ? -4.281 22.155 13.957 1.00 48.50 414 THR A N 1
ATOM 3311 C CA . THR A 1 414 ? -3.287 22.255 12.876 1.00 48.50 414 THR A CA 1
ATOM 3312 C C . THR A 1 414 ? -3.779 21.660 11.556 1.00 48.50 414 THR A C 1
ATOM 3314 O O . THR A 1 414 ? -4.012 20.456 11.429 1.00 48.50 414 THR A O 1
ATOM 3317 N N . GLY A 1 415 ? -3.902 22.517 10.536 1.00 49.91 415 GLY A N 1
ATOM 3318 C CA . GLY A 1 415 ? -4.084 22.112 9.140 1.00 49.91 415 GLY A CA 1
ATOM 3319 C C . GLY A 1 415 ? -5.067 22.971 8.341 1.00 49.91 415 GLY A C 1
ATOM 3320 O O . GLY A 1 415 ? -5.869 23.717 8.888 1.00 49.91 415 GLY A O 1
ATOM 3321 N N . ILE A 1 416 ? -5.028 22.803 7.018 1.00 48.97 416 ILE A N 1
ATOM 3322 C CA . ILE A 1 416 ? -5.858 23.524 6.032 1.00 48.97 416 ILE A CA 1
ATOM 3323 C C . ILE A 1 416 ? -7.356 23.336 6.271 1.00 48.97 416 ILE A C 1
ATOM 3325 O O . ILE A 1 416 ? -8.119 24.276 6.102 1.00 48.97 416 ILE A O 1
ATOM 3329 N N . LYS A 1 417 ? -7.778 22.148 6.722 1.00 51.28 417 LYS A N 1
ATOM 3330 C CA . LYS A 1 417 ? -9.186 21.866 7.039 1.00 51.28 417 LYS A CA 1
ATOM 3331 C C . LYS A 1 417 ? -9.717 22.756 8.168 1.00 51.28 417 LYS A C 1
ATOM 3333 O O . LYS A 1 417 ? -10.812 23.280 8.036 1.00 51.28 417 LYS A O 1
ATOM 3338 N N . SER A 1 418 ? -8.898 23.038 9.187 1.00 50.38 418 SER A N 1
ATOM 3339 C CA . SER A 1 418 ? -9.248 24.000 10.241 1.00 50.38 418 SER A CA 1
ATOM 3340 C C . SER A 1 418 ? -9.346 25.435 9.713 1.00 50.38 418 SER A C 1
ATOM 3342 O O . SER A 1 418 ? -10.138 26.206 10.241 1.00 50.38 418 SER A O 1
ATOM 3344 N N . LEU A 1 419 ? -8.571 25.793 8.680 1.00 47.53 419 LEU A N 1
ATOM 3345 C CA . LEU A 1 419 ? -8.636 27.106 8.024 1.00 47.53 419 LEU A CA 1
ATOM 3346 C C . LEU A 1 419 ? -9.897 27.256 7.149 1.00 47.53 419 LEU A C 1
ATOM 3348 O O . LEU A 1 419 ? -10.404 28.357 6.985 1.00 47.53 419 LEU A O 1
ATOM 3352 N N . LEU A 1 420 ? -10.403 26.141 6.611 1.00 47.09 420 LEU A N 1
ATOM 3353 C CA . LEU A 1 420 ? -11.636 26.043 5.818 1.00 47.09 420 LEU A CA 1
ATOM 3354 C C . LEU A 1 420 ? -12.898 25.839 6.682 1.00 47.09 420 LEU A C 1
ATOM 3356 O O . LEU A 1 420 ? -13.942 25.469 6.156 1.00 47.09 420 LEU A O 1
ATOM 3360 N N . GLY A 1 421 ? -12.809 26.007 8.007 1.00 39.75 421 GLY A N 1
ATOM 3361 C CA . GLY A 1 421 ? -13.936 25.800 8.928 1.00 39.75 421 GLY A CA 1
ATOM 3362 C C . GLY A 1 421 ? -14.337 24.334 9.146 1.00 39.75 421 GLY A C 1
ATOM 3363 O O . GLY A 1 421 ? -15.270 24.059 9.892 1.00 39.75 421 GLY A O 1
ATOM 3364 N N . VAL A 1 422 ? -13.620 23.374 8.551 1.00 46.62 422 VAL A N 1
ATOM 3365 C CA . VAL A 1 422 ? -13.781 21.938 8.813 1.00 46.62 422 VAL A CA 1
ATOM 3366 C C . VAL A 1 422 ? -12.925 21.579 10.027 1.00 46.62 422 VAL A C 1
ATOM 3368 O O . VAL A 1 422 ? -11.780 21.128 9.907 1.00 46.62 422 VAL A O 1
ATOM 3371 N N . THR A 1 423 ? -13.463 21.818 11.220 1.00 48.84 423 THR A N 1
ATOM 3372 C CA . THR A 1 423 ? -12.859 21.341 12.467 1.00 48.84 423 THR A CA 1
ATOM 3373 C C . THR A 1 423 ? -13.163 19.848 12.647 1.00 48.84 423 THR A C 1
ATOM 3375 O O . THR A 1 423 ? -14.243 19.368 12.300 1.00 48.84 423 THR A O 1
ATOM 3378 N N . TYR A 1 424 ? -12.207 19.068 13.169 1.00 52.47 424 TYR A N 1
ATOM 3379 C CA . TYR A 1 424 ? -12.464 17.667 13.547 1.00 52.47 424 TYR A CA 1
ATOM 3380 C C . TYR A 1 424 ? -13.242 17.566 14.874 1.00 52.47 424 TYR A C 1
ATOM 3382 O O . TYR A 1 424 ? -13.462 16.461 15.362 1.00 52.47 424 TYR A O 1
ATOM 3390 N N . ASP A 1 425 ? -13.705 18.697 15.415 1.00 60.94 425 ASP A N 1
ATOM 3391 C CA . ASP A 1 425 ? -14.349 18.838 16.728 1.00 60.94 425 ASP A CA 1
ATOM 3392 C C . ASP A 1 425 ? -15.715 18.140 16.842 1.00 60.94 425 ASP A C 1
ATOM 3394 O O . ASP A 1 425 ? -16.333 18.183 17.899 1.00 60.94 425 ASP A O 1
ATOM 3398 N N . ARG A 1 426 ? -16.197 17.492 15.774 1.00 76.50 426 ARG A N 1
ATOM 3399 C CA . ARG A 1 426 ? -17.423 16.683 15.815 1.00 76.50 426 ARG A CA 1
ATOM 3400 C C . ARG A 1 426 ? -17.208 15.235 16.257 1.00 76.50 426 ARG A C 1
ATOM 3402 O O . ARG A 1 426 ? -18.195 14.563 16.507 1.00 76.50 426 ARG A O 1
ATOM 3409 N N . PHE A 1 427 ? -15.966 14.739 16.263 1.00 87.19 427 PHE A N 1
ATOM 3410 C CA . PHE A 1 427 ? -15.655 13.339 16.570 1.00 87.19 427 PHE A CA 1
ATOM 3411 C C . PHE A 1 427 ? -15.061 13.185 17.967 1.00 87.19 427 PHE A C 1
ATOM 3413 O O . PHE A 1 427 ? -14.082 13.854 18.305 1.00 87.19 427 PHE A O 1
ATOM 3420 N N . GLY A 1 428 ? -15.562 12.198 18.704 1.00 88.56 428 GLY A N 1
ATOM 3421 C CA . GLY A 1 428 ? -15.094 11.846 20.033 1.00 88.56 428 GLY A CA 1
ATOM 3422 C C . GLY A 1 428 ? -15.427 12.879 21.106 1.00 88.56 428 GLY A C 1
ATOM 3423 O O . GLY A 1 428 ? -15.887 13.992 20.858 1.00 88.56 428 GLY A O 1
ATOM 3424 N N . ASN A 1 429 ? -15.129 12.499 22.340 1.00 91.69 429 ASN A N 1
ATOM 3425 C CA . ASN A 1 429 ? -15.443 13.269 23.528 1.00 91.69 429 ASN A CA 1
ATOM 3426 C C . ASN A 1 429 ? -14.230 14.104 23.946 1.00 91.69 429 ASN A C 1
ATOM 3428 O O . ASN A 1 429 ? -13.114 13.597 24.094 1.00 91.69 429 ASN A O 1
ATOM 3432 N N . SER A 1 430 ? -14.427 15.408 24.129 1.00 91.94 430 SER A N 1
ATOM 3433 C CA . SER A 1 430 ? -13.344 16.325 24.483 1.00 91.94 430 SER A CA 1
ATOM 3434 C C . SER A 1 430 ? -12.897 16.133 25.929 1.00 91.94 430 SER A C 1
ATOM 3436 O O . SER A 1 430 ? -13.668 16.353 26.861 1.00 91.94 430 SER A O 1
ATOM 3438 N N . VAL A 1 431 ? -11.620 15.791 26.125 1.00 91.38 431 VAL A N 1
ATOM 3439 C CA . VAL A 1 431 ? -11.003 15.744 27.462 1.00 91.38 431 VAL A CA 1
ATOM 3440 C C . VAL A 1 431 ? -10.938 17.145 28.068 1.00 91.38 431 VAL A C 1
ATOM 3442 O O . VAL A 1 431 ? -11.289 17.344 29.226 1.00 91.38 431 VAL A O 1
ATOM 3445 N N . LYS A 1 432 ? -10.555 18.145 27.263 1.00 88.69 432 LYS A N 1
ATOM 3446 C CA . LYS A 1 432 ? -10.395 19.531 27.721 1.00 88.69 432 LYS A CA 1
ATOM 3447 C C . LYS A 1 432 ? -11.710 20.154 28.197 1.00 88.69 432 LYS A C 1
ATOM 3449 O O . LYS A 1 432 ? -11.690 20.939 29.137 1.00 88.69 432 LYS A O 1
ATOM 3454 N N . MET A 1 433 ? -12.820 19.844 27.525 1.00 89.06 433 MET A N 1
ATOM 3455 C CA . MET A 1 433 ? -14.139 20.393 27.868 1.00 89.06 433 MET A CA 1
ATOM 3456 C C . MET A 1 433 ? -14.888 19.546 28.907 1.00 89.06 433 MET A C 1
ATOM 3458 O O . MET A 1 433 ? -16.016 19.874 29.243 1.00 89.06 433 MET A O 1
ATOM 3462 N N . GLY A 1 434 ? -14.288 18.461 29.411 1.00 93.62 434 GLY A N 1
ATOM 3463 C CA . GLY A 1 434 ? -14.897 17.586 30.418 1.00 93.62 434 GLY A CA 1
ATOM 3464 C C . GLY A 1 434 ? -15.866 16.531 29.872 1.00 93.62 434 GLY A C 1
ATOM 3465 O O . GLY A 1 434 ? -16.188 15.594 30.597 1.00 93.62 434 GLY A O 1
ATOM 3466 N N . GLU A 1 435 ? -16.264 16.600 28.599 1.00 94.56 435 GLU A N 1
ATOM 3467 C CA . GLU A 1 435 ? -17.193 15.641 27.976 1.00 94.56 435 GLU A CA 1
ATOM 3468 C C . GLU A 1 435 ? -16.697 14.191 28.061 1.00 94.56 435 GLU A C 1
ATOM 3470 O O . GLU A 1 435 ? -17.463 13.295 28.403 1.00 94.56 435 GLU A O 1
ATOM 3475 N N . ALA A 1 436 ? -15.400 13.946 27.837 1.00 96.69 436 ALA A N 1
ATOM 3476 C CA . ALA A 1 436 ? -14.847 12.593 27.965 1.00 96.69 436 ALA A CA 1
ATOM 3477 C C . ALA A 1 436 ? -15.003 12.036 29.385 1.00 96.69 436 ALA A C 1
ATOM 3479 O O . ALA A 1 436 ? -15.341 10.868 29.558 1.00 96.69 436 ALA A O 1
ATOM 3480 N N . MET A 1 437 ? -14.785 12.876 30.402 1.00 97.88 437 MET A N 1
ATOM 3481 C CA . MET A 1 437 ? -14.952 12.466 31.793 1.00 97.88 437 MET A CA 1
ATOM 3482 C C . MET A 1 437 ? -16.427 12.230 32.121 1.00 97.88 437 MET A C 1
ATOM 3484 O O . MET A 1 437 ? -16.743 11.226 32.743 1.00 97.88 437 MET A O 1
ATOM 3488 N N . ARG A 1 438 ? -17.332 13.084 31.630 1.00 97.94 438 ARG A N 1
ATOM 3489 C CA . ARG A 1 438 ? -18.781 12.927 31.810 1.00 97.94 438 ARG A CA 1
ATOM 3490 C C . ARG A 1 438 ? -19.294 11.591 31.263 1.00 97.94 438 ARG A C 1
ATOM 3492 O O . ARG A 1 438 ? -20.066 10.910 31.933 1.00 97.94 438 ARG A O 1
ATOM 3499 N N . VAL A 1 439 ? -18.872 11.203 30.057 1.00 98.06 439 VAL A N 1
ATOM 3500 C CA . VAL A 1 439 ? -19.262 9.909 29.470 1.00 98.06 439 VAL A CA 1
ATOM 3501 C C . VAL A 1 439 ? -18.603 8.746 30.208 1.00 98.06 439 VAL A C 1
ATOM 3503 O O . VAL A 1 439 ? -19.271 7.756 30.493 1.00 98.06 439 VAL A O 1
ATOM 3506 N N . ALA A 1 440 ? -17.319 8.861 30.564 1.00 98.44 440 ALA A N 1
ATOM 3507 C CA . ALA A 1 440 ? -16.635 7.829 31.341 1.00 98.44 440 ALA A CA 1
ATOM 3508 C C . ALA A 1 440 ? -17.320 7.595 32.696 1.00 98.44 440 ALA A C 1
ATOM 3510 O O . ALA A 1 440 ? -17.604 6.453 33.038 1.00 98.44 440 ALA A O 1
ATOM 3511 N N . GLU A 1 441 ? -17.643 8.660 33.432 1.00 98.38 441 GLU A N 1
ATOM 3512 C CA . GLU A 1 441 ? -18.361 8.597 34.707 1.00 98.38 441 GLU A CA 1
ATOM 3513 C C . GLU A 1 441 ? -19.719 7.904 34.547 1.00 98.38 441 GLU A C 1
ATOM 3515 O O . GLU A 1 441 ? -20.042 7.033 35.350 1.00 98.38 441 GLU A O 1
ATOM 3520 N N . PHE A 1 442 ? -20.483 8.212 33.495 1.00 98.44 442 PHE A N 1
ATOM 3521 C CA . PHE A 1 442 ? -21.740 7.513 33.211 1.00 98.44 442 PHE A CA 1
ATOM 3522 C C . PHE A 1 442 ? -21.537 6.003 33.026 1.00 98.44 442 PHE A C 1
ATOM 3524 O O . PHE A 1 442 ? -22.220 5.207 33.664 1.00 98.44 442 PHE A O 1
ATOM 3531 N N . ILE A 1 443 ? -20.560 5.600 32.206 1.00 98.12 443 ILE A N 1
ATOM 3532 C CA . ILE A 1 443 ? -20.276 4.182 31.943 1.00 98.12 443 ILE A CA 1
ATOM 3533 C C . ILE A 1 443 ? -19.796 3.469 33.216 1.00 98.12 443 ILE A C 1
ATOM 3535 O O . ILE A 1 443 ? -20.218 2.349 33.483 1.00 98.12 443 ILE A O 1
ATOM 3539 N N . ILE A 1 444 ? -18.942 4.108 34.021 1.00 97.50 444 ILE A N 1
ATOM 3540 C CA . ILE A 1 444 ? -18.388 3.532 35.259 1.00 97.50 444 ILE A CA 1
ATOM 3541 C C . ILE A 1 444 ? -19.488 3.210 36.277 1.00 97.50 444 ILE A C 1
ATOM 3543 O O . ILE A 1 444 ? -19.417 2.176 36.941 1.00 97.50 444 ILE A O 1
ATOM 3547 N N . HIS A 1 445 ? -20.504 4.070 36.391 1.00 96.44 445 HIS A N 1
ATOM 3548 C CA . HIS A 1 445 ? -21.631 3.860 37.305 1.00 96.44 445 HIS A CA 1
ATOM 3549 C C . HIS A 1 445 ? -22.748 2.986 36.709 1.00 96.44 445 HIS A C 1
ATOM 3551 O O . HIS A 1 445 ? -23.703 2.667 37.413 1.00 96.44 445 HIS A O 1
ATOM 3557 N N . SER A 1 446 ? -22.640 2.583 35.440 1.00 95.94 446 SER A N 1
ATOM 3558 C CA . SER A 1 446 ? -23.627 1.727 34.784 1.00 95.94 446 SER A CA 1
ATOM 3559 C C . SER A 1 446 ? -23.564 0.287 35.300 1.00 95.94 446 SER A C 1
ATOM 3561 O O . SER A 1 446 ? -22.492 -0.317 35.415 1.00 95.94 446 SER A O 1
ATOM 3563 N N . GLU A 1 447 ? -24.728 -0.317 35.532 1.00 94.56 447 GLU A N 1
ATOM 3564 C CA . GLU A 1 447 ? -24.854 -1.752 35.822 1.00 94.56 447 GLU A CA 1
ATOM 3565 C C . GLU A 1 447 ? -24.742 -2.630 34.566 1.00 94.56 447 GLU A C 1
ATOM 3567 O O . GLU A 1 447 ? -24.555 -3.837 34.698 1.00 94.56 447 GLU A O 1
ATOM 3572 N N . TYR A 1 448 ? -24.784 -2.037 33.366 1.00 96.25 448 TYR A N 1
ATOM 3573 C CA . TYR A 1 448 ? -24.887 -2.761 32.091 1.00 96.25 448 TYR A CA 1
ATOM 3574 C C . TYR A 1 448 ? -23.707 -2.520 31.143 1.00 96.25 448 TYR A C 1
ATOM 3576 O O . TYR A 1 448 ? -23.519 -3.273 30.188 1.00 96.25 448 TYR A O 1
ATOM 3584 N N . LEU A 1 449 ? -22.897 -1.490 31.391 1.00 97.31 449 LEU A N 1
ATOM 3585 C CA . LEU A 1 449 ? -21.747 -1.143 30.558 1.00 97.31 449 LEU A CA 1
ATOM 3586 C C . LEU A 1 449 ? -20.433 -1.301 31.331 1.00 97.31 449 LEU A C 1
ATOM 3588 O O . LEU A 1 449 ? -20.363 -1.050 32.535 1.00 97.31 449 LEU A O 1
ATOM 3592 N N . ASN A 1 450 ? -19.380 -1.712 30.626 1.00 97.00 450 ASN A N 1
ATOM 3593 C CA . ASN A 1 450 ? -18.033 -1.865 31.163 1.00 97.00 450 ASN A CA 1
ATOM 3594 C C . ASN A 1 450 ? -17.019 -1.106 30.296 1.00 97.00 450 ASN A C 1
ATOM 3596 O O . ASN A 1 450 ? -16.803 -1.451 29.134 1.00 97.00 450 ASN A O 1
ATOM 3600 N N . LEU A 1 451 ? -16.390 -0.064 30.851 1.00 98.19 451 LEU A N 1
ATOM 3601 C CA . LEU A 1 451 ? -15.391 0.730 30.133 1.00 98.19 451 LEU A CA 1
ATOM 3602 C C . LEU A 1 451 ? -14.045 -0.002 30.097 1.00 98.19 451 LEU A C 1
ATOM 3604 O O . LEU A 1 451 ? -13.296 0.027 31.074 1.00 98.19 451 LEU A O 1
ATOM 3608 N N . ILE A 1 452 ? -13.708 -0.598 28.953 1.00 97.81 452 ILE A N 1
ATOM 3609 C CA . ILE A 1 452 ? -12.449 -1.343 28.779 1.00 97.81 452 ILE A CA 1
ATOM 3610 C C . ILE A 1 452 ? -11.468 -0.682 27.810 1.00 97.81 452 ILE A C 1
ATOM 3612 O O . ILE A 1 452 ? -10.272 -0.984 27.844 1.00 97.81 452 ILE A O 1
ATOM 3616 N N . GLY A 1 453 ? -11.968 0.197 26.936 1.00 97.75 453 GLY A N 1
ATOM 3617 C CA . GLY A 1 453 ? -11.223 0.720 25.795 1.00 97.75 453 GLY A CA 1
ATOM 3618 C C . GLY A 1 453 ? -11.159 2.242 25.737 1.00 97.75 453 GLY A C 1
ATOM 3619 O O . GLY A 1 453 ? -12.130 2.926 26.053 1.00 97.75 453 GLY A O 1
ATOM 3620 N N . LEU A 1 454 ? -10.038 2.777 25.258 1.00 98.38 454 LEU A N 1
ATOM 3621 C CA . LEU A 1 454 ? -9.924 4.173 24.827 1.00 98.38 454 LEU A CA 1
ATOM 3622 C C . LEU A 1 454 ? -9.521 4.228 23.355 1.00 98.38 454 LEU A C 1
ATOM 3624 O O . LEU A 1 454 ? -8.548 3.588 22.958 1.00 98.38 454 LEU A O 1
ATOM 3628 N N . HIS A 1 455 ? -10.239 5.015 22.557 1.00 97.38 455 HIS A N 1
ATOM 3629 C CA . HIS A 1 455 ? -9.953 5.218 21.138 1.00 97.38 455 HIS A CA 1
ATOM 3630 C C . HIS A 1 455 ? -9.556 6.672 20.849 1.00 97.38 455 HIS A C 1
ATOM 3632 O O . HIS A 1 455 ? -10.159 7.609 21.369 1.00 97.38 455 HIS A O 1
ATOM 3638 N N . CYS A 1 456 ? -8.558 6.876 19.989 1.00 93.62 456 CYS A N 1
ATOM 3639 C CA . CYS A 1 456 ? -8.182 8.183 19.464 1.00 93.62 456 CYS A CA 1
ATOM 3640 C C . CYS A 1 456 ? -7.734 8.079 18.000 1.00 93.62 456 CYS A C 1
ATOM 3642 O O . CYS A 1 456 ? -6.725 7.447 17.697 1.00 93.62 456 CYS A O 1
ATOM 3644 N N . HIS A 1 457 ? -8.426 8.781 17.098 1.00 92.56 457 HIS A N 1
ATOM 3645 C CA . HIS A 1 457 ? -8.014 8.921 15.701 1.00 92.56 457 HIS A CA 1
ATOM 3646 C C . HIS A 1 457 ? -7.337 10.279 15.465 1.00 92.56 457 HIS A C 1
ATOM 3648 O O . HIS A 1 457 ? -7.958 11.334 15.595 1.00 92.56 457 HIS A O 1
ATOM 3654 N N . THR A 1 458 ? -6.062 10.264 15.069 1.00 87.56 458 THR A N 1
ATOM 3655 C CA . THR A 1 458 ? -5.225 11.481 15.006 1.00 87.56 458 THR A CA 1
ATOM 3656 C C . THR A 1 458 ? -5.276 12.229 13.660 1.00 87.56 458 THR A C 1
ATOM 3658 O O . THR A 1 458 ? -4.735 13.335 13.521 1.00 87.56 458 THR A O 1
ATOM 3661 N N . GLY A 1 459 ? -5.949 11.659 12.655 1.00 83.94 459 GLY A N 1
ATOM 3662 C CA . GLY A 1 459 ? -6.189 12.261 11.342 1.00 83.94 459 GLY A CA 1
ATOM 3663 C C . GLY A 1 459 ? -5.872 11.323 10.176 1.00 83.94 459 GLY A C 1
ATOM 3664 O O . GLY A 1 459 ? -5.570 10.156 10.364 1.00 83.94 459 GLY A O 1
ATOM 3665 N N . SER A 1 460 ? -5.911 11.843 8.946 1.00 83.56 460 SER A N 1
ATOM 3666 C CA . SER A 1 460 ? -5.699 11.051 7.721 1.00 83.56 460 SER A CA 1
ATOM 3667 C C . SER A 1 460 ? -4.366 11.363 7.032 1.00 83.56 460 SER A C 1
ATOM 3669 O O . SER A 1 460 ? -3.778 12.422 7.269 1.00 83.56 460 SER A O 1
ATOM 3671 N N . ASN A 1 461 ? -3.907 10.433 6.193 1.00 84.69 461 ASN A N 1
ATOM 3672 C CA . ASN A 1 461 ? -2.674 10.471 5.400 1.00 84.69 461 ASN A CA 1
ATOM 3673 C C . ASN A 1 461 ? -1.421 10.954 6.161 1.00 84.69 461 ASN A C 1
ATOM 3675 O O . ASN A 1 461 ? -0.665 11.811 5.703 1.00 84.69 461 ASN A O 1
ATOM 3679 N N . GLN A 1 462 ? -1.222 10.421 7.362 1.00 87.69 462 GLN A N 1
ATOM 3680 C CA . GLN A 1 462 ? -0.050 10.661 8.191 1.00 87.69 462 GLN A CA 1
ATOM 3681 C C . GLN A 1 462 ? 1.134 9.845 7.660 1.00 87.69 462 GLN A C 1
ATOM 3683 O O . GLN A 1 462 ? 1.074 8.618 7.596 1.00 87.69 462 GLN A O 1
ATOM 3688 N N . MET A 1 463 ? 2.209 10.550 7.303 1.00 87.81 463 MET A N 1
ATOM 3689 C CA . MET A 1 463 ? 3.480 9.982 6.821 1.00 87.81 463 MET A CA 1
ATOM 3690 C C . MET A 1 463 ? 4.637 10.249 7.802 1.00 87.81 463 MET A C 1
ATOM 3692 O O . MET A 1 463 ? 5.802 10.072 7.462 1.00 87.81 463 MET A O 1
ATOM 3696 N N . ASN A 1 464 ? 4.322 10.739 9.006 1.00 88.31 464 ASN A N 1
ATOM 3697 C CA . ASN A 1 464 ? 5.262 10.991 10.096 1.00 88.31 464 ASN A CA 1
ATOM 3698 C C . ASN A 1 464 ? 4.604 10.679 11.450 1.00 88.31 464 ASN A C 1
ATOM 3700 O O . ASN A 1 464 ? 3.398 10.444 11.533 1.00 88.31 464 ASN A O 1
ATOM 3704 N N . THR A 1 465 ? 5.405 10.680 12.511 1.00 92.12 465 THR A N 1
ATOM 3705 C CA . THR A 1 465 ? 4.997 10.228 13.848 1.00 92.12 465 THR A CA 1
ATOM 3706 C C . THR A 1 465 ? 4.348 11.319 14.699 1.00 92.12 465 THR A C 1
ATOM 3708 O O . THR A 1 465 ? 3.642 10.994 15.648 1.00 92.12 465 THR A O 1
ATOM 3711 N N . VAL A 1 466 ? 4.515 12.604 14.362 1.00 90.94 466 VAL A N 1
ATOM 3712 C CA . VAL A 1 466 ? 4.215 13.752 15.244 1.00 90.94 466 VAL A CA 1
ATOM 3713 C C . VAL A 1 466 ? 2.812 13.697 15.854 1.00 90.94 466 VAL A C 1
ATOM 3715 O O . VAL A 1 466 ? 2.652 13.928 17.051 1.00 90.94 466 VAL A O 1
ATOM 3718 N N . LYS A 1 467 ? 1.783 13.396 15.052 1.00 90.50 467 LYS A N 1
ATOM 3719 C CA . LYS A 1 467 ? 0.401 13.333 15.552 1.00 90.50 467 LYS A CA 1
ATOM 3720 C C . LYS A 1 467 ? 0.120 12.086 16.383 1.00 90.50 467 LYS A C 1
ATOM 3722 O O . LYS A 1 467 ? -0.569 12.198 17.391 1.00 90.50 467 LYS A O 1
ATOM 3727 N N . TYR A 1 468 ? 0.683 10.938 16.007 1.00 93.94 468 TYR A N 1
ATOM 3728 C CA . TYR A 1 468 ? 0.545 9.712 16.791 1.00 93.94 468 TYR A CA 1
ATOM 3729 C C . TYR A 1 468 ? 1.165 9.862 18.177 1.00 93.94 468 TYR A C 1
ATOM 3731 O O . TYR A 1 468 ? 0.526 9.478 19.148 1.00 93.94 468 TYR A O 1
ATOM 3739 N N . LEU A 1 469 ? 2.343 10.488 18.297 1.00 95.06 469 LEU A N 1
ATOM 3740 C CA . LEU A 1 469 ? 2.984 10.698 19.603 1.00 95.06 469 LEU A CA 1
ATOM 3741 C C . LEU A 1 469 ? 2.112 11.545 20.543 1.00 95.06 469 LEU A C 1
ATOM 3743 O O . LEU A 1 469 ? 1.967 11.201 21.711 1.00 95.06 469 LEU A O 1
ATOM 3747 N N . LYS A 1 470 ? 1.469 12.597 20.018 1.00 93.19 470 LYS A N 1
ATOM 3748 C CA . LYS A 1 470 ? 0.492 13.401 20.774 1.00 93.19 470 LYS A CA 1
ATOM 3749 C C . LYS A 1 470 ? -0.782 12.626 21.106 1.00 93.19 470 LYS A C 1
ATOM 3751 O O . LYS A 1 470 ? -1.391 12.852 22.143 1.00 93.19 470 LYS A O 1
ATOM 3756 N N . GLY A 1 471 ? -1.212 11.738 20.210 1.00 94.56 471 GLY A N 1
ATOM 3757 C CA . GLY A 1 471 ? -2.347 10.853 20.461 1.00 94.56 471 GLY A CA 1
ATOM 3758 C C . GLY A 1 471 ? -2.058 9.893 21.611 1.00 94.56 471 GLY A C 1
ATOM 3759 O O . GLY A 1 471 ? -2.922 9.688 22.454 1.00 94.56 471 GLY A O 1
ATOM 3760 N N . VAL A 1 472 ? -0.838 9.345 21.661 1.00 97.31 472 VAL A N 1
ATOM 3761 C CA . VAL A 1 472 ? -0.378 8.475 22.749 1.00 97.31 472 VAL A CA 1
ATOM 3762 C C . VAL A 1 472 ? -0.410 9.218 24.081 1.00 97.31 472 VAL A C 1
ATOM 3764 O O . VAL A 1 472 ? -0.977 8.695 25.032 1.00 97.31 472 VAL A O 1
ATOM 3767 N N . GLU A 1 473 ? 0.134 10.438 24.138 1.00 95.94 47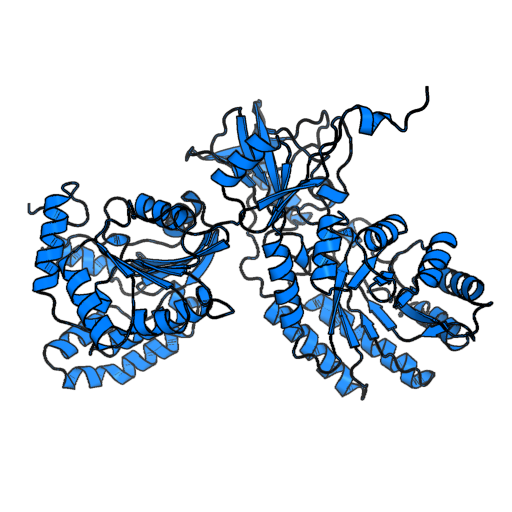3 GLU A N 1
ATOM 3768 C CA . GLU A 1 473 ? 0.074 11.286 25.341 1.00 95.94 473 GLU A CA 1
ATOM 3769 C C . GLU A 1 473 ? -1.376 11.476 25.803 1.00 95.94 473 GLU A C 1
ATOM 3771 O O . GLU A 1 473 ? -1.711 11.123 26.926 1.00 95.94 473 GLU A O 1
ATOM 3776 N N . LEU A 1 474 ? -2.268 11.900 24.899 1.00 95.56 474 LEU A N 1
ATOM 3777 C CA . LEU A 1 474 ? -3.683 12.114 25.213 1.00 95.56 474 LEU A CA 1
ATOM 3778 C C . LEU A 1 474 ? -4.366 10.868 25.804 1.00 95.56 474 LEU A C 1
ATOM 3780 O O . LEU A 1 474 ? -5.088 10.974 26.795 1.00 95.56 474 LEU A O 1
ATOM 3784 N N . VAL A 1 475 ? -4.177 9.702 25.181 1.00 97.62 475 VAL A N 1
ATOM 3785 C CA . VAL A 1 475 ? -4.828 8.454 25.610 1.00 97.62 475 VAL A CA 1
ATOM 3786 C C . VAL A 1 475 ? -4.255 7.965 26.939 1.00 97.62 475 VAL A C 1
ATOM 3788 O O . VAL A 1 475 ? -5.021 7.587 27.825 1.00 97.62 475 VAL A O 1
ATOM 3791 N N . VAL A 1 476 ? -2.929 7.986 27.101 1.00 98.19 476 VAL A N 1
ATOM 3792 C CA . VAL A 1 476 ? -2.272 7.496 28.320 1.00 98.19 476 VAL A CA 1
ATOM 3793 C C . VAL A 1 476 ? -2.530 8.432 29.506 1.00 98.19 476 VAL A C 1
ATOM 3795 O O . VAL A 1 476 ? -2.811 7.947 30.603 1.00 98.19 476 VAL A O 1
ATOM 3798 N N . ASP A 1 477 ? -2.534 9.750 29.296 1.00 97.25 477 ASP A N 1
ATOM 3799 C CA . ASP A 1 477 ? -2.879 10.729 30.334 1.00 97.25 477 ASP A CA 1
ATOM 3800 C C . ASP A 1 477 ? -4.319 10.531 30.826 1.00 97.25 477 ASP A C 1
ATOM 3802 O O . ASP A 1 477 ? -4.585 10.538 32.032 1.00 97.25 477 ASP A O 1
ATOM 3806 N N . PHE A 1 478 ? -5.261 10.297 29.904 1.00 98.00 478 PHE A N 1
ATOM 3807 C CA . PHE A 1 478 ? -6.653 10.034 30.265 1.00 98.00 478 PHE A CA 1
ATOM 3808 C C . PHE A 1 478 ? -6.824 8.675 30.960 1.00 98.00 478 PHE A C 1
ATOM 3810 O O . PHE A 1 478 ? -7.551 8.567 31.945 1.00 98.00 478 PHE A O 1
ATOM 3817 N N . MET A 1 479 ? -6.099 7.647 30.518 1.00 98.00 479 MET A N 1
ATOM 3818 C CA . MET A 1 479 ? -6.045 6.342 31.182 1.00 98.00 479 MET A CA 1
ATOM 3819 C C . MET A 1 479 ? -5.530 6.452 32.623 1.00 98.00 479 MET A C 1
ATOM 3821 O O . MET A 1 479 ? -6.120 5.871 33.535 1.00 98.00 479 MET A O 1
ATOM 3825 N N . LYS A 1 480 ? -4.468 7.235 32.851 1.00 98.12 480 LYS A N 1
ATOM 3826 C CA . LYS A 1 480 ? -3.969 7.545 34.195 1.00 98.12 480 LYS A CA 1
ATOM 3827 C C . LYS A 1 480 ? -5.037 8.242 35.034 1.00 98.12 480 LYS A C 1
ATOM 3829 O O . LYS A 1 480 ? -5.246 7.855 36.179 1.00 98.12 480 LYS A O 1
ATOM 3834 N N . LEU A 1 481 ? -5.728 9.232 34.471 1.00 97.69 481 LEU A N 1
ATOM 3835 C CA . LEU A 1 481 ? -6.788 9.961 35.167 1.00 97.69 481 LEU A CA 1
ATOM 3836 C C . LEU A 1 481 ? -7.922 9.032 35.634 1.00 97.69 481 LEU A C 1
ATOM 3838 O O . LEU A 1 481 ? -8.373 9.149 36.773 1.00 97.69 481 LEU A O 1
ATOM 3842 N N . LEU A 1 482 ? -8.348 8.086 34.790 1.00 98.06 482 LEU A N 1
ATOM 3843 C CA . LEU A 1 482 ? -9.370 7.092 35.141 1.00 98.06 482 LEU A CA 1
ATOM 3844 C C . LEU A 1 482 ? -8.902 6.130 36.243 1.00 98.06 482 LEU A C 1
ATOM 3846 O O . LEU A 1 482 ? -9.661 5.852 37.174 1.00 98.06 482 LEU A O 1
ATOM 3850 N N . ARG A 1 483 ? -7.649 5.660 36.185 1.00 97.62 483 ARG A N 1
ATOM 3851 C CA . ARG A 1 483 ? -7.059 4.835 37.250 1.00 97.62 483 ARG A CA 1
ATOM 3852 C C . ARG A 1 483 ? -6.995 5.602 38.569 1.00 97.62 483 ARG A C 1
ATOM 3854 O O . ARG A 1 483 ? -7.450 5.095 39.585 1.00 97.62 483 ARG A O 1
ATOM 3861 N N . ASP A 1 484 ? -6.436 6.809 38.553 1.00 97.56 484 ASP A N 1
ATOM 3862 C CA . ASP A 1 484 ? -6.163 7.579 39.769 1.00 97.56 484 ASP A CA 1
ATOM 3863 C C . ASP A 1 484 ? -7.468 8.013 40.470 1.00 97.56 484 ASP A C 1
ATOM 3865 O O . ASP A 1 484 ? -7.525 8.022 41.697 1.00 97.56 484 ASP A O 1
ATOM 3869 N N . LYS A 1 485 ? -8.523 8.351 39.709 1.00 97.50 485 LYS A N 1
ATOM 3870 C CA . LYS A 1 485 ? -9.801 8.845 40.260 1.00 97.50 485 LYS A CA 1
ATOM 3871 C C . LYS A 1 485 ? -10.814 7.735 40.570 1.00 97.50 485 LYS A C 1
ATOM 3873 O O . LYS A 1 485 ? -11.577 7.877 41.520 1.00 97.50 485 LYS A O 1
ATOM 3878 N N . TYR A 1 486 ? -10.833 6.656 39.784 1.00 97.19 486 TYR A N 1
ATOM 3879 C CA . TYR A 1 486 ? -11.886 5.628 39.845 1.00 97.19 486 TYR A CA 1
ATOM 3880 C C . TYR A 1 486 ? -11.373 4.193 39.965 1.00 97.19 486 TYR A C 1
ATOM 3882 O O . TYR A 1 486 ? -12.178 3.266 39.989 1.00 97.19 486 TYR A O 1
ATOM 3890 N N . ASN A 1 487 ? -10.055 3.983 40.010 1.00 96.12 487 ASN A N 1
ATOM 3891 C CA . ASN A 1 487 ? -9.438 2.656 39.965 1.00 96.12 487 ASN A CA 1
ATOM 3892 C C . ASN A 1 487 ? -9.865 1.824 38.734 1.00 96.12 487 ASN A C 1
ATOM 3894 O O . ASN A 1 487 ? -9.894 0.595 38.767 1.00 96.12 487 ASN A O 1
ATOM 3898 N N . VAL A 1 488 ? -10.202 2.497 37.628 1.00 96.56 488 VAL A N 1
ATOM 3899 C CA . VAL A 1 488 ? -10.587 1.848 36.369 1.00 96.56 488 VAL A CA 1
ATOM 3900 C C . VAL A 1 488 ? -9.336 1.473 35.590 1.00 96.56 488 VAL A C 1
ATOM 3902 O O . VAL A 1 488 ? -8.477 2.315 35.316 1.00 96.56 488 VAL A O 1
ATOM 3905 N N . LYS A 1 489 ? -9.242 0.201 35.200 1.00 95.56 489 LYS A N 1
ATOM 3906 C CA . LYS A 1 489 ? -8.131 -0.321 34.406 1.00 95.56 489 LYS A CA 1
ATOM 3907 C C . LYS A 1 489 ? -8.554 -0.485 32.949 1.00 95.56 489 LYS A C 1
ATOM 3909 O O . LYS A 1 489 ? -9.287 -1.408 32.613 1.00 95.56 489 LYS A O 1
ATOM 3914 N N . ILE A 1 490 ? -8.031 0.379 32.087 1.00 97.94 490 ILE A N 1
ATOM 3915 C CA . ILE A 1 490 ? -8.192 0.259 30.635 1.00 97.94 490 ILE A CA 1
ATOM 3916 C C . ILE A 1 490 ? -7.329 -0.897 30.127 1.00 97.94 490 ILE A C 1
ATOM 3918 O O . ILE A 1 490 ? -6.122 -0.938 30.379 1.00 97.94 490 ILE A O 1
ATOM 3922 N N . SER A 1 491 ? -7.952 -1.842 29.426 1.00 97.56 491 SER A N 1
ATOM 3923 C CA . SER A 1 491 ? -7.292 -3.025 28.869 1.00 97.56 491 SER A CA 1
ATOM 3924 C C . SER A 1 491 ? -7.010 -2.895 27.376 1.00 97.56 491 SER A C 1
ATOM 3926 O O . SER A 1 491 ? -6.190 -3.653 26.866 1.00 97.56 491 SER A O 1
ATOM 3928 N N . ILE A 1 492 ? -7.641 -1.940 26.681 1.00 98.25 492 ILE A N 1
ATOM 3929 C CA . ILE A 1 492 ? -7.493 -1.743 25.236 1.00 98.25 492 ILE A CA 1
ATOM 3930 C C . ILE A 1 492 ? -7.234 -0.270 24.923 1.00 98.25 492 ILE A C 1
ATOM 3932 O O . ILE A 1 492 ? -7.965 0.619 25.358 1.00 98.25 492 ILE A O 1
ATOM 3936 N N . ILE A 1 493 ? -6.217 -0.014 24.108 1.00 98.06 493 ILE A N 1
ATOM 3937 C CA . ILE A 1 493 ? -6.022 1.283 23.462 1.00 98.06 493 ILE A CA 1
ATOM 3938 C C . ILE A 1 493 ? -6.145 1.109 21.959 1.00 98.06 493 ILE A C 1
ATOM 3940 O O . ILE A 1 493 ? -5.547 0.216 21.364 1.00 98.06 493 ILE A O 1
ATOM 3944 N N . ASN A 1 494 ? -6.915 1.981 21.334 1.00 97.81 494 ASN A N 1
ATOM 3945 C CA . ASN A 1 494 ? -7.068 2.031 19.898 1.00 97.81 494 ASN A CA 1
ATOM 3946 C C . ASN A 1 494 ? -6.543 3.378 19.404 1.00 97.81 494 ASN A C 1
ATOM 3948 O O . ASN A 1 494 ? -7.098 4.433 19.703 1.00 97.81 494 ASN A O 1
ATOM 3952 N N . MET A 1 495 ? -5.444 3.346 18.660 1.00 96.81 495 MET A N 1
ATOM 3953 C CA . MET A 1 495 ? -4.781 4.549 18.148 1.00 96.81 495 MET A CA 1
ATOM 3954 C C . MET A 1 495 ? -5.300 4.964 16.762 1.00 96.81 495 MET A C 1
ATOM 3956 O O . MET A 1 495 ? -4.700 5.815 16.093 1.00 96.81 495 MET A O 1
ATOM 3960 N N . GLY A 1 496 ? -6.419 4.365 16.343 1.00 94.44 496 GLY A N 1
ATOM 3961 C CA . GLY A 1 496 ? -7.136 4.676 15.123 1.00 94.44 496 GLY A CA 1
ATOM 3962 C C . GLY A 1 496 ? -6.324 4.392 13.862 1.00 94.44 496 GLY A C 1
ATOM 3963 O O . GLY A 1 496 ? -5.278 3.737 13.861 1.00 94.44 496 GLY A O 1
ATOM 3964 N N . GLY A 1 497 ? -6.851 4.872 12.741 1.00 92.62 497 GLY A N 1
ATOM 3965 C CA . GLY A 1 497 ? -6.198 4.771 11.440 1.00 92.62 497 GLY A CA 1
ATOM 3966 C C . GLY A 1 497 ? -5.367 5.993 11.074 1.00 92.62 497 GLY A C 1
ATOM 3967 O O . GLY A 1 497 ? -4.970 6.797 11.912 1.00 92.62 497 GLY A O 1
ATOM 3968 N N . GLY A 1 498 ? -5.199 6.181 9.764 1.00 89.19 498 GLY A N 1
ATOM 3969 C CA . GLY A 1 498 ? -4.656 7.419 9.209 1.00 89.19 498 GLY A CA 1
ATOM 3970 C C . GLY A 1 498 ? -3.287 7.305 8.569 1.00 89.19 498 GLY A C 1
ATOM 3971 O O . GLY A 1 498 ? -2.836 8.280 7.980 1.00 89.19 498 GLY A O 1
ATOM 3972 N N . VAL A 1 499 ? -2.632 6.145 8.640 1.00 94.31 499 VAL A N 1
ATOM 3973 C CA . VAL A 1 499 ? -1.358 5.908 7.945 1.00 94.31 499 VAL A CA 1
ATOM 3974 C C . VAL A 1 499 ? -1.560 6.060 6.431 1.00 94.31 499 VAL A C 1
ATOM 3976 O O . VAL A 1 499 ? -2.470 5.457 5.853 1.00 94.31 499 VAL A O 1
ATOM 3979 N N . GLY A 1 500 ? -0.755 6.927 5.812 1.00 92.25 500 GLY A N 1
ATOM 3980 C CA . GLY A 1 500 ? -0.782 7.188 4.372 1.00 92.25 500 GLY A CA 1
ATOM 3981 C C . GLY A 1 500 ? 0.036 6.184 3.558 1.00 92.25 500 GLY A C 1
ATOM 3982 O O . GLY A 1 500 ? 0.604 5.241 4.103 1.00 92.25 500 GLY A O 1
ATOM 3983 N N . ILE A 1 501 ? 0.109 6.414 2.246 1.00 92.44 501 ILE A N 1
ATOM 3984 C CA . ILE A 1 501 ? 0.945 5.639 1.317 1.00 92.44 501 ILE A CA 1
ATOM 3985 C C . ILE A 1 501 ? 1.819 6.576 0.472 1.00 92.44 501 ILE A C 1
ATOM 3987 O O . ILE A 1 501 ? 1.397 7.699 0.181 1.00 92.44 501 ILE A O 1
ATOM 3991 N N . PRO A 1 502 ? 3.037 6.160 0.083 1.00 89.94 502 PRO A N 1
ATOM 3992 C CA . PRO A 1 502 ? 3.961 7.012 -0.663 1.00 89.94 502 PRO A CA 1
ATOM 3993 C C . PRO A 1 502 ? 3.493 7.317 -2.093 1.00 89.94 502 PRO A C 1
ATOM 3995 O O . PRO A 1 502 ? 3.922 8.318 -2.664 1.00 89.94 502 PRO A O 1
ATOM 3998 N N . GLU A 1 503 ? 2.599 6.498 -2.656 1.00 88.56 503 GLU A N 1
ATOM 3999 C CA . GLU A 1 503 ? 2.036 6.642 -4.004 1.00 88.56 503 GLU A CA 1
ATOM 4000 C C . GLU A 1 503 ? 1.060 7.818 -4.163 1.00 88.56 503 GLU A C 1
ATOM 4002 O O . GLU A 1 503 ? 0.698 8.142 -5.293 1.00 88.56 503 GLU A O 1
ATOM 4007 N N . ILE A 1 504 ? 0.641 8.467 -3.071 1.00 88.69 504 ILE A N 1
ATOM 4008 C CA . ILE A 1 504 ? -0.316 9.580 -3.101 1.00 88.69 504 ILE A CA 1
ATOM 4009 C C . ILE A 1 504 ? 0.308 10.818 -2.464 1.00 88.69 504 ILE A C 1
ATOM 4011 O O . ILE A 1 504 ? 0.818 10.779 -1.343 1.00 88.69 504 ILE A O 1
ATOM 4015 N N . VAL A 1 505 ? 0.217 11.954 -3.160 1.00 86.94 505 VAL A N 1
ATOM 4016 C CA . VAL A 1 505 ? 0.611 13.258 -2.610 1.00 86.94 505 VAL A CA 1
ATOM 4017 C C . VAL A 1 505 ? -0.628 14.104 -2.368 1.00 86.94 505 VAL A C 1
ATOM 4019 O O . VAL A 1 505 ? -1.374 14.396 -3.294 1.00 86.94 505 VAL A O 1
ATOM 4022 N N . PHE A 1 506 ? -0.823 14.540 -1.128 1.00 83.81 506 PHE A N 1
ATOM 4023 C CA . PHE A 1 506 ? -1.856 15.514 -0.789 1.00 83.81 506 PHE A CA 1
ATOM 4024 C C . PHE A 1 506 ? -1.277 16.907 -0.965 1.00 83.81 506 PHE A C 1
ATOM 4026 O O . PHE A 1 506 ? -0.329 17.270 -0.264 1.00 83.81 506 PHE A O 1
ATOM 4033 N N . TYR A 1 507 ? -1.831 17.678 -1.893 1.00 77.94 507 TYR A N 1
ATOM 4034 C CA . TYR A 1 507 ? -1.382 19.044 -2.110 1.00 77.94 507 TYR A CA 1
ATOM 4035 C C . TYR A 1 507 ? -2.226 20.050 -1.327 1.00 77.94 507 TYR A C 1
ATOM 4037 O O . TYR A 1 507 ? -3.426 19.893 -1.116 1.00 77.94 507 TYR A O 1
ATOM 4045 N N . THR A 1 508 ? -1.554 21.085 -0.837 1.00 75.69 508 THR A N 1
ATOM 4046 C CA . THR A 1 508 ? -2.126 22.115 0.030 1.00 75.69 508 THR A CA 1
ATOM 4047 C C . THR A 1 508 ? -2.721 23.282 -0.763 1.00 75.69 508 THR A C 1
ATOM 4049 O O . THR A 1 508 ? -2.455 23.434 -1.953 1.00 75.69 508 THR A O 1
ATOM 4052 N N . MET A 1 509 ? -3.445 24.191 -0.097 1.00 71.81 509 MET A N 1
ATOM 4053 C CA . MET A 1 509 ? -3.852 25.474 -0.705 1.00 71.81 509 MET A CA 1
ATOM 4054 C C . MET A 1 509 ? -2.652 26.298 -1.191 1.00 71.81 509 MET A C 1
ATOM 4056 O O . MET A 1 509 ? -2.722 26.975 -2.213 1.00 71.81 509 MET A O 1
ATOM 4060 N N . PHE A 1 510 ? -1.520 26.208 -0.492 1.00 78.44 510 PHE A N 1
ATOM 4061 C CA . PHE A 1 510 ? -0.283 26.844 -0.929 1.00 78.44 510 PHE A CA 1
ATOM 4062 C C . PHE A 1 510 ? 0.264 26.203 -2.210 1.00 78.44 510 PHE A C 1
ATOM 4064 O O . PHE A 1 510 ? 0.724 26.899 -3.114 1.00 78.44 510 PHE A O 1
ATOM 4071 N N . ASP A 1 511 ? 0.169 24.879 -2.325 1.00 82.00 511 ASP A N 1
ATOM 4072 C CA . ASP A 1 511 ? 0.538 24.175 -3.549 1.00 82.00 511 ASP A CA 1
ATOM 4073 C C . ASP A 1 511 ? -0.422 24.487 -4.702 1.00 82.00 511 ASP A C 1
ATOM 4075 O O . ASP A 1 511 ? 0.032 24.627 -5.834 1.00 82.00 511 ASP A O 1
ATOM 4079 N N . LEU A 1 512 ? -1.716 24.679 -4.427 1.00 79.50 512 LEU A N 1
ATOM 4080 C CA . LEU A 1 512 ? -2.684 25.186 -5.404 1.00 79.50 512 LEU A CA 1
ATOM 4081 C C . LEU A 1 512 ? -2.287 26.580 -5.911 1.00 79.50 512 LEU A C 1
ATOM 4083 O O . LEU A 1 512 ? -2.244 26.793 -7.122 1.00 79.50 512 LEU A O 1
ATOM 4087 N N . GLY A 1 513 ? -1.900 27.498 -5.019 1.00 82.25 513 GLY A N 1
ATOM 4088 C CA . GLY A 1 513 ? -1.373 28.813 -5.403 1.00 82.25 513 GLY A CA 1
ATOM 4089 C C . GLY A 1 513 ? -0.097 28.720 -6.253 1.00 82.25 513 GLY A C 1
ATOM 4090 O O . GLY A 1 513 ? 0.016 29.365 -7.295 1.00 82.25 513 GLY A O 1
ATOM 4091 N N . LYS A 1 514 ? 0.847 27.843 -5.884 1.00 83.75 514 LYS A N 1
ATOM 4092 C CA . LYS A 1 514 ? 2.036 27.560 -6.711 1.00 83.75 514 LYS A CA 1
ATOM 4093 C C . LYS A 1 514 ? 1.668 26.990 -8.077 1.00 83.75 514 LYS A C 1
ATOM 4095 O O . LYS A 1 514 ? 2.301 27.343 -9.071 1.00 83.75 514 LYS A O 1
ATOM 4100 N N . ASN A 1 515 ? 0.684 26.098 -8.138 1.00 83.44 515 ASN A N 1
ATOM 4101 C CA . ASN A 1 515 ? 0.215 25.512 -9.387 1.00 83.44 515 ASN A CA 1
ATOM 4102 C C . ASN A 1 515 ? -0.434 26.557 -10.282 1.00 83.44 515 ASN A C 1
ATOM 4104 O O . ASN A 1 515 ? -0.181 26.543 -11.480 1.00 83.44 515 ASN A O 1
ATOM 4108 N N . PHE A 1 516 ? -1.200 27.486 -9.713 1.00 81.75 516 PHE A N 1
ATOM 4109 C CA . PHE A 1 516 ? -1.756 28.615 -10.451 1.00 81.75 516 PHE A CA 1
ATOM 4110 C C . PHE A 1 516 ? -0.647 29.426 -11.142 1.00 81.75 516 PHE A C 1
ATOM 4112 O O . PHE A 1 516 ? -0.691 29.619 -12.356 1.00 81.75 516 PHE A O 1
ATOM 4119 N N . ILE A 1 517 ? 0.418 29.779 -10.414 1.00 83.94 517 ILE A N 1
ATOM 4120 C CA . ILE A 1 517 ? 1.580 30.487 -10.981 1.00 83.94 517 ILE A CA 1
ATOM 4121 C C . ILE A 1 517 ? 2.287 29.636 -12.047 1.00 83.94 517 ILE A C 1
ATOM 4123 O O . ILE A 1 517 ? 2.601 30.124 -13.131 1.00 83.94 517 ILE A O 1
ATOM 4127 N N . LYS A 1 518 ? 2.533 28.345 -11.782 1.00 82.88 518 LYS A N 1
ATOM 4128 C CA . LYS A 1 518 ? 3.141 27.434 -12.772 1.00 82.88 518 LYS A CA 1
ATOM 4129 C C . LYS A 1 518 ? 2.307 27.344 -14.048 1.00 82.88 518 LYS A C 1
ATOM 4131 O O . LYS A 1 518 ? 2.881 27.345 -15.134 1.00 82.88 518 LYS A O 1
ATOM 4136 N N . ASN A 1 519 ? 0.984 27.282 -13.913 1.00 80.12 519 ASN A N 1
ATOM 4137 C CA . ASN A 1 519 ? 0.051 27.236 -15.030 1.00 80.12 519 ASN A CA 1
ATOM 4138 C C . ASN A 1 519 ? 0.136 28.511 -15.864 1.00 80.12 519 ASN A C 1
ATOM 4140 O O . ASN A 1 519 ? 0.290 28.402 -17.078 1.00 80.12 519 ASN A O 1
ATOM 4144 N N . MET A 1 520 ? 0.134 29.679 -15.212 1.00 81.56 520 MET A N 1
ATOM 4145 C CA . MET A 1 520 ? 0.316 30.981 -15.861 1.00 81.56 520 MET A CA 1
ATOM 4146 C C . MET A 1 520 ? 1.649 31.065 -16.625 1.00 81.56 520 MET A C 1
ATOM 4148 O O . MET A 1 520 ? 1.703 31.611 -17.718 1.00 81.56 520 MET A O 1
ATOM 4152 N N . LEU A 1 521 ? 2.712 30.453 -16.094 1.00 83.25 521 LEU A N 1
ATOM 4153 C CA . LEU A 1 521 ? 4.034 30.368 -16.732 1.00 83.25 521 LEU A CA 1
ATOM 4154 C C . LEU A 1 521 ? 4.177 29.208 -17.736 1.00 83.25 521 LEU A C 1
ATOM 4156 O O . LEU A 1 521 ? 5.293 28.887 -18.146 1.00 83.25 521 LEU A O 1
ATOM 4160 N N . GLY A 1 522 ? 3.097 28.499 -18.072 1.00 78.56 522 GLY A N 1
ATOM 4161 C CA . GLY A 1 522 ? 3.143 27.376 -19.010 1.00 78.56 522 GLY A CA 1
ATOM 4162 C C . GLY A 1 522 ? 3.872 26.122 -18.496 1.00 78.56 522 GLY A C 1
ATOM 4163 O O . GLY A 1 522 ? 3.968 25.140 -19.227 1.00 78.56 522 GLY A O 1
ATOM 4164 N N . LYS A 1 523 ? 4.317 26.075 -17.235 1.00 83.50 523 LYS A N 1
ATOM 4165 C CA . LYS A 1 523 ? 5.062 24.937 -16.662 1.00 83.50 523 LYS A CA 1
ATOM 4166 C C . LYS A 1 523 ? 4.136 23.758 -16.313 1.00 83.50 523 LYS A C 1
ATOM 4168 O O . LYS A 1 523 ? 2.958 23.985 -16.015 1.00 83.50 523 LYS A O 1
ATOM 4173 N N . PRO A 1 524 ? 4.630 22.505 -16.353 1.00 80.50 524 PRO A N 1
ATOM 4174 C CA . PRO A 1 524 ? 3.860 21.342 -15.921 1.00 80.50 524 PRO A CA 1
ATOM 4175 C C . PRO A 1 524 ? 3.750 21.268 -14.391 1.00 80.50 524 PRO A C 1
ATOM 4177 O O . PRO A 1 524 ? 4.642 21.705 -13.651 1.00 80.50 524 PRO A O 1
ATOM 4180 N N . ILE A 1 525 ? 2.656 20.675 -13.913 1.00 80.62 525 ILE A N 1
ATOM 4181 C CA . ILE A 1 525 ? 2.444 20.366 -12.500 1.00 80.62 525 ILE A CA 1
ATOM 4182 C C . ILE A 1 525 ? 3.047 18.991 -12.221 1.00 80.62 525 ILE A C 1
ATOM 4184 O O . ILE A 1 525 ? 2.581 17.972 -12.724 1.00 80.62 525 ILE A O 1
ATOM 4188 N N . VAL A 1 526 ? 4.091 18.980 -11.396 1.00 80.31 526 VAL A N 1
ATOM 4189 C CA . VAL A 1 526 ? 4.777 17.765 -10.956 1.00 80.31 526 VAL A CA 1
ATOM 4190 C C . VAL A 1 526 ? 4.957 17.836 -9.450 1.00 80.31 526 VAL A C 1
ATOM 4192 O O . VAL A 1 526 ? 5.520 18.809 -8.933 1.00 80.31 526 VAL A O 1
ATOM 4195 N N . TYR A 1 527 ? 4.496 16.794 -8.767 1.00 82.25 527 TYR A N 1
ATOM 4196 C CA . TYR A 1 527 ? 4.756 16.558 -7.353 1.00 82.25 527 TYR A CA 1
ATOM 4197 C C . TYR A 1 527 ? 5.728 15.398 -7.192 1.00 82.25 527 TYR A C 1
ATOM 4199 O O . TYR A 1 527 ? 5.745 14.469 -8.000 1.00 82.25 527 TYR A O 1
ATOM 4207 N N . ARG A 1 528 ? 6.553 15.469 -6.146 1.00 78.88 528 ARG A N 1
ATOM 4208 C CA . ARG A 1 528 ? 7.440 14.372 -5.762 1.00 78.88 528 ARG A CA 1
ATOM 4209 C C . ARG A 1 528 ? 6.718 13.486 -4.758 1.00 78.88 528 ARG A C 1
ATOM 4211 O O . ARG A 1 528 ? 6.269 13.979 -3.726 1.00 78.88 528 ARG A O 1
ATOM 4218 N N . PHE A 1 529 ? 6.628 12.202 -5.076 1.00 82.00 529 PHE A N 1
ATOM 4219 C CA . PHE A 1 529 ? 6.135 11.172 -4.169 1.00 82.00 529 PHE A CA 1
ATOM 4220 C C . PHE A 1 529 ? 7.105 10.984 -2.997 1.00 82.00 529 PHE A C 1
ATOM 4222 O O . PHE A 1 529 ? 8.309 11.218 -3.136 1.00 82.00 529 PHE A O 1
ATOM 4229 N N . ASN A 1 530 ? 6.594 10.574 -1.835 1.00 78.75 530 ASN A N 1
ATOM 4230 C CA . ASN A 1 530 ? 7.426 10.350 -0.652 1.00 78.75 530 ASN A CA 1
ATOM 4231 C C . ASN A 1 530 ? 8.044 8.944 -0.683 1.00 78.75 530 ASN A C 1
ATOM 4233 O O . ASN A 1 530 ? 7.727 8.099 0.147 1.00 78.75 530 ASN A O 1
ATOM 4237 N N . GLU A 1 531 ? 8.932 8.700 -1.648 1.00 71.31 531 GLU A N 1
ATOM 4238 C CA . GLU A 1 531 ? 9.632 7.415 -1.821 1.00 71.31 531 GLU A CA 1
ATOM 4239 C C . GLU A 1 531 ? 10.477 7.028 -0.589 1.00 71.31 531 GLU A C 1
ATOM 4241 O O . GLU A 1 531 ? 10.789 5.859 -0.394 1.00 71.31 531 GLU A O 1
ATOM 4246 N N . SER A 1 532 ? 10.810 7.991 0.278 1.00 71.81 532 SER A N 1
ATOM 4247 C CA . SER A 1 532 ? 11.546 7.779 1.532 1.00 71.81 532 SER A CA 1
ATOM 4248 C C . SER A 1 532 ? 10.690 7.341 2.724 1.00 71.81 532 SER A C 1
ATOM 4250 O O . SER A 1 532 ? 11.221 7.216 3.825 1.00 71.81 532 SER A O 1
ATOM 4252 N N . PHE A 1 533 ? 9.376 7.165 2.562 1.00 84.50 533 PHE A N 1
ATOM 4253 C CA . PHE A 1 533 ? 8.512 6.800 3.682 1.00 84.50 533 PHE A CA 1
ATOM 4254 C C . PHE A 1 533 ? 8.837 5.408 4.234 1.00 84.50 533 PHE A C 1
ATOM 4256 O O . PHE A 1 533 ? 8.610 4.392 3.574 1.00 84.50 533 PHE A O 1
ATOM 4263 N N . ASP A 1 534 ? 9.295 5.378 5.484 1.00 86.69 534 ASP A N 1
ATOM 4264 C CA . ASP A 1 534 ? 9.564 4.154 6.226 1.00 86.69 534 ASP A CA 1
ATOM 4265 C C . ASP A 1 534 ? 8.492 3.908 7.296 1.00 86.69 534 ASP A C 1
ATOM 4267 O O . ASP A 1 534 ? 8.468 4.525 8.367 1.00 86.69 534 ASP A O 1
ATOM 4271 N N . PHE A 1 535 ? 7.600 2.966 6.997 1.00 92.62 535 PHE A N 1
ATOM 4272 C CA . PHE A 1 535 ? 6.574 2.520 7.931 1.00 92.62 535 PHE A CA 1
ATOM 4273 C C . PHE A 1 535 ? 7.164 1.843 9.178 1.00 92.62 535 PHE A C 1
ATOM 4275 O O . PHE A 1 535 ? 6.616 2.018 10.265 1.00 92.62 535 PHE A O 1
ATOM 4282 N N . ALA A 1 536 ? 8.269 1.100 9.050 1.00 91.19 536 ALA A N 1
ATOM 4283 C CA . ALA A 1 536 ? 8.858 0.389 10.181 1.00 91.19 536 ALA A CA 1
ATOM 4284 C C . ALA A 1 536 ? 9.370 1.384 11.229 1.00 91.19 536 ALA A C 1
ATOM 4286 O O . ALA A 1 536 ? 9.036 1.259 12.407 1.00 91.19 536 ALA A O 1
ATOM 4287 N N . SER A 1 537 ? 10.079 2.433 10.797 1.00 92.19 537 SER A N 1
ATOM 4288 C CA . SER A 1 537 ? 10.482 3.531 11.682 1.00 92.19 537 SER A CA 1
ATOM 4289 C C . SER A 1 537 ? 9.281 4.245 12.313 1.00 92.19 537 SER A C 1
ATOM 4291 O O . SER A 1 537 ? 9.295 4.549 13.509 1.00 92.19 537 SER A O 1
ATOM 4293 N N . LEU A 1 538 ? 8.205 4.487 11.552 1.00 94.94 538 LEU A N 1
ATOM 4294 C CA . LEU A 1 538 ? 6.983 5.084 12.099 1.00 94.94 538 LEU A CA 1
ATOM 4295 C C . LEU A 1 538 ? 6.393 4.221 13.223 1.00 94.94 538 LEU A C 1
ATOM 4297 O O . LEU A 1 538 ? 6.124 4.743 14.305 1.00 94.94 538 LEU A O 1
ATOM 4301 N N . ALA A 1 539 ? 6.234 2.917 12.995 1.00 96.94 539 ALA A N 1
ATOM 4302 C CA . ALA A 1 539 ? 5.665 1.996 13.973 1.00 96.94 539 ALA A CA 1
ATOM 4303 C C . ALA A 1 539 ? 6.557 1.853 15.220 1.00 96.94 539 ALA A C 1
ATOM 4305 O O . ALA A 1 539 ? 6.067 1.983 16.341 1.00 96.94 539 ALA A O 1
ATOM 4306 N N . GLN A 1 540 ? 7.876 1.710 15.043 1.00 96.31 540 GLN A N 1
ATOM 4307 C CA . GLN A 1 540 ? 8.843 1.636 16.147 1.00 96.31 540 GLN A CA 1
ATOM 4308 C C . GLN A 1 540 ? 8.796 2.871 17.051 1.00 96.31 540 GLN A C 1
ATOM 4310 O O . GLN A 1 540 ? 8.812 2.747 18.273 1.00 96.31 540 GLN A O 1
ATOM 4315 N N . ASN A 1 541 ? 8.690 4.065 16.467 1.00 97.31 541 ASN A N 1
ATOM 4316 C CA . ASN A 1 541 ? 8.591 5.306 17.233 1.00 97.31 541 ASN A CA 1
ATOM 4317 C C . ASN A 1 541 ? 7.284 5.398 18.037 1.00 97.31 541 ASN A C 1
ATOM 4319 O O . ASN A 1 541 ? 7.297 5.892 19.165 1.00 97.31 541 ASN A O 1
ATOM 4323 N N . ILE A 1 542 ? 6.166 4.906 17.489 1.00 97.44 542 ILE A N 1
ATOM 4324 C CA . ILE A 1 542 ? 4.887 4.828 18.213 1.00 97.44 542 ILE A CA 1
ATOM 4325 C C . ILE A 1 542 ? 5.001 3.844 19.381 1.00 97.44 542 ILE A C 1
ATOM 4327 O O . ILE A 1 542 ? 4.650 4.195 20.506 1.00 97.44 542 ILE A O 1
ATOM 4331 N N . VAL A 1 543 ? 5.537 2.644 19.135 1.00 98.00 543 VAL A N 1
ATOM 4332 C CA . VAL A 1 543 ? 5.750 1.613 20.165 1.00 98.00 543 VAL A CA 1
ATOM 4333 C C . VAL A 1 543 ? 6.650 2.133 21.283 1.00 98.00 543 VAL A C 1
ATOM 4335 O O . VAL A 1 543 ? 6.291 2.018 22.453 1.00 98.00 543 VAL A O 1
ATOM 4338 N N . LYS A 1 544 ? 7.773 2.771 20.933 1.00 98.06 544 LYS A N 1
ATOM 4339 C CA . LYS A 1 544 ? 8.690 3.366 21.908 1.00 98.06 544 LYS A CA 1
ATOM 4340 C C . LYS A 1 544 ? 7.977 4.400 22.776 1.00 98.06 544 LYS A C 1
ATOM 4342 O O . LYS A 1 544 ? 8.059 4.332 23.996 1.00 98.06 544 LYS A O 1
ATOM 4347 N N . LYS A 1 545 ? 7.242 5.332 22.162 1.00 97.94 545 LYS A N 1
ATOM 4348 C CA . LYS A 1 545 ? 6.516 6.370 22.902 1.00 97.94 545 LYS A CA 1
ATOM 4349 C C . LYS A 1 545 ? 5.442 5.784 23.814 1.00 97.94 545 LYS A C 1
ATOM 4351 O O . LYS A 1 545 ? 5.276 6.282 24.924 1.00 97.94 545 LYS A O 1
ATOM 4356 N N . LEU A 1 546 ? 4.738 4.740 23.375 1.00 97.88 546 LEU A N 1
ATOM 4357 C CA . LEU A 1 546 ? 3.789 4.013 24.218 1.00 97.88 546 LEU A CA 1
ATOM 4358 C C . LEU A 1 546 ? 4.481 3.409 25.440 1.00 97.88 546 LEU A C 1
ATOM 4360 O O . LEU A 1 546 ? 4.003 3.623 26.548 1.00 97.88 546 LEU A O 1
ATOM 4364 N N . HIS A 1 547 ? 5.602 2.702 25.257 1.00 98.38 547 HIS A N 1
ATOM 4365 C CA . HIS A 1 547 ? 6.363 2.136 26.376 1.00 98.38 547 HIS A CA 1
ATOM 4366 C C . HIS A 1 547 ? 6.841 3.215 27.339 1.00 98.38 547 HIS A C 1
ATOM 4368 O O . HIS A 1 547 ? 6.498 3.150 28.513 1.00 98.38 547 HIS A O 1
ATOM 4374 N N . ASP A 1 548 ? 7.526 4.241 26.828 1.00 98.19 548 ASP A N 1
ATOM 4375 C CA . ASP A 1 548 ? 8.055 5.335 27.646 1.00 98.19 548 ASP A CA 1
ATOM 4376 C C . ASP A 1 548 ? 6.948 5.992 28.496 1.00 98.19 548 ASP A C 1
ATOM 4378 O O . ASP A 1 548 ? 7.140 6.253 29.682 1.00 98.19 548 ASP A O 1
ATOM 4382 N N . THR A 1 549 ? 5.781 6.260 27.896 1.00 97.81 549 THR A N 1
ATOM 4383 C CA . THR A 1 549 ? 4.686 6.989 28.563 1.00 97.81 549 THR A CA 1
ATOM 4384 C C . THR A 1 549 ? 3.933 6.097 29.558 1.00 97.81 549 THR A C 1
ATOM 4386 O O . THR A 1 549 ? 3.584 6.551 30.646 1.00 97.81 549 THR A O 1
ATOM 4389 N N . LEU A 1 550 ? 3.705 4.819 29.230 1.00 98.12 550 LEU A N 1
ATOM 4390 C CA . LEU A 1 550 ? 3.071 3.859 30.145 1.00 98.12 550 LEU A CA 1
ATOM 4391 C C . LEU A 1 550 ? 3.963 3.565 31.359 1.00 98.12 550 LEU A C 1
ATOM 4393 O O . LEU A 1 550 ? 3.476 3.599 32.491 1.00 98.12 550 LEU A O 1
ATOM 4397 N N . ASP A 1 551 ? 5.262 3.353 31.133 1.00 97.94 551 ASP A N 1
ATOM 4398 C CA . ASP A 1 551 ? 6.244 3.077 32.186 1.00 97.94 551 ASP A CA 1
ATOM 4399 C C . ASP A 1 551 ? 6.392 4.280 33.126 1.00 97.94 551 ASP A C 1
ATOM 4401 O O . ASP A 1 551 ? 6.343 4.124 34.346 1.00 97.94 551 ASP A O 1
ATOM 4405 N N . MET A 1 552 ? 6.471 5.497 32.570 1.00 97.38 552 MET A N 1
ATOM 4406 C CA . MET A 1 552 ? 6.527 6.748 33.339 1.00 97.38 552 MET A CA 1
ATOM 4407 C C . MET A 1 552 ? 5.349 6.901 34.310 1.00 97.38 552 MET A C 1
ATOM 4409 O O . MET A 1 552 ? 5.499 7.476 35.388 1.00 97.38 552 MET A O 1
ATOM 4413 N N . HIS A 1 553 ? 4.175 6.390 33.944 1.00 96.56 553 HIS A N 1
ATOM 4414 C CA . HIS A 1 553 ? 2.972 6.473 34.766 1.00 96.56 553 HIS A CA 1
ATOM 4415 C C . HIS A 1 553 ? 2.694 5.220 35.601 1.00 96.56 553 HIS A C 1
ATOM 4417 O O . HIS A 1 553 ? 1.685 5.194 36.313 1.00 96.56 553 HIS A O 1
ATOM 4423 N N . GLY A 1 554 ? 3.555 4.197 35.547 1.00 96.25 554 GLY A N 1
ATOM 4424 C CA . GLY A 1 554 ? 3.349 2.928 36.249 1.00 96.25 554 GLY A CA 1
ATOM 4425 C C . GLY A 1 554 ? 2.066 2.216 35.808 1.00 96.25 554 GLY A C 1
ATOM 4426 O O . GLY A 1 554 ? 1.330 1.678 36.635 1.00 96.25 554 GLY A O 1
ATOM 4427 N N . LEU A 1 555 ? 1.731 2.302 34.520 1.00 96.44 555 LEU A N 1
ATOM 4428 C CA . LEU A 1 555 ? 0.552 1.675 33.932 1.00 96.44 555 LEU A CA 1
ATOM 4429 C C . LEU A 1 555 ? 0.918 0.328 33.299 1.00 96.44 555 LEU A C 1
ATOM 4431 O O . LEU A 1 555 ? 2.000 0.155 32.747 1.00 96.44 555 LEU A O 1
ATOM 4435 N N . THR A 1 556 ? -0.001 -0.637 33.342 1.00 95.25 556 THR A N 1
ATOM 4436 C CA . THR A 1 556 ? 0.160 -1.894 32.594 1.00 95.25 556 THR A CA 1
ATOM 4437 C C . THR A 1 556 ? 0.066 -1.643 31.094 1.00 95.25 556 THR A C 1
ATOM 4439 O O . THR A 1 556 ? -0.651 -0.731 30.694 1.00 95.25 556 THR A O 1
ATOM 4442 N N . TYR A 1 557 ? 0.693 -2.485 30.269 1.00 97.38 557 TYR A N 1
ATOM 4443 C CA . TYR A 1 557 ? 0.548 -2.415 28.813 1.00 97.38 557 TYR A CA 1
ATOM 4444 C C . TYR A 1 557 ? -0.843 -2.908 28.375 1.00 97.38 557 TYR A C 1
ATOM 4446 O O . TYR A 1 557 ? -1.097 -4.111 28.476 1.00 97.38 557 TYR A O 1
ATOM 4454 N N . PRO A 1 558 ? -1.751 -2.022 27.920 1.00 97.88 558 PRO A N 1
ATOM 4455 C CA . PRO A 1 558 ? -3.025 -2.441 27.345 1.00 97.88 558 PRO A CA 1
ATOM 4456 C C . PRO A 1 558 ? -2.803 -3.109 25.981 1.00 97.88 558 PRO A C 1
ATOM 4458 O O . PRO A 1 558 ? -1.768 -2.921 25.349 1.00 97.88 558 PRO A O 1
ATOM 4461 N N . HIS A 1 559 ? -3.789 -3.850 25.491 1.00 98.38 559 HIS A N 1
ATOM 4462 C CA . HIS A 1 559 ? -3.783 -4.381 24.131 1.00 98.38 559 HIS A CA 1
ATOM 4463 C C . HIS A 1 559 ? -3.915 -3.240 23.118 1.00 98.38 559 HIS A C 1
ATOM 4465 O O . HIS A 1 559 ? -4.814 -2.404 23.235 1.00 98.38 559 HIS A O 1
ATOM 4471 N N . LEU A 1 560 ? -3.034 -3.197 22.117 1.00 98.50 560 LEU A N 1
ATOM 4472 C CA . LEU A 1 560 ? -3.014 -2.136 21.110 1.00 98.50 560 LEU A CA 1
ATOM 4473 C C . LEU A 1 560 ? -3.829 -2.525 19.874 1.00 98.50 560 LEU A C 1
ATOM 4475 O O . LEU A 1 560 ? -3.621 -3.580 19.276 1.00 98.50 560 LEU A O 1
ATOM 4479 N N . MET A 1 561 ? -4.700 -1.620 19.442 1.00 98.38 561 MET A N 1
ATOM 4480 C CA . MET A 1 561 ? -5.393 -1.668 18.160 1.00 98.38 561 MET A CA 1
ATOM 4481 C C . MET A 1 561 ? -4.981 -0.489 17.276 1.00 98.38 561 MET A C 1
ATOM 4483 O O . MET A 1 561 ? -4.758 0.626 17.753 1.00 98.38 561 MET A O 1
ATOM 4487 N N . MET A 1 562 ? -4.883 -0.747 15.976 1.00 98.19 562 MET A N 1
ATOM 4488 C CA . MET A 1 562 ? -4.673 0.259 14.932 1.00 98.19 562 MET A CA 1
ATOM 4489 C C . MET A 1 562 ? -5.674 0.004 13.807 1.00 98.19 562 MET A C 1
ATOM 4491 O O . MET A 1 562 ? -5.907 -1.155 13.466 1.00 98.19 562 MET A O 1
ATOM 4495 N N . GLU A 1 563 ? -6.199 1.065 13.188 1.00 97.62 563 GLU A N 1
ATOM 4496 C CA . GLU A 1 563 ? -7.273 0.984 12.179 1.00 97.62 563 GLU A CA 1
ATOM 4497 C C . GLU A 1 563 ? -6.852 1.451 10.767 1.00 97.62 563 GLU A C 1
ATOM 4499 O O . GLU A 1 563 ? -7.497 2.320 10.162 1.00 97.62 563 GLU A O 1
ATOM 4504 N N . PRO A 1 564 ? -5.721 0.996 10.199 1.00 97.56 564 PRO A N 1
ATOM 4505 C CA . PRO A 1 564 ? -5.340 1.421 8.862 1.00 97.56 564 PRO A CA 1
ATOM 4506 C C . PRO A 1 564 ? -6.367 0.945 7.824 1.00 97.56 564 PRO A C 1
ATOM 4508 O O . PRO A 1 564 ? -6.728 -0.223 7.743 1.00 97.56 564 PRO A O 1
ATOM 4511 N N . GLY A 1 565 ? -6.800 1.866 6.968 1.00 96.94 565 GLY A N 1
ATOM 4512 C CA . GLY A 1 565 ? -7.542 1.533 5.752 1.00 96.94 565 GLY A CA 1
ATOM 4513 C C . GLY A 1 565 ? -6.702 1.789 4.509 1.00 96.94 565 GLY A C 1
ATOM 4514 O O . GLY A 1 565 ? -6.262 0.858 3.841 1.00 96.94 565 GLY A O 1
ATOM 4515 N N . ARG A 1 566 ? -6.376 3.067 4.253 1.00 95.50 566 ARG A N 1
ATOM 4516 C CA . ARG A 1 566 ? -5.588 3.490 3.080 1.00 95.50 566 ARG A CA 1
ATOM 4517 C C . ARG A 1 566 ? -4.247 2.769 2.958 1.00 95.50 566 ARG A C 1
ATOM 4519 O O . ARG A 1 566 ? -3.883 2.403 1.852 1.00 95.50 566 ARG A O 1
ATOM 4526 N N . PHE A 1 567 ? -3.533 2.545 4.057 1.00 97.12 567 PHE A N 1
ATOM 4527 C CA . PHE A 1 567 ? -2.278 1.792 4.007 1.00 97.12 567 PHE A CA 1
ATOM 4528 C C . PHE A 1 567 ? -2.474 0.343 3.536 1.00 97.12 567 PHE A C 1
ATOM 4530 O O . PHE A 1 567 ? -1.613 -0.184 2.844 1.00 97.12 567 PHE A O 1
ATOM 4537 N N . LEU A 1 568 ? -3.596 -0.297 3.887 1.00 98.00 568 LEU A N 1
ATOM 4538 C CA . LEU A 1 568 ? -3.836 -1.700 3.552 1.00 98.00 568 LEU A CA 1
ATOM 4539 C C . LEU A 1 568 ? -4.309 -1.895 2.107 1.00 98.00 568 LEU A C 1
ATOM 4541 O O . LEU A 1 568 ? -3.865 -2.838 1.455 1.00 98.00 568 LEU A O 1
ATOM 4545 N N . VAL A 1 569 ? -5.171 -1.010 1.595 1.00 97.44 569 VAL A N 1
ATOM 4546 C CA . VAL A 1 569 ? -5.801 -1.182 0.268 1.00 97.44 569 VAL A CA 1
ATOM 4547 C C . VAL A 1 569 ? -5.471 -0.088 -0.747 1.00 97.44 569 VAL A C 1
ATOM 4549 O O . VAL A 1 569 ? -5.784 -0.220 -1.920 1.00 97.44 569 VAL A O 1
ATOM 4552 N N . GLY A 1 570 ? -4.851 1.020 -0.344 1.00 95.00 570 GLY A N 1
ATOM 4553 C CA . GLY A 1 570 ? -4.708 2.194 -1.208 1.00 95.00 570 GLY A CA 1
ATOM 4554 C C . GLY A 1 570 ? -3.903 1.918 -2.477 1.00 95.00 570 GLY A C 1
ATOM 4555 O O . GLY A 1 570 ? -4.362 2.249 -3.564 1.00 95.00 570 GLY A O 1
ATOM 4556 N N . ASN A 1 571 ? -2.746 1.263 -2.349 1.00 93.81 571 ASN A N 1
ATOM 4557 C CA . ASN A 1 571 ? -1.884 0.880 -3.473 1.00 93.81 571 ASN A CA 1
ATOM 4558 C C . ASN A 1 571 ? -2.232 -0.490 -4.079 1.00 93.81 571 ASN A C 1
ATOM 4560 O O . ASN A 1 571 ? -1.510 -0.944 -4.961 1.00 93.81 571 ASN A O 1
ATOM 4564 N N . SER A 1 572 ? -3.287 -1.163 -3.605 1.00 95.12 572 SER A N 1
ATOM 4565 C CA . SER A 1 572 ? -3.655 -2.483 -4.121 1.00 95.12 572 SER A CA 1
ATOM 4566 C C . SER A 1 572 ? -4.574 -2.420 -5.329 1.00 95.12 572 SER A C 1
ATOM 4568 O O . SER A 1 572 ? -4.772 -3.441 -5.967 1.00 95.12 572 SER A O 1
ATOM 4570 N N . THR A 1 573 ? -5.173 -1.268 -5.639 1.00 96.44 573 THR A N 1
ATOM 4571 C CA . THR A 1 573 ? -6.092 -1.143 -6.776 1.00 96.44 573 THR A CA 1
ATOM 4572 C C . THR A 1 573 ? -5.681 -0.003 -7.682 1.00 96.44 573 THR A C 1
ATOM 4574 O O . THR A 1 573 ? -5.441 1.107 -7.206 1.00 96.44 573 THR A O 1
ATOM 4577 N N . ASP A 1 574 ? -5.681 -0.273 -8.980 1.00 96.62 574 ASP A N 1
ATOM 4578 C CA . ASP A 1 574 ? -5.473 0.704 -10.043 1.00 96.62 574 ASP A CA 1
ATOM 4579 C C . ASP A 1 574 ? -6.755 0.838 -10.884 1.00 96.62 574 ASP A C 1
ATOM 4581 O O . ASP A 1 574 ? -7.585 -0.072 -10.914 1.00 96.62 574 ASP A O 1
ATOM 4585 N N . LEU A 1 575 ? -6.939 1.973 -11.561 1.00 97.62 575 LEU A N 1
ATOM 4586 C CA . LEU A 1 575 ? -8.062 2.205 -12.476 1.00 97.62 575 LEU A CA 1
ATOM 4587 C C . LEU A 1 575 ? -7.549 2.300 -13.909 1.00 97.62 575 LEU A C 1
ATOM 4589 O O . LEU A 1 575 ? -6.759 3.187 -14.230 1.00 97.62 575 LEU A O 1
ATOM 4593 N N . ILE A 1 576 ? -8.032 1.405 -14.766 1.00 98.31 576 ILE A N 1
ATOM 4594 C CA . ILE A 1 576 ? -7.785 1.433 -16.205 1.00 98.31 576 ILE A CA 1
ATOM 4595 C C . ILE A 1 576 ? -8.897 2.235 -16.875 1.00 98.31 576 ILE A C 1
ATOM 4597 O O . ILE A 1 576 ? -10.082 1.948 -16.695 1.00 98.31 576 ILE A O 1
ATOM 4601 N N . LEU A 1 577 ? -8.490 3.214 -17.670 1.00 98.19 577 LEU A N 1
ATOM 4602 C CA . LEU A 1 577 ? -9.332 4.080 -18.481 1.00 98.19 577 LEU A CA 1
ATOM 4603 C C . LEU A 1 577 ? -8.938 3.953 -19.952 1.00 98.19 577 LEU A C 1
ATOM 4605 O O . LEU A 1 577 ? -7.788 3.646 -20.269 1.00 98.19 577 LEU A O 1
ATOM 4609 N N . LYS A 1 578 ? -9.871 4.237 -20.854 1.00 98.19 578 LYS A N 1
ATOM 4610 C CA . LYS A 1 578 ? -9.627 4.340 -22.295 1.00 98.19 578 LYS A CA 1
ATOM 4611 C C . LYS A 1 578 ? -9.711 5.792 -22.743 1.00 98.19 578 LYS A C 1
ATOM 4613 O O . LYS A 1 578 ? -10.619 6.521 -22.349 1.00 98.19 578 LYS A O 1
ATOM 4618 N N . VAL A 1 579 ? -8.785 6.203 -23.608 1.00 97.81 579 VAL A N 1
ATOM 4619 C CA . VAL A 1 579 ? -8.833 7.503 -24.281 1.00 97.81 579 VAL A CA 1
ATOM 4620 C C . VAL A 1 579 ? -9.954 7.500 -25.316 1.00 97.81 579 VAL A C 1
ATOM 4622 O O . VAL A 1 579 ? -9.911 6.762 -26.299 1.00 97.81 579 VAL A O 1
ATOM 4625 N N . LEU A 1 580 ? -10.943 8.361 -25.100 1.00 97.19 580 LEU A N 1
ATOM 4626 C CA . LEU A 1 580 ? -12.081 8.561 -25.992 1.00 97.19 580 LEU A CA 1
ATOM 4627 C C . LEU A 1 580 ? -11.828 9.670 -27.011 1.00 97.19 580 LEU A C 1
ATOM 4629 O O . LEU A 1 580 ? -12.303 9.589 -28.140 1.00 97.19 580 LEU A O 1
ATOM 4633 N N . ASN A 1 581 ? -11.104 10.721 -26.618 1.00 95.62 581 ASN A N 1
ATOM 4634 C CA . ASN A 1 581 ? -10.862 11.867 -27.487 1.00 95.62 581 ASN A CA 1
ATOM 4635 C C . ASN A 1 581 ? -9.559 12.594 -27.128 1.00 95.62 581 ASN A C 1
ATOM 4637 O O . ASN A 1 581 ? -9.110 12.559 -25.982 1.00 95.62 581 ASN A O 1
ATOM 4641 N N . THR A 1 582 ? -8.984 13.307 -28.094 1.00 94.38 582 THR A N 1
ATOM 4642 C CA . THR A 1 582 ? -7.911 14.279 -27.858 1.00 94.38 582 THR A CA 1
ATOM 4643 C C . THR A 1 582 ? -8.312 15.628 -28.446 1.00 94.38 582 THR A C 1
ATOM 4645 O O . THR A 1 582 ? -8.859 15.706 -29.543 1.00 94.38 582 THR A O 1
ATOM 4648 N N . LYS A 1 583 ? -8.089 16.715 -27.703 1.00 92.44 583 LYS A N 1
ATOM 4649 C CA . LYS A 1 583 ? -8.509 18.062 -28.112 1.00 92.44 583 LYS A CA 1
ATOM 4650 C C . LYS A 1 583 ? -7.422 19.076 -27.813 1.00 92.44 583 LYS A C 1
ATOM 4652 O O . LYS A 1 583 ? -6.779 19.015 -26.773 1.00 92.44 583 LYS A O 1
ATOM 4657 N N . ARG A 1 584 ? -7.263 20.059 -28.693 1.00 91.25 584 ARG A N 1
ATOM 4658 C CA . ARG A 1 584 ? -6.450 21.247 -28.435 1.00 91.25 584 ARG A CA 1
ATOM 4659 C C . ARG A 1 584 ? -7.368 22.443 -28.238 1.00 91.25 584 ARG A C 1
ATOM 4661 O O . ARG A 1 584 ? -8.289 22.645 -29.025 1.00 91.25 584 ARG A O 1
ATOM 4668 N N . THR A 1 585 ? -7.139 23.204 -27.178 1.00 87.25 585 THR A N 1
ATOM 4669 C CA . THR A 1 585 ? -7.804 24.489 -26.937 1.00 87.25 585 THR A CA 1
ATOM 4670 C C . THR A 1 585 ? -6.758 25.583 -26.784 1.00 87.25 585 THR A C 1
ATOM 4672 O O . THR A 1 585 ? -5.565 25.295 -26.670 1.00 87.25 585 THR A O 1
ATOM 4675 N N . ASP A 1 586 ? -7.202 26.836 -26.724 1.00 82.88 586 ASP A N 1
ATOM 4676 C CA . ASP A 1 586 ? -6.315 27.984 -26.488 1.00 82.88 586 ASP A CA 1
ATOM 4677 C C . ASP A 1 586 ? -5.613 27.924 -25.121 1.00 82.88 586 ASP A C 1
ATOM 4679 O O . ASP A 1 586 ? -4.612 28.599 -24.897 1.00 82.88 586 ASP A O 1
ATOM 4683 N N . VAL A 1 587 ? -6.122 27.093 -24.204 1.00 76.12 587 VAL A N 1
ATOM 4684 C CA . VAL A 1 587 ? -5.642 26.999 -22.819 1.00 76.12 587 VAL A CA 1
ATOM 4685 C C . VAL A 1 587 ? -4.785 25.753 -22.583 1.00 76.12 587 VAL A C 1
ATOM 4687 O O . VAL A 1 587 ? -3.812 25.818 -21.830 1.00 76.12 587 VAL A O 1
ATOM 4690 N N . ALA A 1 588 ? -5.132 24.608 -23.182 1.00 83.38 588 ALA A N 1
ATOM 4691 C CA . ALA A 1 588 ? -4.393 23.360 -22.984 1.00 83.38 588 ALA A CA 1
ATOM 4692 C C . ALA A 1 588 ? -4.660 22.325 -24.087 1.00 83.38 588 ALA A C 1
ATOM 4694 O O . ALA A 1 588 ? -5.686 22.353 -24.768 1.00 83.38 588 ALA A O 1
ATOM 4695 N N . ASP A 1 589 ? -3.751 21.357 -24.208 1.00 91.50 589 ASP A N 1
ATOM 4696 C CA . ASP A 1 589 ? -4.068 20.074 -24.829 1.00 91.50 589 ASP A CA 1
ATOM 4697 C C . ASP A 1 589 ? -4.799 19.185 -23.817 1.00 91.50 589 ASP A C 1
ATOM 4699 O O . ASP A 1 589 ? -4.467 19.177 -22.628 1.00 91.50 589 ASP A O 1
ATOM 4703 N N . TRP A 1 590 ? -5.764 18.416 -24.302 1.00 93.88 590 TRP A N 1
ATOM 4704 C CA . TRP A 1 590 ? -6.651 17.577 -23.512 1.00 93.88 590 TRP A CA 1
ATOM 4705 C C . TRP A 1 590 ? -6.662 16.145 -24.027 1.00 93.88 590 TRP A C 1
ATOM 4707 O O . TRP A 1 590 ? -6.775 15.907 -25.230 1.00 93.88 590 TRP A O 1
ATOM 4717 N N . ILE A 1 591 ? -6.622 15.209 -23.088 1.00 95.94 591 ILE A N 1
ATOM 4718 C CA . ILE A 1 591 ? -7.001 13.810 -23.270 1.00 95.94 591 ILE A CA 1
ATOM 4719 C C . ILE A 1 591 ? -8.325 13.624 -22.530 1.00 95.94 591 ILE A C 1
ATOM 4721 O O . ILE A 1 591 ? -8.418 13.950 -21.347 1.00 95.94 591 ILE A O 1
ATOM 4725 N N . ILE A 1 592 ? -9.343 13.126 -23.224 1.00 96.56 592 ILE A N 1
ATOM 4726 C CA . ILE A 1 592 ? -10.644 12.799 -22.637 1.00 96.56 592 ILE A CA 1
ATOM 4727 C C . ILE A 1 592 ? -10.725 11.287 -22.488 1.00 96.56 592 ILE A C 1
ATOM 4729 O O . ILE A 1 592 ? -10.515 10.563 -23.463 1.00 96.56 592 ILE A O 1
ATOM 4733 N N . VAL A 1 593 ? -11.010 10.824 -21.277 1.00 97.38 593 VAL A N 1
ATOM 4734 C CA . VAL A 1 593 ? -11.084 9.403 -20.919 1.00 97.38 593 VAL A CA 1
ATOM 4735 C C . VAL A 1 593 ? -12.510 8.983 -20.569 1.00 97.38 593 VAL A C 1
ATOM 4737 O O . VAL A 1 593 ? -13.377 9.820 -20.340 1.00 97.38 593 VAL A O 1
ATOM 4740 N N . ASP A 1 594 ? -12.761 7.678 -20.535 1.00 97.19 594 ASP A N 1
ATOM 4741 C CA . ASP A 1 594 ? -14.077 7.079 -20.271 1.00 97.19 594 ASP A CA 1
ATOM 4742 C C . ASP A 1 594 ? -14.482 7.011 -18.789 1.00 97.19 594 ASP A C 1
ATOM 4744 O O . ASP A 1 594 ? -15.547 6.489 -18.466 1.00 97.19 594 ASP A O 1
ATOM 4748 N N . GLY A 1 595 ? -13.674 7.566 -17.885 1.00 95.56 595 GLY A N 1
ATOM 4749 C CA . GLY A 1 595 ? -13.974 7.671 -16.459 1.00 95.56 595 GLY A CA 1
ATOM 4750 C C . GLY A 1 595 ? -13.471 8.985 -15.874 1.00 95.56 595 GLY A C 1
ATOM 4751 O O . GLY A 1 595 ? -12.414 9.478 -16.261 1.00 95.56 595 GLY A O 1
ATOM 4752 N N . GLY A 1 596 ? -14.231 9.554 -14.943 1.00 93.75 596 GLY A N 1
ATOM 4753 C CA . GLY A 1 596 ? -13.949 10.866 -14.374 1.00 93.75 596 GLY A CA 1
ATOM 4754 C C . GLY A 1 596 ? -14.112 10.901 -12.860 1.00 93.75 596 GLY A C 1
ATOM 4755 O O . GLY A 1 596 ? -13.910 9.917 -12.144 1.00 93.75 596 GLY A O 1
ATOM 4756 N N . THR A 1 597 ? -14.506 12.061 -12.362 1.00 92.06 597 THR A N 1
ATOM 4757 C CA . THR A 1 597 ? -14.729 12.358 -10.941 1.00 92.06 597 THR A CA 1
ATOM 4758 C C . THR A 1 597 ? -15.875 11.550 -10.324 1.00 92.06 597 THR A C 1
ATOM 4760 O O . THR A 1 597 ? -15.896 11.356 -9.112 1.00 92.06 597 THR A O 1
ATOM 4763 N N . ASN A 1 598 ? -16.766 10.975 -11.139 1.00 92.94 598 ASN A N 1
ATOM 4764 C CA . ASN A 1 598 ? -17.758 9.987 -10.702 1.00 92.94 598 ASN A CA 1
ATOM 4765 C C . ASN A 1 598 ? -17.123 8.670 -10.217 1.00 92.94 598 ASN A C 1
ATOM 4767 O O . ASN A 1 598 ? -17.717 7.985 -9.390 1.00 92.94 598 ASN A O 1
ATOM 4771 N N . LEU A 1 599 ? -15.926 8.317 -10.703 1.00 94.00 599 LEU A N 1
ATOM 4772 C CA . LEU A 1 599 ? -15.145 7.153 -10.255 1.00 94.00 599 LEU A CA 1
ATOM 4773 C C . LEU A 1 599 ? -13.989 7.545 -9.326 1.00 94.00 599 LEU A C 1
ATOM 4775 O O . LEU A 1 599 ? -13.523 6.730 -8.531 1.00 94.00 599 LEU A O 1
ATOM 4779 N N . LEU A 1 600 ? -13.536 8.796 -9.422 1.00 90.62 600 LEU A N 1
ATOM 4780 C CA . LEU A 1 600 ? -12.420 9.362 -8.664 1.00 90.62 600 LEU A CA 1
ATOM 4781 C C . LEU A 1 600 ? -12.858 10.579 -7.816 1.00 90.62 600 LEU A C 1
ATOM 4783 O O . LEU A 1 600 ? -12.232 11.641 -7.896 1.00 90.62 600 LEU A O 1
ATOM 4787 N N . PRO A 1 601 ? -13.903 10.466 -6.973 1.00 80.31 601 PRO A N 1
ATOM 4788 C CA . PRO A 1 601 ? -14.478 11.610 -6.244 1.00 80.31 601 PRO A CA 1
ATOM 4789 C C . PRO A 1 601 ? -13.503 12.224 -5.228 1.00 80.31 601 PRO A C 1
ATOM 4791 O O . PRO A 1 601 ? -13.591 13.395 -4.847 1.00 80.31 601 PRO A O 1
ATOM 4794 N N . VAL A 1 602 ? -12.515 11.438 -4.810 1.00 69.38 602 VAL A N 1
ATOM 4795 C CA . VAL A 1 602 ? -11.441 11.846 -3.907 1.00 69.38 602 VAL A CA 1
ATOM 4796 C C . VAL A 1 602 ? -10.561 12.935 -4.535 1.00 69.38 602 VAL A C 1
ATOM 4798 O O . VAL A 1 602 ? -10.064 13.805 -3.820 1.00 69.38 602 VAL A O 1
ATOM 4801 N N . LEU A 1 603 ? -10.431 12.964 -5.867 1.00 63.34 603 LEU A N 1
ATOM 4802 C CA . LEU A 1 603 ? -9.673 14.003 -6.572 1.00 63.34 603 LEU A CA 1
ATOM 4803 C C . LEU A 1 603 ? -10.349 15.375 -6.462 1.00 63.34 603 LEU A C 1
ATOM 4805 O O . LEU A 1 603 ? -9.663 16.384 -6.303 1.00 63.34 603 LEU A O 1
ATOM 4809 N N . THR A 1 604 ? -11.684 15.410 -6.450 1.00 56.41 604 THR A N 1
ATOM 4810 C CA . THR A 1 604 ? -12.466 16.643 -6.262 1.00 56.41 604 THR A CA 1
ATOM 4811 C C . THR A 1 604 ? -12.552 17.094 -4.806 1.00 56.41 604 THR A C 1
ATOM 4813 O O . THR A 1 604 ? -12.596 18.292 -4.542 1.00 56.41 604 THR A O 1
ATOM 4816 N N . LEU A 1 605 ? -12.543 16.158 -3.849 1.00 53.19 605 LEU A N 1
ATOM 4817 C CA . LEU A 1 605 ? -12.769 16.448 -2.426 1.00 53.19 605 LEU A CA 1
ATOM 4818 C C . LEU A 1 605 ? -11.478 16.612 -1.601 1.00 53.19 605 LEU A C 1
ATOM 4820 O O . LEU A 1 605 ? -11.491 17.308 -0.584 1.00 53.19 605 LEU A O 1
ATOM 4824 N N . PHE A 1 606 ? -10.367 15.980 -2.003 1.00 54.53 606 PHE A N 1
ATOM 4825 C CA . PHE A 1 606 ? -9.166 15.851 -1.164 1.00 54.53 606 PHE A CA 1
ATOM 4826 C C . PHE A 1 606 ? -7.839 16.286 -1.793 1.00 54.53 606 PHE A C 1
ATOM 4828 O O . PHE A 1 606 ? -6.818 16.191 -1.112 1.00 54.53 606 PHE A O 1
ATOM 4835 N N . SER A 1 607 ? -7.829 16.866 -3.000 1.00 71.12 607 SER A N 1
ATOM 4836 C CA . SER A 1 607 ? -6.593 17.388 -3.610 1.00 71.12 607 SER A CA 1
ATOM 4837 C C . SER A 1 607 ? -5.459 16.343 -3.611 1.00 71.12 607 SER A C 1
ATOM 4839 O O . SER A 1 607 ? -4.332 16.603 -3.177 1.00 71.12 607 SER A O 1
ATOM 4841 N N . GLU A 1 608 ? -5.786 15.121 -4.039 1.00 86.50 608 GLU A N 1
ATOM 4842 C CA . GLU A 1 608 ? -4.841 14.008 -4.144 1.00 86.50 608 GLU A CA 1
ATOM 4843 C C . GLU A 1 608 ? -4.173 14.009 -5.527 1.00 86.50 608 GLU A C 1
ATOM 4845 O O . GLU A 1 608 ? -4.806 14.177 -6.567 1.00 86.50 608 GLU A O 1
ATOM 4850 N N . TYR A 1 609 ? -2.857 13.829 -5.556 1.00 87.75 609 TYR A N 1
ATOM 4851 C CA . TYR A 1 609 ? -2.072 13.672 -6.773 1.00 87.75 609 TYR A CA 1
ATOM 4852 C C . TYR A 1 609 ? -1.662 12.209 -6.908 1.00 87.75 609 TYR A C 1
ATOM 4854 O O . TYR A 1 609 ? -0.856 11.704 -6.123 1.00 87.75 609 TYR A O 1
ATOM 4862 N N . HIS A 1 610 ? -2.198 11.566 -7.943 1.00 90.56 610 HIS A N 1
ATOM 4863 C CA . HIS A 1 610 ? -1.898 10.185 -8.308 1.00 90.56 610 HIS A CA 1
ATOM 4864 C C . HIS A 1 610 ? -0.892 10.121 -9.458 1.00 90.56 610 HIS A C 1
ATOM 4866 O O . HIS A 1 610 ? -0.773 11.051 -10.277 1.00 90.56 610 HIS A O 1
ATOM 4872 N N . ARG A 1 611 ? -0.170 8.998 -9.523 1.00 89.44 611 ARG A N 1
ATOM 4873 C CA . ARG A 1 611 ? 0.613 8.615 -10.699 1.00 89.44 611 ARG A CA 1
ATOM 4874 C C . ARG A 1 611 ? -0.355 8.175 -11.799 1.00 89.44 611 ARG A C 1
ATOM 4876 O O . ARG A 1 611 ? -1.271 7.400 -11.541 1.00 89.44 611 ARG A O 1
ATOM 4883 N N . ILE A 1 612 ? -0.153 8.708 -12.999 1.00 90.94 612 ILE A N 1
ATOM 4884 C CA . ILE A 1 612 ? -0.943 8.385 -14.186 1.00 90.94 612 ILE A CA 1
ATOM 4885 C C . ILE A 1 612 ? 0.032 7.947 -15.266 1.00 90.94 612 ILE A C 1
ATOM 4887 O O . ILE A 1 612 ? 1.008 8.648 -15.537 1.00 90.94 612 ILE A O 1
ATOM 4891 N N . GLU A 1 613 ? -0.229 6.791 -15.857 1.00 89.56 613 GLU A N 1
ATOM 4892 C CA . GLU A 1 613 ? 0.624 6.170 -16.862 1.00 89.56 613 GLU A CA 1
ATOM 4893 C C . GLU A 1 613 ? -0.185 5.899 -18.126 1.00 89.56 613 GLU A C 1
ATOM 4895 O O . GLU A 1 613 ? -1.314 5.422 -18.061 1.00 89.56 613 GLU A O 1
ATOM 4900 N N . MET A 1 614 ? 0.397 6.197 -19.285 1.00 89.75 614 MET A N 1
ATOM 4901 C CA . MET A 1 614 ? -0.187 5.827 -20.571 1.00 89.75 614 MET A CA 1
ATOM 4902 C C . MET A 1 614 ? 0.360 4.474 -21.012 1.00 89.75 614 MET A C 1
ATOM 4904 O O . MET A 1 614 ? 1.571 4.243 -20.985 1.00 89.75 614 MET A O 1
ATOM 4908 N N . CYS A 1 615 ? -0.523 3.608 -21.490 1.00 88.88 615 CYS A N 1
ATOM 4909 C CA . CYS A 1 615 ? -0.168 2.368 -22.166 1.00 88.88 615 CYS A CA 1
ATOM 4910 C C . CYS A 1 615 ? 0.119 2.667 -23.642 1.00 88.88 615 CYS A C 1
ATOM 4912 O O . CYS A 1 615 ? -0.628 2.266 -24.526 1.00 88.88 615 CYS A O 1
ATOM 4914 N N . THR A 1 616 ? 1.184 3.429 -23.898 1.00 82.25 616 THR A N 1
ATOM 4915 C CA . THR A 1 616 ? 1.626 3.799 -25.248 1.00 82.25 616 THR A CA 1
ATOM 4916 C C . THR A 1 616 ? 3.137 3.645 -25.381 1.00 82.25 616 THR A C 1
ATOM 4918 O O . THR A 1 616 ? 3.884 3.825 -24.414 1.00 82.25 616 THR A O 1
ATOM 4921 N N . ASN A 1 617 ? 3.594 3.325 -26.590 1.00 73.44 617 ASN A N 1
ATOM 4922 C CA . ASN A 1 617 ? 5.019 3.292 -26.933 1.00 73.44 617 ASN A CA 1
ATOM 4923 C C . ASN A 1 617 ? 5.542 4.666 -27.375 1.00 73.44 617 ASN A C 1
ATOM 4925 O O . ASN A 1 617 ? 6.719 4.801 -27.701 1.00 73.44 617 ASN A O 1
ATOM 4929 N N . ASN A 1 618 ? 4.681 5.688 -27.392 1.00 79.12 618 ASN A N 1
ATOM 4930 C CA . ASN A 1 618 ? 5.081 7.033 -27.759 1.00 79.12 618 ASN A CA 1
ATOM 4931 C C . ASN A 1 618 ? 6.013 7.645 -26.699 1.00 79.12 618 ASN A C 1
ATOM 4933 O O . ASN A 1 618 ? 5.686 7.698 -25.513 1.00 79.12 618 ASN A O 1
ATOM 4937 N N . THR A 1 619 ? 7.175 8.119 -27.143 1.00 75.12 619 THR A N 1
ATOM 4938 C CA . THR A 1 619 ? 8.205 8.745 -26.305 1.00 75.12 619 THR A CA 1
ATOM 4939 C C . THR A 1 619 ? 8.193 10.273 -26.385 1.00 75.12 619 THR A C 1
ATOM 4941 O O . THR A 1 619 ? 8.963 10.928 -25.684 1.00 75.12 619 THR A O 1
ATOM 4944 N N . GLU A 1 620 ? 7.318 10.863 -27.204 1.00 82.06 620 GLU A N 1
ATOM 4945 C CA . GLU A 1 620 ? 7.118 12.307 -27.292 1.00 82.06 620 GLU A CA 1
ATOM 4946 C C . GLU A 1 620 ? 6.199 12.773 -26.157 1.00 82.06 620 GLU A C 1
ATOM 4948 O O . GLU A 1 620 ? 5.004 12.470 -26.140 1.00 82.06 620 GLU A O 1
ATOM 4953 N N . PHE A 1 621 ? 6.751 13.530 -25.207 1.00 85.50 621 PHE A N 1
ATOM 4954 C CA . PHE A 1 621 ? 5.999 14.076 -24.079 1.00 85.50 621 PHE A CA 1
ATOM 4955 C C . PHE A 1 621 ? 5.564 15.517 -24.328 1.00 85.50 621 PHE A C 1
ATOM 4957 O O . PHE A 1 621 ? 6.364 16.370 -24.716 1.00 85.50 621 PHE A O 1
ATOM 4964 N N . LYS A 1 622 ? 4.307 15.812 -24.000 1.00 86.44 622 LYS A N 1
ATOM 4965 C CA . LYS A 1 622 ? 3.724 17.151 -24.062 1.00 86.44 622 LYS A CA 1
ATOM 4966 C C . LYS A 1 622 ? 2.970 17.470 -22.775 1.00 86.44 622 LYS A C 1
ATOM 4968 O O . LYS A 1 622 ? 2.554 16.589 -22.025 1.00 86.44 622 LYS A O 1
ATOM 4973 N N . LYS A 1 623 ? 2.827 18.761 -22.483 1.00 89.12 623 LYS A N 1
ATOM 4974 C CA . LYS A 1 623 ? 1.970 19.231 -21.396 1.00 89.12 623 LYS A CA 1
ATOM 4975 C C . LYS A 1 623 ? 0.506 19.027 -21.794 1.00 89.12 623 LYS A C 1
ATOM 4977 O O . LYS A 1 623 ? 0.061 19.591 -22.787 1.00 89.12 623 LYS A O 1
ATOM 4982 N N . THR A 1 624 ? -0.234 18.255 -21.009 1.00 90.94 624 THR A N 1
ATOM 4983 C CA . THR A 1 624 ? -1.602 17.838 -21.325 1.00 90.94 624 THR A CA 1
ATOM 4984 C C . THR A 1 624 ? -2.435 17.710 -20.049 1.00 90.94 624 THR A C 1
ATOM 4986 O O . THR A 1 624 ? -1.941 17.285 -19.002 1.00 90.94 624 THR A O 1
ATOM 4989 N N . SER A 1 625 ? -3.699 18.113 -20.125 1.00 92.50 625 SER A N 1
ATOM 4990 C CA . SER A 1 625 ? -4.707 17.897 -19.086 1.00 92.50 625 SER A CA 1
ATOM 4991 C C . SER A 1 625 ? -5.572 16.686 -19.431 1.00 92.50 625 SER A C 1
ATOM 4993 O O . SER A 1 625 ? -5.722 16.324 -20.594 1.00 92.50 625 SER A O 1
ATOM 4995 N N . ILE A 1 626 ? -6.129 16.048 -18.411 1.00 94.06 626 ILE A N 1
ATOM 4996 C CA . ILE A 1 626 ? -6.927 14.831 -18.517 1.00 94.06 626 ILE A CA 1
ATOM 4997 C C . ILE A 1 626 ? -8.307 15.143 -17.945 1.00 94.06 626 ILE A C 1
ATOM 4999 O O . ILE A 1 626 ? -8.427 15.458 -16.758 1.00 94.06 626 ILE A O 1
ATOM 5003 N N . GLY A 1 627 ? -9.321 15.092 -18.805 1.00 93.88 627 GLY A N 1
ATOM 5004 C CA . GLY A 1 627 ? -10.727 15.277 -18.449 1.00 93.88 627 GLY A CA 1
ATOM 5005 C C . GLY A 1 627 ? -11.483 13.954 -18.493 1.00 93.88 627 GLY A C 1
ATOM 5006 O O . GLY A 1 627 ? -11.140 13.077 -19.289 1.00 93.88 627 GLY A O 1
ATOM 5007 N N . GLY A 1 628 ? -12.489 13.811 -17.638 1.00 94.75 628 GLY A N 1
ATOM 5008 C CA . GLY A 1 628 ? -13.432 12.701 -17.732 1.00 94.75 628 GLY A CA 1
ATOM 5009 C C . GLY A 1 628 ? -14.547 12.967 -18.757 1.00 94.75 628 GLY A C 1
ATOM 5010 O O . GLY A 1 628 ? -14.525 13.982 -19.465 1.00 94.75 628 GLY A O 1
ATOM 5011 N N . PRO A 1 629 ? -15.517 12.045 -18.872 1.00 95.00 629 PRO A N 1
ATOM 5012 C CA . PRO A 1 629 ? -16.584 12.110 -19.865 1.00 95.00 629 PRO A CA 1
ATOM 5013 C C . PRO A 1 629 ? -17.840 12.852 -19.368 1.00 95.00 629 PRO A C 1
ATOM 5015 O O . PRO A 1 629 ? -18.861 12.857 -20.062 1.00 95.00 629 PRO A O 1
ATOM 5018 N N . LEU A 1 630 ? -17.825 13.420 -18.157 1.00 93.56 630 LEU A N 1
ATOM 5019 C CA . LEU A 1 630 ? -18.985 14.075 -17.558 1.00 93.56 630 LEU A CA 1
ATOM 5020 C C . LEU A 1 630 ? -19.155 15.488 -18.126 1.00 93.56 630 LEU A C 1
ATOM 5022 O O . LEU A 1 630 ? -18.190 16.226 -18.325 1.00 93.56 630 LEU A O 1
ATOM 5026 N N . LEU A 1 631 ? -20.406 15.913 -18.316 1.00 90.12 631 LEU A N 1
ATOM 5027 C CA . LEU A 1 631 ? -20.744 17.288 -18.703 1.00 90.12 631 LEU A CA 1
ATOM 5028 C C . LEU A 1 631 ? -20.680 18.232 -17.493 1.00 90.12 631 LEU A C 1
ATOM 5030 O O . LEU A 1 631 ? -21.662 18.863 -17.108 1.00 90.12 631 LEU A O 1
ATOM 5034 N N . TYR A 1 632 ? -19.506 18.300 -16.871 1.00 83.06 632 TYR A N 1
ATOM 5035 C CA . TYR A 1 632 ? -19.248 19.052 -15.653 1.00 83.06 632 TYR A CA 1
ATOM 5036 C C . TYR A 1 632 ? -17.850 19.675 -15.706 1.00 83.06 632 TYR A C 1
ATOM 5038 O O . TYR A 1 632 ? -16.860 18.991 -15.940 1.00 83.06 632 TYR A O 1
ATOM 5046 N N . SER A 1 633 ? -17.748 20.987 -15.481 1.00 83.56 633 SER A N 1
ATOM 5047 C CA . SER A 1 633 ? -16.492 21.733 -15.665 1.00 83.56 633 SER A CA 1
ATOM 5048 C C . SER A 1 633 ? -15.369 21.318 -14.712 1.00 83.56 633 SER A C 1
ATOM 5050 O O . SER A 1 633 ? -14.200 21.518 -15.037 1.00 83.56 633 SER A O 1
ATOM 5052 N N . ALA A 1 634 ? -15.705 20.738 -13.556 1.00 86.25 634 ALA A N 1
ATOM 5053 C CA . ALA A 1 634 ? -14.719 20.210 -12.620 1.00 86.25 634 ALA A CA 1
ATOM 5054 C C . ALA A 1 634 ? -14.452 18.708 -12.803 1.00 86.25 634 ALA A C 1
ATOM 5056 O O . ALA A 1 634 ? -13.761 18.124 -11.970 1.00 86.25 634 ALA A O 1
ATOM 5057 N N . ASP A 1 635 ? -14.928 18.089 -13.894 1.00 91.62 635 ASP A N 1
ATOM 5058 C CA . ASP A 1 635 ? -14.579 16.713 -14.258 1.00 91.62 635 ASP A CA 1
ATOM 5059 C C . ASP A 1 635 ? -13.159 16.610 -14.836 1.00 91.62 635 ASP A C 1
ATOM 5061 O O . ASP A 1 635 ? -12.918 16.288 -16.002 1.00 91.62 635 ASP A O 1
ATOM 5065 N N . ILE A 1 636 ? -12.192 16.948 -13.990 1.00 89.75 636 ILE A N 1
ATOM 5066 C CA . ILE A 1 636 ? -10.776 16.992 -14.316 1.00 89.75 636 ILE A CA 1
ATOM 5067 C C . ILE A 1 636 ? -10.071 15.928 -13.485 1.00 89.75 636 ILE A C 1
ATOM 5069 O O . ILE A 1 636 ? -9.911 16.066 -12.273 1.00 89.75 636 ILE A O 1
ATOM 5073 N N . VAL A 1 637 ? -9.600 14.878 -14.156 1.00 90.94 637 VAL A N 1
ATOM 5074 C CA . VAL A 1 637 ? -8.810 13.805 -13.538 1.00 90.94 637 VAL A CA 1
ATOM 5075 C C . VAL A 1 637 ? -7.411 14.315 -13.192 1.00 90.94 637 VAL A C 1
ATOM 5077 O O . VAL A 1 637 ? -6.881 14.037 -12.117 1.00 90.94 637 VAL A O 1
ATOM 5080 N N . ALA A 1 638 ? -6.790 15.090 -14.086 1.00 89.94 638 ALA A N 1
ATOM 5081 C CA . ALA A 1 638 ? -5.510 15.729 -13.803 1.00 89.94 638 ALA A CA 1
ATOM 5082 C C . ALA A 1 638 ? -5.251 16.950 -14.686 1.00 89.94 638 ALA A C 1
ATOM 5084 O O . ALA A 1 638 ? -5.425 16.905 -15.897 1.00 89.94 638 ALA A O 1
ATOM 5085 N N . SER A 1 639 ? -4.721 18.020 -14.099 1.00 87.31 639 SER A N 1
ATOM 5086 C CA . SER A 1 639 ? -4.391 19.241 -14.839 1.00 87.31 639 SER A CA 1
ATOM 5087 C C . SER A 1 639 ? -2.904 19.319 -15.171 1.00 87.31 639 SER A C 1
ATOM 5089 O O . SER A 1 639 ? -2.062 19.106 -14.295 1.00 87.31 639 SER A O 1
ATOM 5091 N N . ASN A 1 640 ? -2.579 19.732 -16.401 1.00 86.25 640 ASN A N 1
ATOM 5092 C CA . ASN A 1 640 ? -1.245 20.201 -16.791 1.00 86.25 640 ASN A CA 1
ATOM 5093 C C . ASN A 1 640 ? -0.097 19.228 -16.462 1.00 86.25 640 ASN A C 1
ATOM 5095 O O . ASN A 1 640 ? 0.965 19.640 -15.981 1.00 86.25 640 ASN A O 1
ATOM 5099 N N . ARG A 1 641 ? -0.305 17.936 -16.730 1.00 87.25 641 ARG A N 1
ATOM 5100 C CA . ARG A 1 641 ? 0.699 16.880 -16.558 1.00 87.25 641 ARG A CA 1
ATOM 5101 C C . ARG A 1 641 ? 1.611 16.809 -17.779 1.00 87.25 641 ARG A C 1
ATOM 5103 O O . ARG A 1 641 ? 1.206 17.158 -18.880 1.00 87.25 641 ARG A O 1
ATOM 5110 N N . LEU A 1 642 ? 2.847 16.358 -17.589 1.00 87.25 642 LEU A N 1
ATOM 5111 C CA . LEU A 1 642 ? 3.702 15.971 -18.707 1.00 87.25 642 LEU A CA 1
ATOM 5112 C C . LEU A 1 642 ? 3.343 14.529 -19.083 1.00 87.25 642 LEU A C 1
ATOM 5114 O O . LEU A 1 642 ? 3.621 13.621 -18.304 1.00 87.25 642 LEU A O 1
ATOM 5118 N N . MET A 1 643 ? 2.700 14.338 -20.232 1.00 88.88 643 MET A N 1
ATOM 5119 C CA . MET A 1 643 ? 2.177 13.046 -20.681 1.00 88.88 643 MET A CA 1
ATOM 5120 C C . MET A 1 643 ? 2.740 12.703 -22.060 1.00 88.88 643 MET A C 1
ATOM 5122 O O . MET A 1 643 ? 2.938 13.618 -22.863 1.00 88.88 643 MET A O 1
ATOM 5126 N N . PRO A 1 644 ? 2.994 11.419 -22.366 1.00 88.81 644 PRO A N 1
ATOM 5127 C CA . PRO A 1 644 ? 3.292 11.029 -23.733 1.00 88.81 644 PRO A CA 1
ATOM 5128 C C . PRO A 1 644 ? 2.066 11.301 -24.610 1.00 88.81 644 PRO A C 1
ATOM 5130 O O . PRO A 1 644 ? 0.924 11.254 -24.137 1.00 88.81 644 PRO A O 1
ATOM 5133 N N . LYS A 1 645 ? 2.292 11.603 -25.886 1.00 87.38 645 LYS A N 1
ATOM 5134 C CA . LYS A 1 645 ? 1.208 11.830 -26.841 1.00 87.38 645 LYS A CA 1
ATOM 5135 C C . LYS A 1 645 ? 0.336 10.574 -26.948 1.00 87.38 645 LYS A C 1
ATOM 5137 O O . LYS A 1 645 ? 0.829 9.498 -27.281 1.00 87.38 645 LYS A O 1
ATOM 5142 N N . ALA A 1 646 ? -0.953 10.748 -26.673 1.00 90.44 646 ALA A N 1
ATOM 5143 C CA . ALA A 1 646 ? -1.953 9.690 -26.683 1.00 90.44 646 ALA A CA 1
ATOM 5144 C C . ALA A 1 646 ? -2.743 9.671 -27.997 1.00 90.44 646 ALA A C 1
ATOM 5146 O O . ALA A 1 646 ? -2.982 10.721 -28.601 1.00 90.44 646 ALA A O 1
ATOM 5147 N N . SER A 1 647 ? -3.186 8.484 -28.391 1.00 92.31 647 SER A N 1
ATOM 5148 C CA . SER A 1 647 ? -4.136 8.259 -29.480 1.00 92.31 647 SER A CA 1
ATOM 5149 C C . SER A 1 647 ? -5.488 7.807 -28.929 1.00 92.31 647 SER A C 1
ATOM 5151 O O . SER A 1 647 ? -5.585 7.292 -27.815 1.00 92.31 647 SER A O 1
ATOM 5153 N N . ILE A 1 648 ? -6.553 7.999 -29.709 1.00 95.50 648 ILE A N 1
ATOM 5154 C CA . ILE A 1 648 ? -7.873 7.448 -29.375 1.00 95.50 648 ILE A CA 1
ATOM 5155 C C . ILE A 1 648 ? -7.755 5.923 -29.292 1.00 95.50 648 ILE A C 1
ATOM 5157 O O . ILE A 1 648 ? -7.178 5.297 -30.177 1.00 95.50 648 ILE A O 1
ATOM 5161 N N . GLY A 1 649 ? -8.306 5.338 -28.230 1.00 94.81 649 GLY A N 1
ATOM 5162 C CA . GLY A 1 649 ? -8.220 3.907 -27.949 1.00 94.81 649 GLY A CA 1
ATOM 5163 C C . GLY A 1 649 ? -7.055 3.500 -27.046 1.00 94.81 649 GLY A C 1
ATOM 5164 O O . GLY A 1 649 ? -7.145 2.422 -26.458 1.00 94.81 649 GLY A O 1
ATOM 5165 N N . ASP A 1 650 ? -6.033 4.349 -26.867 1.00 95.44 650 ASP A N 1
ATOM 5166 C CA . ASP A 1 650 ? -4.951 4.087 -25.910 1.00 95.44 650 ASP A CA 1
ATOM 5167 C C . ASP A 1 650 ? -5.524 3.915 -24.496 1.00 95.44 650 ASP A C 1
ATOM 5169 O O . ASP A 1 650 ? -6.497 4.571 -24.108 1.00 95.44 650 ASP A O 1
ATOM 5173 N N . LEU A 1 651 ? -4.894 3.048 -23.704 1.00 97.31 651 LEU A N 1
ATOM 5174 C CA . LEU A 1 651 ? -5.259 2.858 -22.303 1.00 97.31 651 LEU A CA 1
ATOM 5175 C C . LEU A 1 651 ? -4.436 3.768 -21.392 1.00 97.31 651 LEU A C 1
ATOM 5177 O O . LEU A 1 651 ? -3.274 4.083 -21.654 1.00 97.31 651 LEU A O 1
ATOM 5181 N N . MET A 1 652 ? -5.040 4.154 -20.279 1.00 95.81 652 MET A N 1
ATOM 5182 C CA . MET A 1 652 ? -4.444 4.959 -19.226 1.00 95.81 652 MET A CA 1
ATOM 5183 C C . MET A 1 652 ? -4.663 4.263 -17.885 1.00 95.81 652 MET A C 1
ATOM 5185 O O . MET A 1 652 ? -5.757 3.782 -17.611 1.00 95.81 652 MET A O 1
ATOM 5189 N N . ILE A 1 653 ? -3.638 4.230 -17.039 1.00 95.56 653 ILE A N 1
ATOM 5190 C CA . ILE A 1 653 ? -3.701 3.646 -15.699 1.00 95.56 653 ILE A CA 1
ATOM 5191 C C . ILE A 1 653 ? -3.556 4.767 -14.673 1.00 95.56 653 ILE A C 1
ATOM 5193 O O . ILE A 1 653 ? -2.529 5.449 -14.626 1.00 95.56 653 ILE A O 1
ATOM 5197 N N . VAL A 1 654 ? -4.572 4.945 -13.830 1.00 95.12 654 VAL A N 1
ATOM 5198 C CA . VAL A 1 654 ? -4.517 5.795 -12.636 1.00 95.12 654 VAL A CA 1
ATOM 5199 C C . VAL A 1 654 ? -4.163 4.913 -11.444 1.00 95.12 654 VAL A C 1
ATOM 5201 O O . VAL A 1 654 ? -4.919 4.011 -11.082 1.00 95.12 654 VAL A O 1
ATOM 5204 N N . ARG A 1 655 ? -2.994 5.158 -10.850 1.00 93.44 655 ARG A N 1
ATOM 5205 C CA . ARG A 1 655 ? -2.429 4.291 -9.813 1.00 93.44 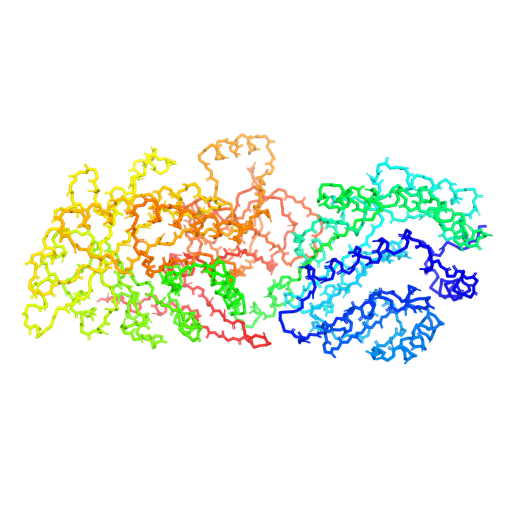655 ARG A CA 1
ATOM 5206 C C . ARG A 1 655 ? -2.994 4.576 -8.421 1.00 93.44 655 ARG A C 1
ATOM 5208 O O . ARG A 1 655 ? -3.283 5.730 -8.088 1.00 93.44 655 ARG A O 1
ATOM 5215 N N . ALA A 1 656 ? -3.016 3.543 -7.581 1.00 93.56 656 ALA A N 1
ATOM 5216 C CA . ALA A 1 656 ? -3.272 3.623 -6.141 1.00 93.56 656 ALA A CA 1
ATOM 5217 C C . ALA A 1 656 ? -4.618 4.280 -5.773 1.00 93.56 656 ALA A C 1
ATOM 5219 O O . ALA A 1 656 ? -4.684 5.258 -5.026 1.00 93.56 656 ALA A O 1
ATOM 5220 N N . VAL A 1 657 ? -5.704 3.731 -6.311 1.00 95.19 657 VAL A N 1
ATOM 5221 C CA . VAL A 1 657 ? -7.092 4.182 -6.118 1.00 95.19 657 VAL A CA 1
ATOM 5222 C C . VAL A 1 657 ? -7.916 3.220 -5.251 1.00 95.19 657 VAL A C 1
ATOM 5224 O O . VAL A 1 657 ? -9.140 3.307 -5.202 1.00 95.19 657 VAL A O 1
ATOM 5227 N N . GLY A 1 658 ? -7.276 2.283 -4.545 1.00 95.62 658 GLY A N 1
ATOM 5228 C CA . GLY A 1 658 ? -7.996 1.242 -3.799 1.00 95.62 658 GLY A CA 1
ATOM 5229 C C . GLY A 1 658 ? -8.673 1.704 -2.517 1.00 95.62 658 GLY A C 1
ATOM 5230 O O . GLY A 1 658 ? -9.513 0.984 -1.984 1.00 95.62 658 GLY A O 1
ATOM 5231 N N . ALA A 1 659 ? -8.362 2.915 -2.050 1.00 94.94 659 ALA A N 1
ATOM 5232 C CA . ALA A 1 659 ? -9.041 3.548 -0.931 1.00 94.94 659 ALA A CA 1
ATOM 5233 C C . ALA A 1 659 ? -9.955 4.677 -1.426 1.00 94.94 659 ALA A C 1
ATOM 5235 O O . ALA A 1 659 ? -9.511 5.573 -2.143 1.00 94.94 659 ALA A O 1
ATOM 5236 N N . TYR A 1 660 ? -11.211 4.662 -0.982 1.00 93.12 660 TYR A N 1
ATOM 5237 C CA . TYR A 1 660 ? -12.220 5.713 -1.150 1.00 93.12 660 TYR A CA 1
ATOM 5238 C C . TYR A 1 660 ? -12.702 5.999 -2.582 1.00 93.12 660 TYR A C 1
ATOM 5240 O O . TYR A 1 660 ? -13.630 6.783 -2.725 1.00 93.12 660 TYR A O 1
ATOM 5248 N N . CYS A 1 661 ? -12.138 5.393 -3.632 1.00 94.06 661 CYS A N 1
ATOM 5249 C CA . CYS A 1 661 ? -12.589 5.647 -5.007 1.00 94.06 661 CYS A CA 1
ATOM 5250 C C . CYS A 1 661 ? -13.786 4.763 -5.375 1.00 94.06 661 CYS A C 1
ATOM 5252 O O . CYS A 1 661 ? -14.906 5.259 -5.444 1.00 94.06 661 CYS A O 1
ATOM 5254 N N . ALA A 1 662 ? -13.590 3.445 -5.512 1.00 93.81 662 ALA A N 1
ATOM 5255 C CA . ALA A 1 662 ? -14.657 2.524 -5.920 1.00 93.81 662 ALA A CA 1
ATOM 5256 C C . ALA A 1 662 ? -15.902 2.605 -5.010 1.00 93.81 662 ALA A C 1
ATOM 5258 O O . ALA A 1 662 ? -17.026 2.673 -5.503 1.00 93.81 662 ALA A O 1
ATOM 5259 N N . VAL A 1 663 ? -15.715 2.690 -3.689 1.00 91.88 663 VAL A N 1
ATOM 5260 C CA . VAL A 1 663 ? -16.823 2.777 -2.717 1.00 91.88 663 VAL A CA 1
ATOM 5261 C C . VAL A 1 663 ? -17.568 4.110 -2.700 1.00 91.88 663 VAL A C 1
ATOM 5263 O O . VAL A 1 663 ? -18.720 4.139 -2.283 1.00 91.88 663 VAL A O 1
ATOM 5266 N N . GLN A 1 664 ? -16.943 5.202 -3.146 1.00 92.56 664 GLN A N 1
ATOM 5267 C CA . GLN A 1 664 ? -17.615 6.501 -3.293 1.00 92.56 664 GLN A CA 1
ATOM 5268 C C . GLN A 1 664 ? -18.025 6.776 -4.742 1.00 92.56 664 GLN A C 1
ATOM 5270 O O . GLN A 1 664 ? -18.520 7.864 -5.045 1.00 92.56 664 GLN A O 1
ATOM 5275 N N . SER A 1 665 ? -17.815 5.811 -5.643 1.00 93.38 665 SER A N 1
ATOM 5276 C CA . SER A 1 665 ? -18.249 5.958 -7.022 1.00 93.38 665 SER A CA 1
ATOM 5277 C C . SER A 1 665 ? -19.767 6.107 -7.091 1.00 93.38 665 SER A C 1
ATOM 5279 O O . SER A 1 665 ? -20.506 5.517 -6.297 1.00 93.38 665 SER A O 1
ATOM 5281 N N . ASN A 1 666 ? -20.232 6.916 -8.035 1.00 92.94 666 ASN A N 1
ATOM 5282 C CA . ASN A 1 666 ? -21.645 7.244 -8.197 1.00 92.94 666 ASN A CA 1
ATOM 5283 C C . ASN A 1 666 ? -22.074 7.172 -9.666 1.00 92.94 666 ASN A C 1
ATOM 5285 O O . ASN A 1 666 ? -21.239 7.121 -10.571 1.00 92.94 666 ASN A O 1
ATOM 5289 N N . GLN A 1 667 ? -23.389 7.173 -9.881 1.00 93.81 667 GLN A N 1
ATOM 5290 C CA . GLN A 1 667 ? -24.016 7.028 -11.194 1.00 93.81 667 GLN A CA 1
ATOM 5291 C C . GLN A 1 667 ? -24.201 8.355 -11.940 1.00 93.81 667 GLN A C 1
ATOM 5293 O O . GLN A 1 667 ? -25.074 8.457 -12.802 1.00 93.81 667 GLN A O 1
ATOM 5298 N N . PHE A 1 668 ? -23.447 9.408 -11.603 1.00 93.06 668 PHE A N 1
ATOM 5299 C CA . PHE A 1 668 ? -23.613 10.680 -12.297 1.00 93.06 668 PHE A CA 1
ATOM 5300 C C . PHE A 1 668 ? -23.275 10.503 -13.786 1.00 93.06 668 PHE A C 1
ATOM 5302 O O . PHE A 1 668 ? -22.126 10.256 -14.146 1.00 93.06 668 PHE A O 1
ATOM 5309 N N . LEU A 1 669 ? -24.312 10.582 -14.629 1.00 93.50 669 LEU A N 1
ATOM 5310 C CA . LEU A 1 669 ? -24.332 10.373 -16.086 1.00 93.50 669 LEU A CA 1
ATOM 5311 C C . LEU A 1 669 ? -23.957 8.969 -16.601 1.00 93.50 669 LEU A C 1
ATOM 5313 O O . LEU A 1 669 ? -24.345 8.637 -17.719 1.00 93.50 669 LEU A O 1
ATOM 5317 N N . TYR A 1 670 ? -23.249 8.140 -15.829 1.00 94.69 670 TYR A N 1
ATOM 5318 C CA . TYR A 1 670 ? -22.783 6.820 -16.270 1.00 94.69 670 TYR A CA 1
ATOM 5319 C C . TYR A 1 670 ? -22.941 5.749 -15.179 1.00 94.69 670 TYR A C 1
ATOM 5321 O O . TYR A 1 670 ? -22.691 6.049 -14.010 1.00 94.69 670 TYR A O 1
ATOM 5329 N N . PRO A 1 671 ? -23.269 4.489 -15.536 1.00 95.12 671 PRO A N 1
ATOM 5330 C CA . PRO A 1 671 ? -23.252 3.366 -14.596 1.00 95.12 671 PRO A CA 1
ATOM 5331 C C . PRO A 1 671 ? -21.859 3.127 -13.990 1.00 95.12 671 PRO A C 1
ATOM 5333 O O . PRO A 1 671 ? -20.837 3.365 -14.645 1.00 95.12 671 PRO A O 1
ATOM 5336 N N . ARG A 1 672 ? -21.793 2.609 -12.755 1.00 95.69 672 ARG A N 1
ATOM 5337 C CA . ARG A 1 672 ? -20.511 2.324 -12.094 1.00 95.69 672 ARG A CA 1
ATOM 5338 C C . ARG A 1 672 ? -19.698 1.258 -12.827 1.00 95.69 672 ARG A C 1
ATOM 5340 O O . ARG A 1 672 ? -20.216 0.279 -13.373 1.00 95.69 672 ARG A O 1
ATOM 5347 N N . ALA A 1 673 ? -18.384 1.462 -12.795 1.00 97.31 673 ALA A N 1
ATOM 5348 C CA . ALA A 1 673 ? -17.396 0.576 -13.389 1.00 97.31 673 ALA A CA 1
ATOM 5349 C C . ALA A 1 673 ? -17.355 -0.800 -12.709 1.00 97.31 673 ALA A C 1
ATOM 5351 O O . ALA A 1 673 ? -17.674 -0.944 -11.528 1.00 97.31 673 ALA A O 1
ATOM 5352 N N . ALA A 1 674 ? -16.898 -1.810 -13.451 1.00 97.88 674 ALA A N 1
ATOM 5353 C CA . ALA A 1 674 ? -16.573 -3.101 -12.861 1.00 97.88 674 ALA A CA 1
ATOM 5354 C C . ALA A 1 674 ? -15.315 -3.002 -11.982 1.00 97.88 674 ALA A C 1
ATOM 5356 O O . ALA A 1 674 ? -14.423 -2.185 -12.229 1.00 97.88 674 ALA A O 1
ATOM 5357 N N . THR A 1 675 ? -15.229 -3.888 -10.992 1.00 98.31 675 THR A N 1
ATOM 5358 C CA . THR A 1 675 ? -14.003 -4.167 -10.242 1.00 98.31 675 THR A CA 1
ATOM 5359 C C . THR A 1 675 ? -13.654 -5.641 -10.374 1.00 98.31 675 THR A C 1
ATOM 5361 O O . THR A 1 675 ? -14.501 -6.513 -10.150 1.00 98.31 675 THR A O 1
ATOM 5364 N N . ILE A 1 676 ? -12.402 -5.924 -10.710 1.00 98.06 676 ILE A N 1
ATOM 5365 C CA . ILE A 1 676 ? -11.854 -7.279 -10.753 1.00 98.06 676 ILE A CA 1
ATOM 5366 C C . ILE A 1 676 ? -10.771 -7.454 -9.694 1.00 98.06 676 ILE A C 1
ATOM 5368 O O . ILE A 1 676 ? -10.094 -6.500 -9.318 1.00 98.06 676 ILE A O 1
ATOM 5372 N N . MET A 1 677 ? -10.592 -8.690 -9.246 1.00 97.44 677 MET A N 1
ATOM 5373 C CA . MET A 1 677 ? -9.486 -9.090 -8.392 1.00 97.44 677 MET A CA 1
ATOM 5374 C C . MET A 1 677 ? -8.543 -10.015 -9.155 1.00 97.44 677 MET A C 1
ATOM 5376 O O . MET A 1 677 ? -8.977 -11.000 -9.759 1.00 97.44 677 MET A O 1
ATOM 5380 N N . VAL A 1 678 ? -7.259 -9.686 -9.097 1.00 94.12 678 VAL A N 1
ATOM 5381 C CA . VAL A 1 678 ? -6.141 -10.526 -9.521 1.00 94.12 678 VAL A CA 1
ATOM 5382 C C . VAL A 1 678 ? -5.641 -11.302 -8.303 1.00 94.12 678 VAL A C 1
ATOM 5384 O O . VAL A 1 678 ? -5.349 -10.714 -7.257 1.00 94.12 678 VAL A O 1
ATOM 5387 N N . ASP A 1 679 ? -5.563 -12.622 -8.439 1.00 89.19 679 ASP A N 1
ATOM 5388 C CA . ASP A 1 679 ? -5.072 -13.565 -7.433 1.00 89.19 679 ASP A CA 1
ATOM 5389 C C . ASP A 1 679 ? -4.112 -14.558 -8.110 1.00 89.19 679 ASP A C 1
ATOM 5391 O O . ASP A 1 679 ? -4.538 -15.533 -8.739 1.00 89.19 679 ASP A O 1
ATOM 5395 N N . GLY A 1 680 ? -2.813 -14.247 -8.056 1.00 79.75 680 GLY A N 1
ATOM 5396 C CA . GLY A 1 680 ? -1.797 -14.920 -8.869 1.00 79.75 680 GLY A CA 1
ATOM 5397 C C . GLY A 1 680 ? -2.096 -14.756 -10.361 1.00 79.75 680 GLY A C 1
ATOM 5398 O O . GLY A 1 680 ? -2.370 -13.652 -10.824 1.00 79.75 680 GLY A O 1
ATOM 5399 N N . ASP A 1 681 ? -2.120 -15.866 -11.097 1.00 75.94 681 ASP A N 1
ATOM 5400 C CA . ASP A 1 681 ? -2.407 -15.876 -12.541 1.00 75.94 681 ASP A CA 1
ATOM 5401 C C . ASP A 1 681 ? -3.911 -15.798 -12.869 1.00 75.94 681 ASP A C 1
ATOM 5403 O O . ASP A 1 681 ? -4.312 -15.786 -14.036 1.00 75.94 681 ASP A O 1
ATOM 5407 N N . LYS A 1 682 ? -4.786 -15.781 -11.853 1.00 87.06 682 LYS A N 1
ATOM 5408 C CA . LYS A 1 682 ? -6.242 -15.756 -12.040 1.00 87.06 682 LYS A CA 1
ATOM 5409 C C . LYS A 1 682 ? -6.789 -14.345 -11.872 1.00 87.06 682 LYS A C 1
ATOM 5411 O O . LYS A 1 682 ? -6.442 -13.633 -10.937 1.00 87.06 682 LYS A O 1
ATOM 5416 N N . SER A 1 683 ? -7.738 -13.975 -12.729 1.00 93.06 683 SER A N 1
ATOM 5417 C CA . SER A 1 683 ? -8.535 -12.751 -12.601 1.00 93.06 683 SER A CA 1
ATOM 5418 C C . SER A 1 683 ? -10.027 -13.076 -12.595 1.00 93.06 683 SER A C 1
ATOM 5420 O O . SER A 1 683 ? -10.507 -13.851 -13.427 1.00 93.06 683 SER A O 1
ATOM 5422 N N . HIS A 1 684 ? -10.772 -12.492 -11.655 1.00 95.00 684 HIS A N 1
ATOM 5423 C CA . HIS A 1 684 ? -12.220 -12.678 -11.542 1.00 95.00 684 HIS A CA 1
ATOM 5424 C C . HIS A 1 684 ? -12.928 -11.384 -11.133 1.00 95.00 684 HIS A C 1
ATOM 5426 O O . HIS A 1 684 ? -12.347 -10.510 -10.494 1.00 95.00 684 HIS A O 1
ATOM 5432 N N . VAL A 1 685 ? -14.196 -11.253 -11.517 1.00 97.75 685 VAL A N 1
ATOM 5433 C CA . VAL A 1 685 ? -15.018 -10.081 -11.195 1.00 97.75 685 VAL A CA 1
ATOM 5434 C C . VAL A 1 685 ? -15.428 -10.138 -9.726 1.00 97.75 685 VAL A C 1
ATOM 5436 O O . VAL A 1 685 ? -15.992 -11.137 -9.287 1.00 97.75 685 VAL A O 1
ATOM 5439 N N . ILE A 1 686 ? -15.169 -9.062 -8.981 1.00 97.31 686 ILE A N 1
ATOM 5440 C CA . ILE A 1 686 ? -15.612 -8.905 -7.584 1.00 97.31 686 ILE A CA 1
ATOM 5441 C C . ILE A 1 686 ? -16.754 -7.898 -7.437 1.00 97.31 686 ILE A C 1
ATOM 5443 O O . ILE A 1 686 ? -17.509 -7.952 -6.472 1.00 97.31 686 ILE A O 1
ATOM 5447 N N . GLN A 1 687 ? -16.913 -7.014 -8.419 1.00 97.06 687 GLN A N 1
ATOM 5448 C CA . GLN A 1 687 ? -18.096 -6.190 -8.602 1.00 97.06 687 GLN A CA 1
ATOM 5449 C C . GLN A 1 687 ? -18.350 -6.071 -10.102 1.00 97.06 687 GLN A C 1
ATOM 5451 O O . GLN A 1 687 ? -17.505 -5.562 -10.839 1.00 97.06 687 GLN A O 1
ATOM 5456 N N . ARG A 1 688 ? -19.497 -6.565 -10.575 1.00 96.69 688 ARG A N 1
ATOM 5457 C CA . ARG A 1 688 ? -19.866 -6.412 -11.987 1.00 96.69 688 ARG A CA 1
ATOM 5458 C C . ARG A 1 688 ? -20.157 -4.948 -12.312 1.00 96.69 688 ARG A C 1
ATOM 5460 O O . ARG A 1 688 ? -20.544 -4.184 -11.431 1.00 96.69 688 ARG A O 1
ATOM 5467 N N . ARG A 1 689 ? -20.006 -4.587 -13.586 1.00 96.88 689 ARG A N 1
ATOM 5468 C CA . ARG A 1 689 ? -20.448 -3.290 -14.105 1.00 96.88 689 ARG A CA 1
ATOM 5469 C C . ARG A 1 689 ? -21.951 -3.133 -13.868 1.00 96.88 689 ARG A C 1
ATOM 5471 O O . ARG A 1 689 ? -22.701 -4.106 -14.011 1.00 96.88 689 ARG A O 1
ATOM 5478 N N . GLU A 1 690 ? -22.370 -1.925 -13.517 1.00 97.50 690 GLU A N 1
ATOM 5479 C CA . GLU A 1 690 ? -23.790 -1.588 -13.521 1.00 97.50 690 GLU A CA 1
ATOM 5480 C C . GLU A 1 690 ? -24.301 -1.465 -14.958 1.00 97.50 690 GLU A C 1
ATOM 5482 O O . GLU A 1 690 ? -23.621 -0.983 -15.864 1.00 97.50 690 GLU A O 1
ATOM 5487 N N . THR A 1 691 ? -25.526 -1.913 -15.156 1.00 96.44 691 THR A N 1
ATOM 5488 C CA . THR A 1 691 ? -26.329 -1.668 -16.347 1.00 96.44 691 THR A CA 1
ATOM 5489 C C . THR A 1 691 ? -27.212 -0.446 -16.111 1.00 96.44 691 THR A C 1
ATOM 5491 O O . THR A 1 691 ? -27.343 0.020 -14.981 1.00 96.44 691 THR A O 1
ATOM 5494 N N . VAL A 1 692 ? -27.842 0.076 -17.163 1.00 95.81 692 VAL A N 1
ATOM 5495 C CA . VAL A 1 692 ? -28.842 1.147 -17.014 1.00 95.81 692 VAL A CA 1
ATOM 5496 C C . VAL A 1 692 ? -29.996 0.689 -16.116 1.00 95.81 692 VAL A C 1
ATOM 5498 O O . VAL A 1 692 ? -30.428 1.448 -15.253 1.00 95.81 692 VAL A O 1
ATOM 5501 N N . ASP A 1 693 ? -30.424 -0.569 -16.247 1.00 95.38 693 ASP A N 1
ATOM 5502 C CA . ASP A 1 693 ? -31.508 -1.132 -15.439 1.00 95.38 693 ASP A CA 1
ATOM 5503 C C . ASP A 1 693 ? -31.171 -1.137 -13.943 1.00 95.38 693 ASP A C 1
ATOM 5505 O O . ASP A 1 693 ? -32.028 -0.792 -13.136 1.00 95.38 693 ASP A O 1
ATOM 5509 N N . ASP A 1 694 ? -29.920 -1.432 -13.560 1.00 95.88 694 ASP A N 1
ATOM 5510 C CA . ASP A 1 694 ? -29.487 -1.360 -12.153 1.00 95.88 694 ASP A CA 1
ATOM 5511 C C . ASP A 1 694 ? -29.652 0.047 -11.564 1.00 95.88 694 ASP A C 1
ATOM 5513 O O . ASP A 1 694 ? -29.991 0.197 -10.389 1.00 95.88 694 ASP A O 1
ATOM 5517 N N . VAL A 1 695 ? -29.394 1.078 -12.375 1.00 95.00 695 VAL A N 1
ATOM 5518 C CA . VAL A 1 695 ? -29.497 2.480 -11.950 1.00 95.00 695 VAL A CA 1
ATOM 5519 C C . VAL A 1 695 ? -30.960 2.887 -11.791 1.00 95.00 695 VAL A C 1
ATOM 5521 O O . VAL A 1 695 ? -31.303 3.545 -10.812 1.00 95.00 695 VAL A O 1
ATOM 5524 N N . LEU A 1 696 ? -31.821 2.465 -12.719 1.00 95.12 696 LEU A N 1
ATOM 5525 C CA . LEU A 1 696 ? -33.231 2.860 -12.767 1.00 95.12 696 LEU A CA 1
ATOM 5526 C C . LEU A 1 696 ? -34.151 1.991 -11.895 1.00 95.12 696 LEU A C 1
ATOM 5528 O O . LEU A 1 696 ? -35.305 2.349 -11.685 1.00 95.12 696 LEU A O 1
ATOM 5532 N N . GLN A 1 697 ? -33.672 0.864 -11.355 1.00 96.00 697 GLN A N 1
ATOM 5533 C CA . GLN A 1 697 ? -34.503 -0.105 -10.624 1.00 96.00 697 GLN A CA 1
ATOM 5534 C C . GLN A 1 697 ? -35.214 0.476 -9.385 1.00 96.00 697 GLN A C 1
ATOM 5536 O O . GLN A 1 697 ? -36.175 -0.113 -8.893 1.00 96.00 697 GLN A O 1
ATOM 5541 N N . ARG A 1 698 ? -34.732 1.602 -8.845 1.00 93.69 698 ARG A N 1
ATOM 5542 C CA . ARG A 1 698 ? -35.313 2.259 -7.661 1.00 93.69 698 ARG A CA 1
ATOM 5543 C C . ARG A 1 698 ? -36.340 3.342 -7.996 1.00 93.69 698 ARG A C 1
ATOM 5545 O O . ARG A 1 698 ? -36.990 3.833 -7.074 1.00 93.69 698 ARG A O 1
ATOM 5552 N N . ASP A 1 699 ? -36.486 3.700 -9.269 1.00 93.69 699 ASP A N 1
ATOM 5553 C CA . ASP A 1 699 ? -37.394 4.756 -9.701 1.00 93.69 699 ASP A CA 1
ATOM 5554 C C . ASP A 1 699 ? -38.813 4.197 -9.887 1.00 93.69 699 ASP A C 1
ATOM 5556 O O . ASP A 1 699 ? -39.026 3.170 -10.535 1.00 93.69 699 ASP A O 1
ATOM 5560 N N . MET A 1 700 ? -39.799 4.888 -9.313 1.00 91.50 700 MET A N 1
ATOM 5561 C CA . MET A 1 700 ? -41.220 4.557 -9.452 1.00 91.50 700 MET A CA 1
ATOM 5562 C C . MET A 1 700 ? -41.844 5.425 -10.550 1.00 91.50 700 MET A C 1
ATOM 5564 O O . MET A 1 700 ? -41.529 6.611 -10.645 1.00 91.50 700 MET A O 1
ATOM 5568 N N . LYS A 1 701 ? -42.712 4.829 -11.375 1.00 81.31 701 LYS A N 1
ATOM 5569 C CA . LYS A 1 701 ? -43.446 5.526 -12.444 1.00 81.31 701 LYS A CA 1
ATOM 5570 C C . LYS A 1 701 ? -44.725 6.181 -11.949 1.00 81.31 701 LYS A C 1
ATOM 5572 O O . LYS A 1 701 ? -45.384 5.571 -11.077 1.00 81.31 701 LYS A O 1
#

Secondary structure (DSSP, 8-state):
----TTT---HHHHHHHHHHHHHHPPP-TT-HHHHHHHHHHHHHIIIII--SSS--EEEEE--TTTTT--HHHHHHHTT-SEEEEEES-HHHHHHHHHHHHHTT---EEEE--TTS-SS-TT-EEEEEEES-GGGSS-HHHHHHHHHHHEEEEEEEEEEEEBTT-TT-HHHHHHHHHHTT-STT-S---B-HHHHHHHHHHTTPEEEEEE-S----HHHHHHHHHHHHH-HHHHGGGHHHHHHHHHHTT-HHHHTTSSEEEEEEE--SS-HHHHHHHHHHH-SSEEEEEHHHHHHHHHHHHHHTTT-TT-EEEEEEGGG---HHHHHHHHHTTPEEEE-SHHHHHHHHHTT--GGGEEE--TT--HHHHHHHHHHT-SEEEE-SHHHHHHHHHHHTT-SSPEEEEEEBPP---SSHHHHTT--STTSSB-STTSHHHHHHHHHHH-SSEEEEEEE----SSB-SSHHHHHHHHHHHHHHHHHHHHH-----EEE----B--TT-EEPPHHHHHHHHHHHHTT--------TT--HHHHHHHHHHHHHHHHHHTT---PEEEE--SHHHHGGGEEEEEEEEEEEE-SS-EEEEES--TTT-HHHHHH-EE--EEEE-----EEEEEEE-SSS-TT-EEEEEEEEEPP-TT-EEEE---TTTTGGG---SSSPPPEEEEEETTEEEEEEPPPPHHHHHTT---

Sequence (701 aa):
MSFDPLRGTNEELRDKFWDKYSEKFISIARAPSSQSLLKGNVRLCNEFLKPPHKTGRILKLDLWDEAHHTATLSHIYQNYDEVHAIDISPDVVKKAMYRLKQSGIEVNGVVGDMRKMPYPDNYFDFNFSMGTIEHIPEPIDAMREIYRVLKPGGKAVVGVPNKYEWFGKSIALNIMAYFGIKEDGKEHSFGWKQLRRDLEGCGFKVIREDGPYFMPWFIRATDWFFAQNMPWASTLLLPVIAFCDYLSRSSFLLRHSGLLAAVVEKPMLDRSMATDLATKFGTPLFVTDKSVILKNVEKFRSGFSNYKGGFTLCYSTKTNSQLSILKTMKDSGVVAEVCSFLDMSSALQAGFTGDQMIYEGLTKTNEELTLAVKSKVKIINIESFDEAVRLEKIVKDQNHKIDVGLRLAFPSKTGIKSLLGVTYDRFGNSVKMGEAMRVAEFIIHSEYLNLIGLHCHTGSNQMNTVKYLKGVELVVDFMKLLRDKYNVKISIINMGGGVGIPEIVFYTMFDLGKNFIKNMLGKPIVYRFNESFDFASLAQNIVKKLHDTLDMHGLTYPHLMMEPGRFLVGNSTDLILKVLNTKRTDVADWIIVDGGTNLLPVLTLFSEYHRIEMCTNNTEFKKTSIGGPLLYSADIVASNRLMPKASIGDLMIVRAVGAYCAVQSNQFLYPRAATIMVDGDKSHVIQRRETVDDVLQRDMK